Protein 9US2 (pdb70)

Secondary structure (DSSP, 8-state):
------THHHHHHHHHHHHHHHTT--SEEEEE--TT--TTSHHHHHHHHHHHHHHHTT-EEEE-SSSTHHHHHHHHHHHSSS-EEEEEE--SSPPPPPS--SEEEEESSHHHHHHHHHHH-S-EEE-S--HHHHHHHHHHHHHHHHTSS----EEEE-HHHHHHHHHHIIIIIITTTSS-HHHHTT-EEES-HHHHHHHHHHTT----/--HHHHHHHHHHHHHHHTT--SEEEEE--TT--TTSHHHHHHHHHHHHHHHTT-EEEE-SSSTHHHHHHHHHHHSSS-EEEEEE--SS--PPPS--SEEEEESSHHHHHHHHHHH-S-EEE-S--HHHHHHHHHHHHHHHTTSS----EEEE-HHHHHHHHHHIIIIIGGGTSS-TTGGGG-EEE--HHHHHHHHHHTT----/-HHHHHHHHHHHHHHHTT--SEEEEE--TT--TTSHHHHHHHHHHHHHHHTT-EEEE-SSSTHHHHHHHHHHHSSS-EEEEEE--SS--PPPS--SEEEEESSHHHHHHHHHHH-S-EEE-S--HHHHHHHHHHHHHHHTTSS----EEEE-HHHHHHHHHHIIIIIITTTSS-HHHHTT-EEE--HHHHHHHHHHTT---

B-factor: mean 32.33, std 11.16, range [16.1, 74.18]

InterPro domains:
  IPR005269 Cytokinin riboside 5'-monophosphate phosphoribohydrolase LOG [TIGR00730] (30-201)
  IPR031100 LOG family [PF03641] (72-201)
  IPR052341 LOG family pyrimidine/purine nucleotide 5'-monophosphatases [PTHR43393] (11-205)

Nearest PDB structures (foldseek):
  5zi9-assembly1_A  TM=9.655E-01  e=6.536E-25  Streptomyces coelicolor A3(2)
  1wek-assembly1_B  TM=9.691E-01  e=2.536E-23  Thermus thermophilus
  5zi9-assembly1_B  TM=9.515E-01  e=2.536E-23  Streptomyces coelicolor A3(2)
  5wq3-assembly1_C-3  TM=9.703E-01  e=3.284E-22  Corynebacterium glutamicum
  5wq3-assembly1_B-2  TM=9.715E-01  e=9.393E-21  Corynebacterium glutamicum

Foldseek 3Di:
DDDDDDPVVQLVVQLVVLCVQCVPADDEEEEAAALPADCPDPLLQVLLCLLLVQLQQPYEYEYQQAHDSLLSNLNSNLPHNHFYEHAHECDPPDTDGHPRHPHYGYHPDVVSSLVSNQVRYQEYEYEYYDDVSVVSVVVVLVCPVVVVGDQHEYEYEDCVRCVVVLVCCVVPCDVVVVDDPVSSVSYYYDHDSVVVVVVRVVGPRDTD/DPVVVQVVLLVVLCVQCVPAPDEEEEAAALPADCPDPLLQLLLCLLLVQLQQVYEYEYQQFHHSRQSNLNSNLPHNHFYEHEHEQDPPGTDGHPRHPHYGYHDDPPSSLVSNQVRYQEYEYEYYDPVSVCSVVVVLVCCQVVVGPQHEYEYADCPRCVVVLVCCVPPCVVVVVDDPCSSVSYYYYHDSVVVVCRRVVTDRVTD/DVVVQVVLLVVLCVLCVPADDEEEEAAALPADCPDPLLQVLLQLLLVCLQLPYEYEYQQFHHSSQSNLNSNLNHPHFYHHEHECDPVHGDGHPRGPHYGYHPDPVSSLVSNQVRYQEYEYEYYDPVSVVSVVVVLVCPVVVVGDQAEYEYEDCPRCVVVLVCCVVPCDVVPVDDPVSSVSYYYDHDSVVVVCVRVVGPGDD

Structure (mmCIF, N/CA/C/O backbone):
data_9US2
#
_entry.id   9US2
#
_cell.length_a   86.814
_cell.length_b   142.236
_cell.length_c   119.308
_cell.angle_alpha   90.00
_cell.angle_beta   90.00
_cell.angle_gamma   90.00
#
_symmetry.space_group_name_H-M   'C 2 2 21'
#
loop_
_entity.id
_entity.type
_entity.pdbx_description
1 polymer "Cytokinin riboside 5'-monophosphate phosphoribohydrolase"
2 non-polymer 'CITRIC ACID'
3 water water
#
loop_
_atom_site.group_PDB
_atom_site.id
_atom_site.type_symbol
_atom_site.label_atom_id
_atom_site.label_alt_id
_atom_site.label_comp_id
_atom_site.label_asym_id
_atom_site.label_entity_id
_atom_site.label_seq_id
_atom_site.pdbx_PDB_ins_code
_atom_site.Cartn_x
_atom_site.Cartn_y
_atom_site.Cartn_z
_atom_site.occupancy
_atom_site.B_iso_or_equiv
_atom_site.auth_seq_id
_atom_site.auth_comp_id
_atom_site.auth_asym_id
_atom_site.auth_atom_id
_atom_site.pdbx_PDB_model_num
ATOM 1 N N . ASN A 1 3 ? 4.032 -51.480 19.383 1.00 56.39 3 ASN A N 1
ATOM 2 C CA . ASN A 1 3 ? 3.152 -51.456 18.220 1.00 58.13 3 ASN A CA 1
ATOM 3 C C . ASN A 1 3 ? 3.959 -51.593 16.932 1.00 50.37 3 ASN A C 1
ATOM 4 O O . ASN A 1 3 ? 5.125 -51.201 16.888 1.00 49.51 3 ASN A O 1
ATOM 9 N N . THR A 1 4 ? 3.342 -52.138 15.886 1.00 46.81 4 THR A N 1
ATOM 10 C CA . THR A 1 4 ? 4.037 -52.244 14.611 1.00 44.83 4 THR A CA 1
ATOM 11 C C . THR A 1 4 ? 4.371 -50.849 14.077 1.00 41.20 4 THR A C 1
ATOM 12 O O . THR A 1 4 ? 3.681 -49.859 14.350 1.00 38.17 4 THR A O 1
ATOM 16 N N . ASN A 1 5 ? 5.464 -50.769 13.332 1.00 33.95 5 ASN A N 1
ATOM 17 C CA . ASN A 1 5 ? 5.911 -49.506 12.751 1.00 29.58 5 ASN A CA 1
ATOM 18 C C . ASN A 1 5 ? 5.170 -49.309 11.431 1.00 29.17 5 ASN A C 1
ATOM 19 O O . ASN A 1 5 ? 5.438 -50.005 10.448 1.00 26.61 5 ASN A O 1
ATOM 24 N N . ARG A 1 6 ? 4.222 -48.375 11.402 1.00 28.81 6 ARG A N 1
ATOM 25 C CA . ARG A 1 6 ? 3.503 -48.118 10.161 1.00 29.27 6 ARG A CA 1
ATOM 26 C C . ARG A 1 6 ? 3.128 -46.652 10.091 1.00 28.17 6 ARG A C 1
ATOM 27 O O . ARG A 1 6 ? 2.998 -45.979 11.120 1.00 29.31 6 ARG A O 1
ATOM 35 N N . VAL A 1 7 ? 2.990 -46.163 8.863 1.00 27.30 7 VAL A N 1
ATOM 36 C CA . VAL A 1 7 ? 2.517 -44.793 8.633 1.00 26.56 7 VAL A CA 1
ATOM 37 C C . VAL A 1 7 ? 1.073 -44.701 9.111 1.00 26.56 7 VAL A C 1
ATOM 38 O O . VAL A 1 7 ? 0.273 -45.593 8.790 1.00 28.26 7 VAL A O 1
ATOM 42 N N . PRO A 1 8 ? 0.687 -43.674 9.867 1.00 25.32 8 PRO A N 1
ATOM 43 C CA . PRO A 1 8 ? -0.683 -43.646 10.409 1.00 27.49 8 PRO A CA 1
ATOM 44 C C . PRO A 1 8 ? -1.745 -43.456 9.334 1.00 30.09 8 PRO A C 1
ATOM 45 O O . PRO A 1 8 ? -1.542 -42.778 8.320 1.00 26.55 8 PRO A O 1
ATOM 49 N N . GLU A 1 9 ? -2.903 -44.081 9.580 1.00 26.66 9 GLU A N 1
ATOM 50 C CA . GLU A 1 9 ? -4.079 -43.866 8.743 1.00 29.23 9 GLU A CA 1
ATOM 51 C C . GLU A 1 9 ? -4.369 -42.378 8.551 1.00 25.69 9 GLU A C 1
ATOM 52 O O . GLU A 1 9 ? -4.807 -41.955 7.474 1.00 28.01 9 GLU A O 1
ATOM 58 N N . GLN A 1 10 ? -4.140 -41.577 9.593 1.00 26.45 10 GLN A N 1
ATOM 59 C CA . GLN A 1 10 ? -4.430 -40.144 9.558 1.00 26.58 10 GLN A CA 1
ATOM 60 C C . GLN A 1 10 ? -3.686 -39.418 8.440 1.00 28.45 10 GLN A C 1
ATOM 61 O O . GLN A 1 10 ? -4.143 -38.364 7.982 1.00 22.91 10 GLN A O 1
ATOM 67 N N . ALA A 1 11 ? -2.526 -39.932 8.010 1.00 27.69 11 ALA A N 1
ATOM 68 C CA . ALA A 1 11 ? -1.767 -39.239 6.967 1.00 25.72 11 ALA A CA 1
ATOM 69 C C . ALA A 1 11 ? -2.586 -39.061 5.692 1.00 23.84 11 ALA A C 1
ATOM 70 O O . ALA A 1 11 ? -2.447 -38.045 5.000 1.00 24.74 11 ALA A O 1
ATOM 72 N N . ARG A 1 12 ? -3.439 -40.033 5.363 1.00 24.74 12 ARG A N 1
ATOM 73 C CA . ARG A 1 12 ? -4.271 -39.925 4.166 1.00 24.00 12 ARG A CA 1
ATOM 74 C C . ARG A 1 12 ? -5.277 -38.788 4.277 1.00 23.54 12 ARG A C 1
ATOM 75 O O . ARG A 1 12 ? -5.465 -38.033 3.317 1.00 23.69 12 ARG A O 1
ATOM 83 N N . TYR A 1 13 ? -5.944 -38.653 5.430 1.00 23.11 13 TYR A N 1
ATOM 84 C CA . TYR A 1 13 ? -6.936 -37.582 5.580 1.00 24.53 13 TYR A CA 1
ATOM 85 C C . TYR A 1 13 ? -6.268 -36.219 5.615 1.00 25.20 13 TYR A C 1
ATOM 86 O O . TYR A 1 13 ? -6.828 -35.238 5.100 1.00 25.96 13 TYR A O 1
ATOM 95 N N . ASP A 1 14 ? -5.070 -36.137 6.205 1.00 23.18 14 ASP A N 1
ATOM 96 C CA . ASP A 1 14 ? -4.333 -34.877 6.182 1.00 22.76 14 ASP A CA 1
ATOM 97 C C . ASP A 1 14 ? -3.981 -34.493 4.753 1.00 22.16 14 ASP A C 1
ATOM 98 O O . ASP A 1 14 ? -4.076 -33.319 4.380 1.00 24.74 14 ASP A O 1
ATOM 103 N N . ALA A 1 15 ? -3.541 -35.465 3.951 1.00 24.02 15 ALA A N 1
ATOM 104 C CA . ALA A 1 15 ? -3.144 -35.162 2.580 1.00 24.53 15 ALA A CA 1
ATOM 105 C C . ALA A 1 15 ? -4.344 -34.724 1.753 1.00 23.65 15 ALA A C 1
ATOM 106 O O . ALA A 1 15 ? -4.236 -33.814 0.927 1.00 22.87 15 ALA A O 1
ATOM 108 N N . GLU A 1 16 ? -5.504 -35.347 1.976 1.00 21.20 16 GLU A N 1
ATOM 109 C CA . GLU A 1 16 ? -6.683 -34.995 1.190 1.00 24.32 16 GLU A CA 1
ATOM 110 C C . GLU A 1 16 ? -7.189 -33.609 1.551 1.00 23.79 16 GLU A C 1
ATOM 111 O O . GLU A 1 16 ? -7.629 -32.842 0.675 1.00 20.97 16 GLU A O 1
ATOM 117 N N . ARG A 1 17 ? -7.104 -33.260 2.830 1.00 23.60 17 ARG A N 1
ATOM 118 C CA . ARG A 1 17 ? -7.470 -31.916 3.250 1.00 24.61 17 ARG A CA 1
ATOM 119 C C . ARG A 1 17 ? -6.503 -30.885 2.687 1.00 24.33 17 ARG A C 1
ATOM 120 O O . ARG A 1 17 ? -6.928 -29.805 2.268 1.00 22.27 17 ARG A O 1
ATOM 128 N N . ARG A 1 18 ? -5.202 -31.191 2.658 1.00 20.36 18 ARG A N 1
ATOM 129 C CA . ARG A 1 18 ? -4.254 -30.248 2.062 1.00 23.73 18 ARG A CA 1
ATOM 130 C C . ARG A 1 18 ? -4.520 -30.072 0.573 1.00 20.38 18 ARG A C 1
ATOM 131 O O . ARG A 1 18 ? -4.428 -28.957 0.045 1.00 21.87 18 ARG A O 1
ATOM 139 N N . GLN A 1 19 ? -4.845 -31.165 -0.128 1.00 18.97 19 GLN A N 1
ATOM 140 C CA . GLN A 1 19 ? -5.117 -31.056 -1.555 1.00 23.03 19 GLN A CA 1
ATOM 141 C C . GLN A 1 19 ? -6.336 -30.179 -1.805 1.00 21.36 19 GLN A C 1
ATOM 142 O O . GLN A 1 19 ? -6.340 -29.358 -2.730 1.00 21.69 19 GLN A O 1
ATOM 148 N N . ALA A 1 20 ? -7.361 -30.312 -0.955 1.00 21.52 20 ALA A N 1
ATOM 149 C CA . ALA A 1 20 ? -8.557 -29.480 -1.071 1.00 21.06 20 ALA A CA 1
ATOM 150 C C . ALA A 1 20 ? -8.232 -28.014 -0.826 1.00 22.77 20 ALA A C 1
ATOM 151 O O . ALA A 1 20 ? -8.669 -27.141 -1.586 1.00 22.10 20 ALA A O 1
ATOM 153 N N . ASP A 1 21 ? -7.450 -27.723 0.231 1.00 21.71 21 ASP A N 1
ATOM 154 C CA . ASP A 1 21 ? -7.115 -26.333 0.546 1.00 24.66 21 ASP A CA 1
ATOM 155 C C . ASP A 1 21 ? -6.291 -25.702 -0.567 1.00 23.46 21 ASP A C 1
ATOM 156 O O . ASP A 1 21 ? -6.453 -24.518 -0.867 1.00 24.73 21 ASP A O 1
ATOM 161 N N . GLU A 1 22 ? -5.357 -26.462 -1.148 1.00 21.78 22 GLU A N 1
ATOM 162 C CA . GLU A 1 22 ? -4.606 -25.964 -2.300 1.00 21.84 22 GLU A CA 1
ATOM 163 C C . GLU A 1 22 ? -5.550 -25.559 -3.429 1.00 28.03 22 GLU A C 1
ATOM 164 O O . GLU A 1 22 ? -5.459 -24.449 -3.966 1.00 23.50 22 GLU A O 1
ATOM 170 N N . ALA A 1 23 ? -6.487 -26.438 -3.778 1.00 21.43 23 ALA A N 1
ATOM 171 C CA . ALA A 1 23 ? -7.379 -26.192 -4.907 1.00 24.42 23 ALA A CA 1
ATOM 172 C C . ALA A 1 23 ? -8.363 -25.054 -4.657 1.00 24.90 23 ALA A C 1
ATOM 173 O O . ALA A 1 23 ? -8.715 -24.338 -5.601 1.00 24.41 23 ALA A O 1
ATOM 175 N N . LEU A 1 24 ? -8.819 -24.861 -3.417 1.00 22.41 24 LEU A N 1
ATOM 176 C CA . LEU A 1 24 ? -9.915 -23.942 -3.141 1.00 23.70 24 LEU A CA 1
ATOM 177 C C . LEU A 1 24 ? -9.459 -22.630 -2.522 1.00 26.23 24 LEU A C 1
ATOM 178 O O . LEU A 1 24 ? -10.307 -21.830 -2.123 1.00 28.33 24 LEU A O 1
ATOM 183 N N . ALA A 1 25 ? -8.142 -22.390 -2.442 1.00 28.46 25 ALA A N 1
ATOM 184 C CA . ALA A 1 25 ? -7.623 -21.237 -1.704 1.00 30.72 25 ALA A CA 1
ATOM 185 C C . ALA A 1 25 ? -8.199 -19.910 -2.208 1.00 31.96 25 ALA A C 1
ATOM 186 O O . ALA A 1 25 ? -8.551 -19.034 -1.408 1.00 36.71 25 ALA A O 1
ATOM 188 N N . GLY A 1 26 ? -8.293 -19.727 -3.514 1.00 32.59 26 GLY A N 1
ATOM 189 C CA . GLY A 1 26 ? -8.783 -18.439 -3.981 1.00 33.14 26 GLY A CA 1
ATOM 190 C C . GLY A 1 26 ? -10.245 -18.433 -4.382 1.00 35.22 26 GLY A C 1
ATOM 191 O O . GLY A 1 26 ? -10.699 -17.519 -5.077 1.00 33.74 26 GLY A O 1
ATOM 192 N N . VAL A 1 27 ? -10.998 -19.440 -3.955 1.00 30.65 27 VAL A N 1
ATOM 193 C CA . VAL A 1 27 ? -12.367 -19.638 -4.410 1.00 28.25 27 VAL A CA 1
ATOM 194 C C . VAL A 1 27 ? -13.297 -18.995 -3.385 1.00 27.23 27 VAL A C 1
ATOM 195 O O . VAL A 1 27 ? -13.438 -19.477 -2.257 1.00 26.15 27 VAL A O 1
ATOM 199 N N . PHE A 1 28 ? -13.908 -17.890 -3.761 1.00 25.08 28 PHE A N 1
ATOM 200 C CA . PHE A 1 28 ? -14.817 -17.142 -2.899 1.00 27.02 28 PHE A CA 1
ATOM 201 C C . PHE A 1 28 ? -15.550 -16.127 -3.759 1.00 25.28 28 PHE A C 1
ATOM 202 O O . PHE A 1 28 ? -14.927 -15.517 -4.631 1.00 27.52 28 PHE A O 1
ATOM 210 N N . PRO A 1 29 ? -16.868 -15.937 -3.587 1.00 25.02 29 PRO A N 1
ATOM 211 C CA . PRO A 1 29 ? -17.796 -16.642 -2.695 1.00 24.69 29 PRO A CA 1
ATOM 212 C C . PRO A 1 29 ? -18.251 -17.991 -3.264 1.00 24.65 29 PRO A C 1
ATOM 213 O O . PRO A 1 29 ? -18.028 -18.248 -4.454 1.00 23.63 29 PRO A O 1
ATOM 217 N N . ALA A 1 30 ? -18.916 -18.806 -2.441 1.00 24.34 30 ALA A N 1
ATOM 218 C CA . ALA A 1 30 ? -19.339 -20.130 -2.880 1.00 24.65 30 ALA A CA 1
ATOM 219 C C . ALA A 1 30 ? -20.580 -20.585 -2.117 1.00 22.70 30 ALA A C 1
ATOM 220 O O . ALA A 1 30 ? -20.816 -20.189 -0.968 1.00 23.42 30 ALA A O 1
ATOM 222 N N . VAL A 1 31 ? -21.348 -21.454 -2.777 1.00 21.31 31 VAL A N 1
ATOM 223 C CA . VAL A 1 31 ? -22.573 -22.044 -2.254 1.00 21.32 31 VAL A CA 1
ATOM 224 C C . VAL A 1 31 ? -22.435 -23.550 -2.432 1.00 18.08 31 VAL A C 1
ATOM 225 O O . VAL A 1 31 ? -21.829 -24.002 -3.410 1.00 21.88 31 VAL A O 1
ATOM 229 N N . SER A 1 32 ? -22.914 -24.323 -1.467 1.00 20.18 32 SER A N 1
ATOM 230 C CA . SER A 1 32 ? -22.995 -25.774 -1.649 1.00 17.77 32 SER A CA 1
ATOM 231 C C . SER A 1 32 ? -24.400 -26.135 -2.090 1.00 19.43 32 SER A C 1
ATOM 232 O O . SER A 1 32 ? -25.376 -25.580 -1.579 1.00 18.15 32 SER A O 1
ATOM 235 N N . ILE A 1 33 ? -24.519 -27.067 -3.031 1.00 18.13 33 ILE A N 1
ATOM 236 C CA . ILE A 1 33 ? -25.833 -27.591 -3.393 1.00 17.84 33 ILE A CA 1
ATOM 237 C C . ILE A 1 33 ? -25.847 -29.074 -3.045 1.00 20.92 33 ILE A C 1
ATOM 238 O O . ILE A 1 33 ? -25.008 -29.849 -3.532 1.00 22.78 33 ILE A O 1
ATOM 243 N N . PHE A 1 34 ? -26.776 -29.456 -2.177 1.00 19.08 34 PHE A N 1
ATOM 244 C CA . PHE A 1 34 ? -26.970 -30.829 -1.738 1.00 20.25 34 PHE A CA 1
ATOM 245 C C . PHE A 1 34 ? -28.213 -31.414 -2.418 1.00 20.58 34 PHE A C 1
ATOM 246 O O . PHE A 1 34 ? -29.056 -30.689 -2.951 1.00 20.48 34 PHE A O 1
ATOM 254 N N . GLY A 1 35 ? -28.335 -32.734 -2.382 1.00 17.63 35 GLY A N 1
ATOM 255 C CA . GLY A 1 35 ? -29.506 -33.390 -2.950 1.00 20.98 35 GLY A CA 1
ATOM 256 C C . GLY A 1 35 ? -29.152 -34.785 -3.424 1.00 18.54 35 GLY A C 1
ATOM 257 O O . GLY A 1 35 ? -28.000 -35.183 -3.405 1.00 17.52 35 GLY A O 1
ATOM 258 N N . SER A 1 36 ? -30.185 -35.520 -3.860 1.00 18.59 36 SER A N 1
ATOM 259 C CA . SER A 1 36 ? -30.067 -36.962 -4.116 1.00 20.95 36 SER A CA 1
ATOM 260 C C . SER A 1 36 ? -29.150 -37.301 -5.286 1.00 18.17 36 SER A C 1
ATOM 261 O O . SER A 1 36 ? -29.287 -36.760 -6.388 1.00 19.91 36 SER A O 1
ATOM 264 N N . ALA A 1 37 ? -28.261 -38.264 -5.067 1.00 18.09 37 ALA A N 1
ATOM 265 C CA . ALA A 1 37 ? -27.519 -38.854 -6.166 1.00 21.16 37 ALA A CA 1
ATOM 266 C C . ALA A 1 37 ? -28.427 -39.541 -7.161 1.00 20.29 37 ALA A C 1
ATOM 267 O O . ALA A 1 37 ? -27.967 -39.897 -8.247 1.00 21.82 37 ALA A O 1
ATOM 269 N N . ARG A 1 38 ? -29.684 -39.778 -6.802 1.00 19.05 38 ARG A N 1
ATOM 270 C CA . ARG A 1 38 ? -30.553 -40.687 -7.539 1.00 23.17 38 ARG A CA 1
ATOM 271 C C . ARG A 1 38 ? -31.614 -39.972 -8.360 1.00 26.75 38 ARG A C 1
ATOM 272 O O . ARG A 1 38 ? -32.365 -40.636 -9.088 1.00 27.88 38 ARG A O 1
ATOM 280 N N . THR A 1 39 ? -31.680 -38.658 -8.293 1.00 24.31 39 THR A N 1
ATOM 281 C CA . THR A 1 39 ? -32.720 -37.929 -9.025 1.00 24.92 39 THR A CA 1
ATOM 282 C C . THR A 1 39 ? -32.484 -38.097 -10.526 1.00 28.62 39 THR A C 1
ATOM 283 O O . THR A 1 39 ? -31.373 -37.832 -11.007 1.00 21.71 39 THR A O 1
ATOM 287 N N . PRO A 1 40 ? -33.460 -38.596 -11.285 1.00 27.04 40 PRO A N 1
ATOM 288 C CA . PRO A 1 40 ? -33.252 -38.795 -12.721 1.00 26.07 40 PRO A CA 1
ATOM 289 C C . PRO A 1 40 ? -32.966 -37.481 -13.433 1.00 26.59 40 PRO A C 1
ATOM 290 O O . PRO A 1 40 ? -33.350 -36.409 -12.974 1.00 27.24 40 PRO A O 1
ATOM 294 N N . GLN A 1 41 ? -32.287 -37.589 -14.573 1.00 28.21 41 GLN A N 1
ATOM 295 C CA . GLN A 1 41 ? -31.977 -36.410 -15.371 1.00 29.57 41 GLN A CA 1
ATOM 296 C C . GLN A 1 41 ? -33.238 -35.713 -15.868 1.00 31.33 41 GLN A C 1
ATOM 297 O O . GLN A 1 41 ? -33.235 -34.491 -16.048 1.00 29.98 41 GLN A O 1
ATOM 303 N N . ASN A 1 42 ? -34.335 -36.438 -16.060 1.00 30.50 42 ASN A N 1
ATOM 304 C CA . ASN A 1 42 ? -35.545 -35.762 -16.508 1.00 35.14 42 ASN A CA 1
ATOM 305 C C . ASN A 1 42 ? -36.476 -35.361 -15.368 1.00 34.29 42 ASN A C 1
ATOM 306 O O . ASN A 1 42 ? -37.616 -34.965 -15.629 1.00 33.73 42 ASN A O 1
ATOM 311 N N . HIS A 1 43 ? -36.036 -35.457 -14.119 1.00 28.84 43 HIS A N 1
ATOM 312 C CA . HIS A 1 43 ? -36.891 -35.020 -13.027 1.00 28.76 43 HIS A CA 1
ATOM 313 C C . HIS A 1 43 ? -36.873 -33.499 -12.924 1.00 29.02 43 HIS A C 1
ATOM 314 O O . HIS A 1 43 ? -35.872 -32.844 -13.240 1.00 27.03 43 HIS A O 1
ATOM 321 N N . ALA A 1 44 ? -37.999 -32.938 -12.460 1.00 25.91 44 ALA A N 1
ATOM 322 C CA . ALA A 1 44 ? -38.081 -31.488 -12.310 1.00 23.80 44 ALA A CA 1
ATOM 323 C C . ALA A 1 44 ? -36.997 -30.945 -11.376 1.00 23.40 44 ALA A C 1
ATOM 324 O O . ALA A 1 44 ? -36.535 -29.810 -11.560 1.00 23.78 44 ALA A O 1
ATOM 326 N N . ASP A 1 45 ? -36.605 -31.725 -10.363 1.00 24.20 45 ASP A N 1
ATOM 327 C CA . ASP A 1 45 ? -35.563 -31.301 -9.425 1.00 23.60 45 ASP A CA 1
ATOM 328 C C . ASP A 1 45 ? -34.223 -31.120 -10.138 1.00 23.31 45 ASP A C 1
ATOM 329 O O . ASP A 1 45 ? -33.425 -30.247 -9.776 1.00 22.71 45 ASP A O 1
ATOM 334 N N . TYR A 1 46 ? -33.932 -31.984 -11.104 1.00 20.82 46 TYR A N 1
ATOM 335 C CA . TYR A 1 46 ? -32.656 -31.920 -11.808 1.00 22.02 46 TYR A CA 1
ATOM 336 C C . TYR A 1 46 ? -32.559 -30.642 -12.630 1.00 23.32 46 TYR A C 1
ATOM 337 O O . TYR A 1 46 ? -31.558 -29.913 -12.561 1.00 23.38 46 TYR A O 1
ATOM 346 N N . ALA A 1 47 ? -33.611 -30.344 -13.402 1.00 25.89 47 ALA A N 1
ATOM 347 C CA . ALA A 1 47 ? -33.621 -29.119 -14.196 1.00 24.18 47 ALA A CA 1
ATOM 348 C C . ALA A 1 47 ? -33.575 -27.894 -13.303 1.00 23.76 47 ALA A C 1
ATOM 349 O O . ALA A 1 47 ? -32.890 -26.914 -13.631 1.00 23.17 47 ALA A O 1
ATOM 351 N N . PHE A 1 48 ? -34.316 -27.916 -12.177 1.00 20.89 48 PHE A N 1
ATOM 352 C CA . PHE A 1 48 ? -34.319 -26.765 -11.275 1.00 23.86 48 PHE A CA 1
ATOM 353 C C . PHE A 1 48 ? -32.918 -26.476 -10.756 1.00 23.23 48 PHE A C 1
ATOM 354 O O . PHE A 1 48 ? -32.481 -25.317 -10.713 1.00 22.56 48 PHE A O 1
ATOM 362 N N . ALA A 1 49 ? -32.224 -27.516 -10.292 1.00 20.82 49 ALA A N 1
ATOM 363 C CA . ALA A 1 49 ? -30.918 -27.315 -9.673 1.00 19.76 49 ALA A CA 1
ATOM 364 C C . ALA A 1 49 ? -29.899 -26.863 -10.706 1.00 21.05 49 ALA A C 1
ATOM 365 O O . ALA A 1 49 ? -29.023 -26.038 -10.412 1.00 19.86 49 ALA A O 1
ATOM 367 N N . CYS A 1 50 ? -30.012 -27.386 -11.928 1.00 20.23 50 CYS A N 1
ATOM 368 C CA . CYS A 1 50 ? -29.083 -27.010 -12.985 1.00 18.98 50 CYS A CA 1
ATOM 369 C C . CYS A 1 50 ? -29.242 -25.537 -13.328 1.00 20.35 50 CYS A C 1
ATOM 370 O O . CYS A 1 50 ? -28.252 -24.799 -13.422 1.00 22.93 50 CYS A O 1
ATOM 373 N N . ARG A 1 51 ? -30.496 -25.086 -13.483 1.00 23.32 51 ARG A N 1
ATOM 374 C CA . ARG A 1 51 ? -30.757 -23.677 -13.802 1.00 23.22 51 ARG A CA 1
ATOM 375 C C . ARG A 1 51 ? -30.320 -22.756 -12.667 1.00 24.64 51 ARG A C 1
ATOM 376 O O . ARG A 1 51 ? -29.751 -21.678 -12.909 1.00 22.52 51 ARG A O 1
ATOM 384 N N . LEU A 1 52 ? -30.605 -23.143 -11.420 1.00 21.66 52 LEU A N 1
ATOM 385 C CA . LEU A 1 52 ? -30.203 -22.320 -10.282 1.00 21.41 52 LEU A CA 1
ATOM 386 C C . LEU A 1 52 ? -28.685 -22.210 -10.197 1.00 20.95 52 LEU A C 1
ATOM 387 O O . LEU A 1 52 ? -28.136 -21.125 -9.967 1.00 21.72 52 LEU A O 1
ATOM 392 N N . ALA A 1 53 ? -27.986 -23.339 -10.360 1.00 20.79 53 ALA A N 1
ATOM 393 C CA . ALA A 1 53 ? -26.526 -23.310 -10.299 1.00 22.26 53 ALA A CA 1
ATOM 394 C C . ALA A 1 53 ? -25.956 -22.424 -11.394 1.00 21.58 53 ALA A C 1
ATOM 395 O O . ALA A 1 53 ? -24.994 -21.680 -11.169 1.00 21.90 53 ALA A O 1
ATOM 397 N N . ARG A 1 54 ? -26.543 -22.482 -12.587 1.00 22.51 54 ARG A N 1
ATOM 398 C CA . ARG A 1 54 ? -26.076 -21.626 -13.676 1.00 22.99 54 ARG A CA 1
ATOM 399 C C . ARG A 1 54 ? -26.288 -20.154 -13.339 1.00 24.35 54 ARG A C 1
ATOM 400 O O . ARG A 1 54 ? -25.391 -19.318 -13.530 1.00 24.32 54 ARG A O 1
ATOM 408 N N . ARG A 1 55 ? -27.468 -19.823 -12.817 1.00 24.20 55 ARG A N 1
ATOM 409 C CA . ARG A 1 55 ? -27.737 -18.447 -12.413 1.00 24.93 55 ARG A CA 1
ATOM 410 C C . ARG A 1 55 ? -26.756 -17.973 -11.347 1.00 26.03 55 ARG A C 1
ATOM 411 O O . ARG A 1 55 ? -26.176 -16.881 -11.454 1.00 25.55 55 ARG A O 1
ATOM 419 N N . LEU A 1 56 ? -26.562 -18.777 -10.295 1.00 23.78 56 LEU A N 1
ATOM 420 C CA . LEU A 1 56 ? -25.630 -18.391 -9.240 1.00 22.50 56 LEU A CA 1
ATOM 421 C C . LEU A 1 56 ? -24.215 -18.239 -9.787 1.00 24.17 56 LEU A C 1
ATOM 422 O O . LEU A 1 56 ? -23.505 -17.279 -9.445 1.00 23.30 56 LEU A O 1
ATOM 427 N N . SER A 1 57 ? -23.802 -19.162 -10.655 1.00 21.97 57 SER A N 1
ATOM 428 C CA . SER A 1 57 ? -22.467 -19.119 -11.255 1.00 22.14 57 SER A CA 1
ATOM 429 C C . SER A 1 57 ? -22.258 -17.831 -12.050 1.00 25.75 57 SER A C 1
ATOM 430 O O . SER A 1 57 ? -21.229 -17.154 -11.910 1.00 26.61 57 SER A O 1
ATOM 433 N N . ASP A 1 58 ? -23.241 -17.471 -12.881 1.00 26.81 58 ASP A N 1
ATOM 434 C CA . ASP A 1 58 ? -23.149 -16.264 -13.692 1.00 27.09 58 ASP A CA 1
ATOM 435 C C . ASP A 1 58 ? -23.153 -14.994 -12.847 1.00 29.78 58 ASP A C 1
ATOM 436 O O . ASP A 1 58 ? -22.677 -13.950 -13.316 1.00 29.67 58 ASP A O 1
ATOM 441 N N . SER A 1 59 ? -23.656 -15.049 -11.613 1.00 24.19 59 SER A N 1
ATOM 442 C CA . SER A 1 59 ? -23.578 -13.894 -10.723 1.00 28.79 59 SER A CA 1
ATOM 443 C C . SER A 1 59 ? -22.303 -13.886 -9.875 1.00 29.98 59 SER A C 1
ATOM 444 O O . SER A 1 59 ? -22.198 -13.089 -8.937 1.00 33.62 59 SER A O 1
ATOM 447 N N . GLY A 1 60 ? -21.352 -14.771 -10.162 1.00 27.19 60 GLY A N 1
ATOM 448 C CA . GLY A 1 60 ? -20.047 -14.734 -9.531 1.00 27.13 60 GLY A CA 1
ATOM 449 C C . GLY A 1 60 ? -19.805 -15.730 -8.415 1.00 24.93 60 GLY A C 1
ATOM 450 O O . GLY A 1 60 ? -18.790 -15.606 -7.718 1.00 23.60 60 GLY A O 1
ATOM 451 N N . ILE A 1 61 ? -20.680 -16.721 -8.234 1.00 24.36 61 ILE A N 1
ATOM 452 C CA . ILE A 1 61 ? -20.656 -17.591 -7.057 1.00 22.78 61 ILE A CA 1
ATOM 453 C C . ILE A 1 61 ? -20.176 -18.976 -7.484 1.00 21.21 61 ILE A C 1
ATOM 454 O O . ILE A 1 61 ? -20.753 -19.593 -8.389 1.00 22.06 61 ILE A O 1
ATOM 459 N N . ALA A 1 62 ? -19.092 -19.442 -6.872 1.00 20.72 62 ALA A N 1
ATOM 460 C CA . ALA A 1 62 ? -18.657 -20.812 -7.096 1.00 22.26 62 ALA A CA 1
ATOM 461 C C . ALA A 1 62 ? -19.705 -21.771 -6.547 1.00 21.64 62 ALA A C 1
ATOM 462 O O . ALA A 1 62 ? -20.391 -21.475 -5.566 1.00 21.21 62 ALA A O 1
ATOM 464 N N . VAL A 1 63 ? -19.849 -22.922 -7.200 1.00 20.71 63 VAL A N 1
ATOM 465 C CA . VAL A 1 63 ? -20.851 -23.910 -6.818 1.00 21.63 63 VAL A CA 1
ATOM 466 C C . VAL A 1 63 ? -20.132 -25.189 -6.455 1.00 19.77 63 VAL A C 1
ATOM 467 O O . VAL A 1 63 ? -19.360 -25.718 -7.267 1.00 21.36 63 VAL A O 1
ATOM 471 N N . ILE A 1 64 ? -20.365 -25.671 -5.236 1.00 20.12 64 ILE A N 1
ATOM 472 C CA . ILE A 1 64 ? -19.732 -26.885 -4.735 1.00 19.63 64 ILE A CA 1
ATOM 473 C C . ILE A 1 64 ? -20.799 -27.955 -4.583 1.00 20.21 64 ILE A C 1
ATOM 474 O O . ILE A 1 64 ? -21.807 -27.741 -3.897 1.00 18.66 64 ILE A O 1
ATOM 479 N N . SER A 1 65 ? -20.556 -29.126 -5.169 1.00 17.64 65 SER A N 1
ATOM 480 C CA . SER A 1 65 ? -21.433 -30.267 -4.979 1.00 21.01 65 SER A CA 1
ATOM 481 C C . SER A 1 65 ? -20.596 -31.490 -4.627 1.00 20.76 65 SER A C 1
ATOM 482 O O . SER A 1 65 ? -19.363 -31.451 -4.635 1.00 20.57 65 SER A O 1
ATOM 485 N N . GLY A 1 66 ? -21.281 -32.596 -4.341 1.00 18.98 66 GLY A N 1
ATOM 486 C CA . GLY A 1 66 ? -20.579 -33.837 -4.047 1.00 18.99 66 GLY A CA 1
ATOM 487 C C . GLY A 1 66 ? -19.974 -34.575 -5.237 1.00 23.10 66 GLY A C 1
ATOM 488 O O . GLY A 1 66 ? -19.382 -35.651 -5.049 1.00 20.04 66 GLY A O 1
ATOM 489 N N . GLY A 1 67 ? -20.128 -34.040 -6.453 1.00 20.63 67 GLY A N 1
ATOM 490 C CA . GLY A 1 67 ? -19.379 -34.502 -7.624 1.00 20.34 67 GLY A CA 1
ATOM 491 C C . GLY A 1 67 ? -19.890 -35.766 -8.301 1.00 20.00 67 GLY A C 1
ATOM 492 O O . GLY A 1 67 ? -19.300 -36.187 -9.307 1.00 19.75 67 GLY A O 1
ATOM 493 N N . GLY A 1 68 ? -20.955 -36.378 -7.802 1.00 18.08 68 GLY A N 1
ATOM 494 C CA . GLY A 1 68 ? -21.463 -37.612 -8.379 1.00 21.11 68 GLY A CA 1
ATOM 495 C C . GLY A 1 68 ? -22.609 -37.374 -9.349 1.00 20.82 68 GLY A C 1
ATOM 496 O O . GLY A 1 68 ? -22.686 -36.317 -9.992 1.00 19.87 68 GLY A O 1
ATOM 497 N N . PRO A 1 69 ? -23.539 -38.367 -9.477 1.00 19.28 69 PRO A N 1
ATOM 498 C CA . PRO A 1 69 ? -24.683 -38.222 -10.395 1.00 19.97 69 PRO A CA 1
ATOM 499 C C . PRO A 1 69 ? -25.864 -37.485 -9.772 1.00 19.80 69 PRO A C 1
ATOM 500 O O . PRO A 1 69 ? -25.740 -36.888 -8.694 1.00 19.53 69 PRO A O 1
ATOM 504 N N . GLY A 1 70 ? -27.006 -37.474 -10.462 1.00 18.77 70 GLY A N 1
ATOM 505 C CA . GLY A 1 70 ? -28.203 -36.898 -9.854 1.00 17.79 70 GLY A CA 1
ATOM 506 C C . GLY A 1 70 ? -28.070 -35.401 -9.648 1.00 20.11 70 GLY A C 1
ATOM 507 O O . GLY A 1 70 ? -27.629 -34.671 -10.544 1.00 21.18 70 GLY A O 1
ATOM 508 N N . ILE A 1 71 ? -28.488 -34.923 -8.468 1.00 17.74 71 ILE A N 1
ATOM 509 C CA . ILE A 1 71 ? -28.465 -33.480 -8.190 1.00 18.08 71 ILE A CA 1
ATOM 510 C C . ILE A 1 71 ? -27.038 -32.949 -8.222 1.00 18.92 71 ILE A C 1
ATOM 511 O O . ILE A 1 71 ? -26.798 -31.804 -8.631 1.00 18.81 71 ILE A O 1
ATOM 516 N N . MET A 1 72 ? -26.072 -33.766 -7.800 1.00 17.72 72 MET A N 1
ATOM 517 C CA . MET A 1 72 ? -24.670 -33.374 -7.913 1.00 20.53 72 MET A CA 1
ATOM 518 C C . MET A 1 72 ? 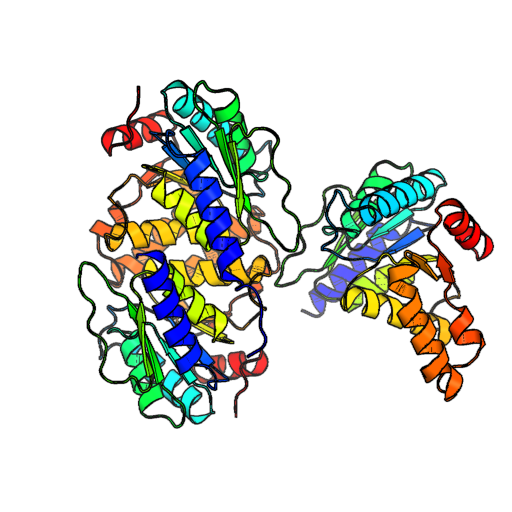-24.301 -33.067 -9.357 1.00 20.40 72 MET A C 1
ATOM 519 O O . MET A 1 72 ? -23.643 -32.058 -9.638 1.00 20.97 72 MET A O 1
ATOM 524 N N . GLU A 1 73 ? -24.723 -33.915 -10.288 1.00 18.35 73 GLU A N 1
ATOM 525 C CA . GLU A 1 73 ? -24.448 -33.668 -11.699 1.00 20.94 73 GLU A CA 1
ATOM 526 C C . GLU A 1 73 ? -25.193 -32.433 -12.201 1.00 19.64 73 GLU A C 1
ATOM 527 O O . GLU A 1 73 ? -24.617 -31.610 -12.920 1.00 21.65 73 GLU A O 1
ATOM 533 N N . ALA A 1 74 ? -26.467 -32.271 -11.814 1.00 19.22 74 ALA A N 1
ATOM 534 C CA . ALA A 1 74 ? -27.223 -31.083 -12.229 1.00 19.72 74 ALA A CA 1
ATOM 535 C C . ALA A 1 74 ? -26.559 -29.790 -11.758 1.00 21.27 74 ALA A C 1
ATOM 536 O O . ALA A 1 74 ? -26.460 -28.823 -12.527 1.00 21.09 74 ALA A O 1
ATOM 538 N N . ALA A 1 75 ? -26.118 -29.746 -10.488 1.00 17.53 75 ALA A N 1
ATOM 539 C CA . ALA A 1 75 ? -25.452 -28.553 -9.953 1.00 20.59 75 ALA A CA 1
ATOM 540 C C . ALA A 1 75 ? -24.156 -28.264 -10.693 1.00 19.97 75 ALA A C 1
ATOM 541 O O . ALA A 1 75 ? -23.896 -27.121 -11.090 1.00 19.03 75 ALA A O 1
ATOM 543 N N . ASN A 1 76 ? -23.316 -29.284 -10.860 1.00 21.85 76 ASN A N 1
ATOM 544 C CA . ASN A 1 76 ? -22.042 -29.060 -11.536 1.00 21.92 76 ASN A CA 1
ATOM 545 C C . ASN A 1 76 ? -22.257 -28.703 -13.001 1.00 19.08 76 ASN A C 1
ATOM 546 O O . ASN A 1 76 ? -21.501 -27.904 -13.562 1.00 21.33 76 ASN A O 1
ATOM 551 N N . LYS A 1 77 ? -23.281 -29.285 -13.637 1.00 20.07 77 LYS A N 1
ATOM 552 C CA . LYS A 1 77 ? -23.554 -29.000 -15.045 1.00 20.18 77 LYS A CA 1
ATOM 553 C C . LYS A 1 77 ? -23.894 -27.531 -15.236 1.00 21.16 77 LYS A C 1
ATOM 554 O O . LYS A 1 77 ? -23.383 -26.875 -16.153 1.00 23.04 77 LYS A O 1
ATOM 560 N N . GLY A 1 78 ? -24.771 -27.005 -14.383 1.00 20.31 78 GLY A N 1
ATOM 561 C CA . GLY A 1 78 ? -25.114 -25.591 -14.466 1.00 20.11 78 GLY A CA 1
ATOM 562 C C . GLY A 1 78 ? -23.933 -24.696 -14.153 1.00 22.82 78 GLY A C 1
ATOM 563 O O . GLY A 1 78 ? -23.699 -23.684 -14.837 1.00 23.15 78 GLY A O 1
ATOM 564 N N . ALA A 1 79 ? -23.175 -25.046 -13.116 1.00 19.37 79 ALA A N 1
ATOM 565 C CA . ALA A 1 79 ? -22.016 -24.243 -12.733 1.00 21.56 79 ALA A CA 1
ATOM 566 C C . ALA A 1 79 ? -20.925 -24.301 -13.791 1.00 22.85 79 ALA A C 1
ATOM 567 O O . ALA A 1 79 ? -20.247 -23.300 -14.045 1.00 23.32 79 ALA A O 1
ATOM 569 N N . PHE A 1 80 ? -20.722 -25.473 -14.401 1.00 20.11 80 PHE A N 1
ATOM 570 C CA . PHE A 1 80 ? -19.702 -25.607 -15.438 1.00 20.84 80 PHE A CA 1
ATOM 571 C C . PHE A 1 80 ? -20.022 -24.701 -16.622 1.00 23.66 80 PHE A C 1
ATOM 572 O O . PHE A 1 80 ? -19.133 -24.030 -17.170 1.00 24.52 80 PHE A O 1
ATOM 580 N N . ALA A 1 81 ? -21.291 -24.665 -17.026 1.00 22.97 81 ALA A N 1
ATOM 581 C CA . ALA A 1 81 ? -21.682 -23.742 -18.091 1.00 25.64 81 ALA A CA 1
ATOM 582 C C . ALA A 1 81 ? -21.590 -22.289 -17.639 1.00 26.42 81 ALA A C 1
ATOM 583 O O . ALA A 1 81 ? -21.362 -21.402 -18.469 1.00 27.16 81 ALA A O 1
ATOM 585 N N . GLY A 1 82 ? -21.747 -22.023 -16.336 1.00 23.75 82 GLY A N 1
ATOM 586 C CA . GLY A 1 82 ? -21.719 -20.660 -15.832 1.00 25.62 82 GLY A CA 1
ATOM 587 C C . GLY A 1 82 ? -20.317 -20.097 -15.667 1.00 26.39 82 GLY A C 1
ATOM 588 O O . GLY A 1 82 ? -19.319 -20.811 -15.684 1.00 25.01 82 GLY A O 1
ATOM 589 N N . LYS A 1 83 ? -20.255 -18.774 -15.479 1.00 26.23 83 LYS A N 1
ATOM 590 C CA . LYS A 1 83 ? -18.969 -18.070 -15.496 1.00 27.85 83 LYS A CA 1
ATOM 591 C C . LYS A 1 83 ? -18.054 -18.450 -14.333 1.00 28.58 83 LYS A C 1
ATOM 592 O O . LYS A 1 83 ? -16.826 -18.319 -14.456 1.00 27.23 83 LYS A O 1
ATOM 598 N N . SER A 1 84 ? -18.611 -18.890 -13.203 1.00 24.14 84 SER A N 1
ATOM 599 C CA . SER A 1 84 ? -17.826 -19.212 -12.014 1.00 22.08 84 SER A CA 1
ATOM 600 C C . SER A 1 84 ? -17.517 -20.707 -11.953 1.00 23.35 84 SER A C 1
ATOM 601 O O . SER A 1 84 ? -18.098 -21.513 -12.682 1.00 25.18 84 SER A O 1
ATOM 604 N N . VAL A 1 85 ? -16.582 -21.069 -11.060 1.00 23.13 85 VAL A N 1
ATOM 605 C CA . VAL A 1 85 ? -16.029 -22.426 -11.056 1.00 21.37 85 VAL A CA 1
ATOM 606 C C . VAL A 1 85 ? -17.038 -23.427 -10.507 1.00 19.87 85 VAL A C 1
ATOM 607 O O . VAL A 1 85 ? -17.850 -23.124 -9.617 1.00 19.84 85 VAL A O 1
ATOM 611 N N . SER A 1 86 ? -16.956 -24.646 -11.032 1.00 21.12 86 SER A N 1
ATOM 612 C CA . SER A 1 86 ? -17.777 -25.775 -10.625 1.00 20.71 86 SER A CA 1
ATOM 613 C C . SER A 1 86 ? -16.882 -26.752 -9.874 1.00 21.43 86 SER A C 1
ATOM 614 O O . SER A 1 86 ? -15.899 -27.243 -10.436 1.00 20.98 86 SER A O 1
ATOM 617 N N . VAL A 1 87 ? -17.214 -27.033 -8.616 1.00 18.49 87 VAL A N 1
ATOM 618 C CA . VAL A 1 87 ? -16.367 -27.841 -7.744 1.00 18.30 87 VAL A CA 1
ATOM 619 C C . VAL A 1 87 ? -17.072 -29.150 -7.429 1.00 19.81 87 VAL A C 1
ATOM 620 O O . VAL A 1 87 ? -18.258 -29.155 -7.061 1.00 18.14 87 VAL A O 1
ATOM 624 N N . GLY A 1 88 ? -16.328 -30.251 -7.516 1.00 20.09 88 GLY A N 1
ATOM 625 C CA . GLY A 1 88 ? -16.858 -31.524 -7.054 1.00 19.81 88 GLY A CA 1
ATOM 626 C C . GLY A 1 88 ? -16.052 -32.142 -5.928 1.00 21.40 88 GLY A C 1
ATOM 627 O O . GLY A 1 88 ? -14.833 -32.294 -6.046 1.00 21.22 88 GLY A O 1
ATOM 628 N N . LEU A 1 89 ? -16.714 -32.474 -4.816 1.00 18.69 89 LEU A N 1
ATOM 629 C CA . LEU A 1 89 ? -16.055 -33.112 -3.677 1.00 19.64 89 LEU A CA 1
ATOM 630 C C . LEU A 1 89 ? -16.420 -34.594 -3.704 1.00 20.36 89 LEU A C 1
ATOM 631 O O . LEU A 1 89 ? -17.250 -35.064 -2.931 1.00 20.53 89 LEU A O 1
ATOM 636 N N . ASN A 1 90 ? -15.774 -35.329 -4.613 1.00 20.75 90 ASN A N 1
ATOM 637 C CA . ASN A 1 90 ? -16.088 -36.735 -4.859 1.00 20.05 90 ASN A CA 1
ATOM 638 C C . ASN A 1 90 ? -15.718 -37.595 -3.650 1.00 22.15 90 ASN A C 1
ATOM 639 O O . ASN A 1 90 ? -14.676 -37.390 -3.024 1.00 23.15 90 ASN A O 1
ATOM 644 N N . ILE A 1 91 ? -16.572 -38.571 -3.328 1.00 18.23 91 ILE A N 1
ATOM 645 C CA . ILE A 1 91 ? -16.342 -39.466 -2.195 1.00 17.93 91 ILE A CA 1
ATOM 646 C C . ILE A 1 91 ? -15.895 -40.827 -2.717 1.00 24.73 91 ILE A C 1
ATOM 647 O O . ILE A 1 91 ? -16.412 -41.315 -3.726 1.00 24.73 91 ILE A O 1
ATOM 652 N N . VAL A 1 92 ? -14.905 -41.420 -2.048 1.00 21.34 92 VAL A N 1
ATOM 653 C CA . VAL A 1 92 ? -14.423 -42.761 -2.372 1.00 25.76 92 VAL A CA 1
ATOM 654 C C . VAL A 1 92 ? -15.210 -43.753 -1.527 1.00 26.30 92 VAL A C 1
ATOM 655 O O . VAL A 1 92 ? -15.156 -43.698 -0.296 1.00 26.36 92 VAL A O 1
ATOM 659 N N . LEU A 1 93 ? -15.954 -44.647 -2.182 1.00 27.21 93 LEU A N 1
ATOM 660 C CA . LEU A 1 93 ? -16.835 -45.581 -1.491 1.00 26.36 93 LEU A CA 1
ATOM 661 C C . LEU A 1 93 ? -16.501 -47.016 -1.896 1.00 26.41 93 LEU A C 1
ATOM 662 O O . LEU A 1 93 ? -15.967 -47.242 -2.982 1.00 25.12 93 LEU A O 1
ATOM 667 N N . PRO A 1 94 ? -16.796 -48.004 -1.041 1.00 24.70 94 PRO A N 1
ATOM 668 C CA . PRO A 1 94 ? -16.590 -49.410 -1.455 1.00 25.25 94 PRO A CA 1
ATOM 669 C C . PRO A 1 94 ? -17.307 -49.745 -2.753 1.00 24.03 94 PRO A C 1
ATOM 670 O O . PRO A 1 94 ? -16.783 -50.500 -3.579 1.00 25.23 94 PRO A O 1
ATOM 674 N N . HIS A 1 95 ? -18.494 -49.188 -2.955 1.00 23.12 95 HIS A N 1
ATOM 675 C CA . HIS A 1 95 ? -19.213 -49.285 -4.216 1.00 25.56 95 HIS A CA 1
ATOM 676 C C . HIS A 1 95 ? -18.978 -47.973 -4.961 1.00 27.16 95 HIS A C 1
ATOM 677 O O . HIS A 1 95 ? -19.512 -46.929 -4.576 1.00 24.85 95 HIS A O 1
ATOM 684 N N . GLU A 1 96 ? -18.170 -48.043 -6.016 1.00 24.56 96 GLU A N 1
ATOM 685 C CA . GLU A 1 96 ? -17.624 -46.858 -6.678 1.00 27.68 96 GLU A CA 1
ATOM 686 C C . GLU A 1 96 ? -18.696 -45.850 -7.094 1.00 25.72 96 GLU A C 1
ATOM 687 O O . GLU A 1 96 ? -19.674 -46.197 -7.757 1.00 23.59 96 GLU A O 1
ATOM 693 N N . GLN A 1 97 ? -18.485 -44.581 -6.736 1.00 24.35 97 GLN A N 1
ATOM 694 C CA . GLN A 1 97 ? -19.293 -43.483 -7.261 1.00 27.56 97 GLN A CA 1
ATOM 695 C C . GLN A 1 97 ? -18.491 -42.743 -8.329 1.00 27.30 97 GLN A C 1
ATOM 696 O O . GLN A 1 97 ? -17.365 -42.294 -8.073 1.00 27.96 97 GLN A O 1
ATOM 702 N N . LYS A 1 98 ? -19.073 -42.624 -9.532 1.00 24.79 98 LYS A N 1
ATOM 703 C CA . LYS A 1 98 ? -18.312 -42.128 -10.669 1.00 24.35 98 LYS A CA 1
ATOM 704 C C . LYS A 1 98 ? -18.449 -40.614 -10.734 1.00 24.68 98 LYS A C 1
ATOM 705 O O . LYS A 1 98 ? -19.556 -40.107 -10.578 1.00 22.58 98 LYS A O 1
ATOM 711 N N . PRO A 1 99 ? -17.362 -39.862 -10.919 1.00 23.20 99 PRO A N 1
ATOM 712 C CA . PRO A 1 99 ? -17.488 -38.391 -10.988 1.00 21.04 99 PRO A CA 1
ATOM 713 C C . PRO A 1 99 ? -18.261 -37.978 -12.226 1.00 22.75 99 PRO A C 1
ATOM 714 O O . PRO A 1 99 ? -18.127 -38.593 -13.289 1.00 23.73 99 PRO A O 1
ATOM 718 N N . ASN A 1 100 ? -19.066 -36.916 -12.089 1.00 21.39 100 ASN A N 1
ATOM 719 C CA . ASN A 1 100 ? -19.746 -36.386 -13.255 1.00 19.17 100 ASN A CA 1
ATOM 720 C C . ASN A 1 100 ? -18.753 -35.585 -14.102 1.00 20.88 100 ASN A C 1
ATOM 721 O O . ASN A 1 100 ? -17.685 -35.190 -13.620 1.00 20.88 100 ASN A O 1
ATOM 726 N N . PRO A 1 101 ? -19.061 -35.369 -15.377 1.00 19.16 101 PRO A N 1
ATOM 727 C CA . PRO A 1 101 ? -18.058 -34.774 -16.276 1.00 20.10 101 PRO A CA 1
ATOM 728 C C . PRO A 1 101 ? -18.027 -33.255 -16.232 1.00 20.91 101 PRO A C 1
ATOM 729 O O . PRO A 1 101 ? -17.431 -32.621 -17.119 1.00 22.05 101 PRO A O 1
ATOM 733 N N . TYR A 1 102 ? -18.647 -32.644 -15.225 1.00 21.16 102 TYR A N 1
ATOM 734 C CA . TYR A 1 102 ? -18.838 -31.198 -15.255 1.00 17.83 102 TYR A CA 1
ATOM 735 C C . TYR A 1 102 ? -18.065 -30.453 -14.173 1.00 21.21 102 TYR A C 1
ATOM 736 O O . TYR A 1 102 ? -18.524 -29.426 -13.660 1.00 21.05 102 TYR A O 1
ATOM 745 N N . GLN A 1 103 ? -16.871 -30.913 -13.831 1.00 22.38 103 GLN A N 1
ATOM 746 C CA . GLN A 1 103 ? -16.134 -30.340 -12.711 1.00 20.44 103 GLN A CA 1
ATOM 747 C C . GLN A 1 103 ? -14.925 -29.563 -13.218 1.00 22.33 103 GLN A C 1
ATOM 748 O O . GLN A 1 103 ? -14.042 -30.142 -13.859 1.00 24.05 103 GLN A O 1
ATOM 754 N N . ASP A 1 104 ? -14.880 -28.253 -12.913 1.00 20.73 104 ASP A N 1
ATOM 755 C CA . ASP A 1 104 ? -13.651 -27.477 -13.117 1.00 19.52 104 ASP A CA 1
ATOM 756 C C . ASP A 1 104 ? -12.579 -27.840 -12.095 1.00 23.72 104 ASP A C 1
ATOM 757 O O . ASP A 1 104 ? -11.376 -27.848 -12.412 1.00 20.93 104 ASP A O 1
ATOM 762 N N . ILE A 1 105 ? -12.989 -28.074 -10.852 1.00 20.53 105 ILE A N 1
ATOM 763 C CA . ILE A 1 105 ? -12.102 -28.486 -9.769 1.00 18.14 105 ILE A CA 1
ATOM 764 C C . ILE A 1 105 ? -12.664 -29.783 -9.221 1.00 20.46 105 ILE A C 1
ATOM 765 O O . ILE A 1 105 ? -13.770 -29.789 -8.668 1.00 20.11 105 ILE A O 1
ATOM 770 N N . ALA A 1 106 ? -11.900 -30.867 -9.348 1.00 19.68 106 ALA A N 1
ATOM 771 C CA . ALA A 1 106 ? -12.342 -32.196 -8.934 1.00 21.67 106 ALA A CA 1
ATOM 772 C C . ALA A 1 106 ? -11.468 -32.678 -7.780 1.00 22.28 106 ALA A C 1
ATOM 773 O O . ALA A 1 106 ? -10.262 -32.859 -7.952 1.00 24.44 106 ALA A O 1
ATOM 775 N N . LEU A 1 107 ? -12.071 -32.885 -6.609 1.00 19.56 107 LEU A N 1
ATOM 776 C CA . LEU A 1 107 ? -11.347 -33.316 -5.419 1.00 19.00 107 LEU A CA 1
ATOM 777 C C . LEU A 1 107 ? -11.870 -34.673 -4.961 1.00 21.86 107 LEU A C 1
ATOM 778 O O . LEU A 1 107 ? -13.019 -35.030 -5.230 1.00 22.33 107 LEU A O 1
ATOM 783 N N . ARG A 1 108 ? -11.024 -35.414 -4.234 1.00 22.23 108 ARG A N 1
ATOM 784 C CA . ARG A 1 108 ? -11.371 -36.750 -3.740 1.00 24.51 108 ARG A CA 1
ATOM 785 C C . ARG A 1 108 ? -11.173 -36.828 -2.231 1.00 21.85 108 ARG A C 1
ATOM 786 O O . ARG A 1 108 ? -10.183 -36.308 -1.695 1.00 23.22 108 ARG A O 1
ATOM 794 N N . PHE A 1 109 ? -12.086 -37.530 -1.552 1.00 21.23 109 PHE A N 1
ATOM 795 C CA . PHE A 1 109 ? -12.033 -37.720 -0.103 1.00 20.64 109 PHE A CA 1
ATOM 796 C C . PHE A 1 109 ? -12.256 -39.183 0.227 1.00 24.50 109 PHE A C 1
ATOM 797 O O . PHE A 1 109 ? -13.174 -39.803 -0.317 1.00 23.26 109 PHE A O 1
ATOM 805 N N . SER A 1 110 ? -11.415 -39.731 1.117 1.00 21.12 110 SER A N 1
ATOM 806 C CA . SER A 1 110 ? -11.613 -41.104 1.573 1.00 22.93 110 SER A CA 1
ATOM 807 C C . SER A 1 110 ? -12.784 -41.227 2.544 1.00 24.62 110 SER A C 1
ATOM 808 O O . SER A 1 110 ? -13.340 -42.321 2.690 1.00 24.79 110 SER A O 1
ATOM 811 N N . ARG A 1 111 ? -13.151 -40.143 3.233 1.00 20.35 111 ARG A N 1
ATOM 812 C CA . ARG A 1 111 ? -14.133 -40.183 4.323 1.00 22.51 111 ARG A CA 1
ATOM 813 C C . ARG A 1 111 ? -15.105 -39.023 4.205 1.00 23.52 111 ARG A C 1
ATOM 814 O O . ARG A 1 111 ? -14.736 -37.932 3.771 1.00 20.88 111 ARG A O 1
ATOM 822 N N . PHE A 1 112 ? -16.342 -39.252 4.651 1.00 21.11 112 PHE A N 1
ATOM 823 C CA . PHE A 1 112 ? -17.327 -38.173 4.662 1.00 22.15 112 PHE A CA 1
ATOM 824 C C . PHE A 1 112 ? -16.878 -36.997 5.527 1.00 20.99 112 PHE A C 1
ATOM 825 O O . PHE A 1 112 ? -17.214 -35.842 5.228 1.00 20.89 112 PHE A O 1
ATOM 833 N N . ALA A 1 113 ? -16.131 -37.249 6.600 1.00 20.52 113 ALA A N 1
ATOM 834 C CA . ALA A 1 113 ? -15.816 -36.159 7.530 1.00 25.51 113 ALA A CA 1
ATOM 835 C C . ALA A 1 113 ? -14.996 -35.054 6.861 1.00 24.23 113 ALA A C 1
ATOM 836 O O . ALA A 1 113 ? -15.331 -33.870 6.977 1.00 22.53 113 ALA A O 1
ATOM 838 N N . GLU A 1 114 ? -13.901 -35.415 6.183 1.00 21.59 114 GLU A N 1
ATOM 839 C CA . GLU A 1 114 ? -13.107 -34.400 5.482 1.00 20.61 114 GLU A CA 1
ATOM 840 C C . GLU A 1 114 ? -13.902 -33.749 4.356 1.00 21.89 114 GLU A C 1
ATOM 841 O O . GLU A 1 114 ? -13.754 -32.545 4.094 1.00 20.05 114 GLU A O 1
ATOM 847 N N . ARG A 1 115 ? -14.726 -34.535 3.659 1.00 19.53 115 ARG A N 1
ATOM 848 C CA . ARG A 1 115 ? -15.584 -33.983 2.606 1.00 19.30 115 ARG A CA 1
ATOM 849 C C . ARG A 1 115 ? -16.507 -32.894 3.154 1.00 18.55 115 ARG A C 1
ATOM 850 O O . ARG A 1 115 ? -16.589 -31.781 2.606 1.00 17.86 115 ARG A O 1
ATOM 858 N N . LYS A 1 116 ? -17.227 -33.204 4.242 1.00 18.33 116 LYS A N 1
ATOM 859 C CA . LYS A 1 116 ? -18.126 -32.215 4.828 1.00 19.48 116 LYS A CA 1
ATOM 860 C C . LYS A 1 116 ? -17.358 -31.030 5.403 1.00 19.01 116 LYS A C 1
ATOM 861 O O . LYS A 1 116 ? -17.823 -29.880 5.317 1.00 20.85 116 LYS A O 1
ATOM 867 N N . ALA A 1 117 ? -16.177 -31.271 5.994 1.00 18.62 117 ALA A N 1
ATOM 868 C CA . ALA A 1 117 ? -15.382 -30.144 6.499 1.00 20.14 117 ALA A CA 1
ATOM 869 C C . ALA A 1 117 ? -15.076 -29.156 5.389 1.00 19.71 117 ALA A C 1
ATOM 870 O O . ALA A 1 117 ? -15.062 -27.933 5.603 1.00 20.35 117 ALA A O 1
ATOM 872 N N . VAL A 1 118 ? -14.841 -29.665 4.185 1.00 20.63 118 VAL A N 1
ATOM 873 C CA . VAL A 1 118 ? -14.549 -28.783 3.057 1.00 20.01 118 VAL A CA 1
ATOM 874 C C . VAL A 1 118 ? -15.808 -28.032 2.617 1.00 21.48 118 VAL A C 1
ATOM 875 O O . VAL A 1 118 ? -15.772 -26.812 2.402 1.00 20.32 118 VAL A O 1
ATOM 879 N N . PHE A 1 119 ? -16.937 -28.745 2.452 1.00 20.01 119 PHE A N 1
ATOM 880 C CA . PHE A 1 119 ? -18.210 -28.066 2.205 1.00 21.31 119 PHE A CA 1
ATOM 881 C C . PHE A 1 119 ? -18.392 -26.916 3.190 1.00 22.20 119 PHE A C 1
ATOM 882 O O . PHE A 1 119 ? -18.744 -25.793 2.811 1.00 21.70 119 PHE A O 1
ATOM 890 N N . PHE A 1 120 ? -18.200 -27.200 4.480 1.00 19.75 120 PHE A N 1
ATOM 891 C CA . PHE A 1 120 ? -18.586 -26.225 5.488 1.00 22.23 120 PHE A CA 1
ATOM 892 C C . PHE A 1 120 ? -17.548 -25.130 5.666 1.00 24.13 120 PHE A C 1
ATOM 893 O O . PHE A 1 120 ? -17.901 -24.036 6.121 1.00 25.96 120 PHE A O 1
ATOM 901 N N . ARG A 1 121 ? -16.286 -25.386 5.318 1.00 21.52 121 ARG A N 1
ATOM 902 C CA . ARG A 1 121 ? -15.309 -24.303 5.436 1.00 23.80 121 ARG A CA 1
ATOM 903 C C . ARG A 1 121 ? -15.410 -23.314 4.283 1.00 25.49 121 ARG A C 1
ATOM 904 O O . ARG A 1 121 ? -15.189 -22.116 4.492 1.00 23.79 121 ARG A O 1
ATOM 912 N N . TYR A 1 122 ? -15.753 -23.772 3.079 1.00 24.80 122 TYR A N 1
ATOM 913 C CA . TYR A 1 122 ? -15.636 -22.944 1.878 1.00 22.50 122 TYR A CA 1
ATOM 914 C C . TYR A 1 122 ? -16.962 -22.400 1.352 1.00 24.43 122 TYR A C 1
ATOM 915 O O . TYR A 1 122 ? -16.960 -21.680 0.344 1.00 25.22 122 TYR A O 1
ATOM 924 N N . SER A 1 123 ? -18.079 -22.660 2.028 1.00 21.08 123 SER A N 1
ATOM 925 C CA . SER A 1 123 ? -19.390 -22.209 1.575 1.00 22.80 123 SER A CA 1
ATOM 926 C C . SER A 1 123 ? -19.910 -21.102 2.487 1.00 23.81 123 SER A C 1
ATOM 927 O O . SER A 1 123 ? -19.660 -21.116 3.694 1.00 24.82 123 SER A O 1
ATOM 930 N N . GLN A 1 124 ? -20.650 -20.149 1.910 1.00 20.42 124 GLN A N 1
ATOM 931 C CA . GLN A 1 124 ? -21.366 -19.160 2.701 1.00 24.15 124 GLN A CA 1
ATOM 932 C C . GLN A 1 124 ? -22.880 -19.304 2.589 1.00 24.30 124 GLN A C 1
ATOM 933 O O . GLN A 1 124 ? -23.614 -18.431 3.073 1.00 26.56 124 GLN A O 1
ATOM 939 N N . ALA A 1 125 ? -23.366 -20.383 1.975 1.00 22.55 125 ALA A N 1
ATOM 940 C CA . ALA A 1 125 ? -24.796 -20.622 1.826 1.00 22.96 125 ALA A CA 1
ATOM 941 C C . ALA A 1 125 ? -24.985 -22.062 1.383 1.00 23.65 125 ALA A C 1
ATOM 942 O O . ALA A 1 125 ? -24.067 -22.675 0.825 1.00 20.42 125 ALA A O 1
ATOM 944 N N . TYR A 1 126 ? -26.198 -22.577 1.608 1.00 19.37 126 TYR A N 1
ATOM 945 C CA . TYR A 1 126 ? -26.542 -23.974 1.358 1.00 21.42 126 TYR A CA 1
ATOM 946 C C . TYR A 1 126 ? -27.904 -24.041 0.685 1.00 21.32 126 TYR A C 1
ATOM 947 O O . TYR A 1 126 ? -28.839 -23.361 1.113 1.00 23.57 126 TYR A O 1
ATOM 956 N N . VAL A 1 127 ? -27.999 -24.841 -0.374 1.00 18.58 127 VAL A N 1
ATOM 957 C CA . VAL A 1 127 ? -29.257 -25.113 -1.062 1.00 18.80 127 VAL A CA 1
ATOM 958 C C . VAL A 1 127 ? -29.446 -26.621 -1.071 1.00 21.49 127 VAL A C 1
ATOM 959 O O . VAL A 1 127 ? -28.572 -27.351 -1.555 1.00 21.53 127 VAL A O 1
ATOM 963 N N . VAL A 1 128 ? -30.574 -27.092 -0.534 1.00 20.97 128 VAL A N 1
ATOM 964 C CA . VAL A 1 128 ? -30.791 -28.522 -0.317 1.00 17.24 128 VAL A CA 1
ATOM 965 C C . VAL A 1 128 ? -31.967 -28.956 -1.185 1.00 21.42 128 VAL A C 1
ATOM 966 O O . VAL A 1 128 ? -33.129 -28.710 -0.840 1.00 19.11 128 VAL A O 1
ATOM 970 N N . MET A 1 129 ? -31.688 -29.603 -2.317 1.00 20.06 129 MET A N 1
ATOM 971 C CA . MET A 1 129 ? -32.770 -30.249 -3.047 1.00 19.44 129 MET A CA 1
ATOM 972 C C . MET A 1 129 ? -33.150 -31.560 -2.381 1.00 20.33 129 MET A C 1
ATOM 973 O O . MET A 1 129 ? -32.416 -32.052 -1.525 1.00 18.83 129 MET A O 1
ATOM 978 N N . PRO A 1 130 ? -34.325 -32.109 -2.703 1.00 18.88 130 PRO A N 1
ATOM 979 C CA . PRO A 1 130 ? -34.739 -33.362 -2.065 1.00 18.62 130 PRO A CA 1
ATOM 980 C C . PRO A 1 130 ? -33.632 -34.401 -2.161 1.00 17.95 130 PRO A C 1
ATOM 981 O O . PRO A 1 130 ? -33.000 -34.564 -3.209 1.00 19.39 130 PRO A O 1
ATOM 985 N N . GLY A 1 131 ? -33.388 -35.091 -1.039 1.00 21.06 131 GLY A N 1
ATOM 986 C CA . GLY A 1 131 ? -32.382 -36.132 -1.001 1.00 18.42 131 GLY A CA 1
ATOM 987 C C . GLY A 1 131 ? -32.690 -37.155 0.071 1.00 18.99 131 GLY A C 1
ATOM 988 O O . GLY A 1 131 ? -33.687 -37.050 0.796 1.00 20.85 131 GLY A O 1
ATOM 989 N N . GLY A 1 132 ? -31.816 -38.164 0.152 1.00 20.97 132 GLY A N 1
ATOM 990 C CA . GLY A 1 132 ? -31.955 -39.266 1.098 1.00 19.96 132 GLY A CA 1
ATOM 991 C C . GLY A 1 132 ? -31.144 -39.074 2.365 1.00 19.89 132 GLY A C 1
ATOM 992 O O . GLY A 1 132 ? -30.930 -37.952 2.838 1.00 17.65 132 GLY A O 1
ATOM 993 N N . PHE A 1 133 ? -30.683 -40.190 2.936 1.00 20.04 133 PHE A N 1
ATOM 994 C CA . PHE A 1 133 ? -30.113 -40.134 4.280 1.00 20.51 133 PHE A CA 1
ATOM 995 C C . PHE A 1 133 ? -28.820 -39.326 4.308 1.00 19.10 133 PHE A C 1
ATOM 996 O O . PHE A 1 133 ? -28.533 -38.636 5.297 1.00 19.29 133 PHE A O 1
ATOM 1004 N N . GLY A 1 134 ? -28.001 -39.432 3.264 1.00 18.01 134 GLY A N 1
ATOM 1005 C CA . GLY A 1 134 ? -26.757 -38.675 3.241 1.00 19.94 134 GLY A CA 1
ATOM 1006 C C . GLY A 1 134 ? -27.013 -37.191 3.094 1.00 20.44 134 GLY A C 1
ATOM 1007 O O . GLY A 1 134 ? -26.289 -36.366 3.667 1.00 19.16 134 GLY A O 1
ATOM 1008 N N . THR A 1 135 ? -28.060 -36.832 2.352 1.00 19.26 135 THR A N 1
ATOM 1009 C CA . THR A 1 135 ? -28.490 -35.433 2.298 1.00 18.31 135 THR A CA 1
ATOM 1010 C C . THR A 1 135 ? -28.985 -34.938 3.657 1.00 18.97 135 THR A C 1
ATOM 1011 O O . THR A 1 135 ? -28.707 -33.794 4.047 1.00 20.64 135 THR A O 1
ATOM 1015 N N . LEU A 1 136 ? -29.727 -35.772 4.394 1.00 18.42 136 LEU A N 1
ATOM 1016 C CA . LEU A 1 136 ? -30.220 -35.356 5.708 1.00 20.68 136 LEU A CA 1
ATOM 1017 C C . LEU A 1 136 ? -29.092 -35.286 6.738 1.00 18.82 136 LEU A C 1
ATOM 1018 O O . LEU A 1 136 ? -29.127 -34.453 7.652 1.00 18.46 136 LEU A O 1
ATOM 1023 N N . ASP A 1 137 ? -28.080 -36.141 6.596 1.00 19.37 137 ASP A N 1
ATOM 1024 C CA . ASP A 1 137 ? -26.861 -35.985 7.384 1.00 18.27 137 ASP A CA 1
ATOM 1025 C C . ASP A 1 137 ? -26.274 -34.590 7.186 1.00 19.42 137 ASP A C 1
ATOM 1026 O O . ASP A 1 137 ? -26.023 -33.860 8.156 1.00 18.91 137 ASP A O 1
ATOM 1031 N N . GLU A 1 138 ? -26.098 -34.182 5.932 1.00 20.02 138 GLU A N 1
ATOM 1032 C CA . GLU A 1 138 ? -25.553 -32.849 5.660 1.00 19.66 138 GLU A CA 1
ATOM 1033 C C . GLU A 1 138 ? -26.439 -31.753 6.226 1.00 21.31 138 GLU A C 1
ATOM 1034 O O . GLU A 1 138 ? -25.942 -30.793 6.843 1.00 20.47 138 GLU A O 1
ATOM 1040 N N . LEU A 1 139 ? -27.749 -31.876 6.016 1.00 18.29 139 LEU A N 1
ATOM 1041 C CA . LEU A 1 139 ? -28.693 -30.861 6.473 1.00 18.87 139 LEU A CA 1
ATOM 1042 C C . LEU A 1 139 ? -28.649 -30.701 7.989 1.00 20.48 139 LEU A C 1
ATOM 1043 O O . LEU A 1 139 ? -28.490 -29.591 8.510 1.00 19.26 139 LEU A O 1
ATOM 1048 N N . PHE A 1 140 ? -28.815 -31.792 8.730 1.00 18.00 140 PHE A N 1
ATOM 1049 C CA . PHE A 1 140 ? -28.851 -31.596 10.173 1.00 20.60 140 PHE A CA 1
ATOM 1050 C C . PHE A 1 140 ? -27.472 -31.326 10.755 1.00 19.27 140 PHE A C 1
ATOM 1051 O O . PHE A 1 140 ? -27.379 -30.720 11.822 1.00 18.87 140 PHE A O 1
ATOM 1059 N N . GLU A 1 141 ? -26.404 -31.745 10.078 1.00 19.41 141 GLU A N 1
ATOM 1060 C CA . GLU A 1 141 ? -25.062 -31.379 10.533 1.00 20.39 141 GLU A CA 1
ATOM 1061 C C . GLU A 1 141 ? -24.822 -29.882 10.395 1.00 20.74 141 GLU A C 1
ATOM 1062 O O . GLU A 1 141 ? -24.384 -29.231 11.348 1.00 22.46 141 GLU A O 1
ATOM 1068 N N . ILE A 1 142 ? -25.134 -29.299 9.236 1.00 18.45 142 ILE A N 1
ATOM 1069 C CA . ILE A 1 142 ? -24.897 -27.860 9.114 1.00 18.55 142 ILE A CA 1
ATOM 1070 C C . ILE A 1 142 ? -25.835 -27.069 10.037 1.00 20.64 142 ILE A C 1
ATOM 1071 O O . ILE A 1 142 ? -25.427 -26.069 10.628 1.00 19.66 142 ILE A O 1
ATOM 1076 N N . LEU A 1 143 ? -27.090 -27.506 10.194 1.00 21.27 143 LEU A N 1
ATOM 1077 C CA . LEU A 1 143 ? -27.969 -26.849 11.172 1.00 18.70 143 LEU A CA 1
ATOM 1078 C C . LEU A 1 143 ? -27.372 -26.897 12.572 1.00 21.81 143 LEU A C 1
ATOM 1079 O O . LEU A 1 143 ? -27.390 -25.892 13.304 1.00 23.63 143 LEU A O 1
ATOM 1084 N N . THR A 1 144 ? -26.813 -28.049 12.955 1.00 19.59 144 THR A N 1
ATOM 1085 C CA . THR A 1 144 ? -26.200 -28.184 14.275 1.00 20.65 144 THR A CA 1
ATOM 1086 C C . THR A 1 144 ? -24.986 -27.276 14.423 1.00 21.72 144 THR A C 1
ATOM 1087 O O . THR A 1 144 ? -24.804 -26.628 15.464 1.00 23.97 144 THR A O 1
ATOM 1091 N N . LEU A 1 145 ? -24.136 -27.227 13.394 1.00 21.68 145 LEU A N 1
ATOM 1092 C CA . LEU A 1 145 ? -22.945 -26.392 13.465 1.00 21.77 145 LEU A CA 1
ATOM 1093 C C . LEU A 1 145 ? -23.325 -24.912 13.508 1.00 25.20 145 LEU A C 1
ATOM 1094 O O . LEU A 1 145 ? -22.673 -24.127 14.202 1.00 27.05 145 LEU A O 1
ATOM 1099 N N . VAL A 1 146 ? -24.373 -24.502 12.777 1.00 23.67 146 VAL A N 1
ATOM 1100 C CA . VAL A 1 146 ? -24.797 -23.097 12.855 1.00 24.31 146 VAL A CA 1
ATOM 1101 C C . VAL A 1 146 ? -25.446 -22.816 14.209 1.00 27.75 146 VAL A C 1
ATOM 1102 O O . VAL A 1 146 ? -25.090 -21.853 14.899 1.00 27.33 146 VAL A O 1
ATOM 1106 N N . GLN A 1 147 ? -26.411 -23.649 14.608 1.00 25.77 147 GLN A N 1
ATOM 1107 C CA . GLN A 1 147 ? -27.027 -23.536 15.929 1.00 29.64 147 GLN A CA 1
ATOM 1108 C C . GLN A 1 147 ? -26.036 -23.322 17.068 1.00 31.50 147 GLN A C 1
ATOM 1109 O O . GLN A 1 147 ? -26.237 -22.465 17.935 1.00 29.94 147 GLN A O 1
ATOM 1115 N N . THR A 1 148 ? -24.990 -24.139 17.113 1.00 28.80 148 THR A N 1
ATOM 1116 C CA . THR A 1 148 ? -24.058 -24.125 18.227 1.00 31.19 148 THR A CA 1
ATOM 1117 C C . THR A 1 148 ? -22.967 -23.079 18.076 1.00 32.95 148 THR A C 1
ATOM 1118 O O . THR A 1 148 ? -22.182 -22.891 19.010 1.00 32.49 148 THR A O 1
ATOM 1122 N N . GLY A 1 149 ? -22.896 -22.401 16.933 1.00 29.37 149 GLY A N 1
ATOM 1123 C CA . GLY A 1 149 ? -21.862 -21.417 16.715 1.00 32.67 149 GLY A CA 1
ATOM 1124 C C . GLY A 1 149 ? -20.533 -21.973 16.272 1.00 34.85 149 GLY A C 1
ATOM 1125 O O . GLY A 1 149 ? -19.527 -21.261 16.355 1.00 34.32 149 GLY A O 1
ATOM 1126 N N . LYS A 1 150 ? -20.486 -23.222 15.803 1.00 29.88 150 LYS A N 1
ATOM 1127 C CA . LYS A 1 150 ? -19.225 -23.752 15.304 1.00 28.58 150 LYS A CA 1
ATOM 1128 C C . LYS A 1 150 ? -18.871 -23.169 13.947 1.00 31.74 150 LYS A C 1
ATOM 1129 O O . LYS A 1 150 ? -17.685 -23.072 13.616 1.00 33.54 150 LYS A O 1
ATOM 1135 N N . VAL A 1 151 ? -19.867 -22.811 13.138 1.00 30.55 151 VAL A N 1
ATOM 1136 C CA . VAL A 1 151 ? -19.621 -22.097 11.884 1.00 33.08 151 VAL A CA 1
ATOM 1137 C C . VAL A 1 151 ? -20.478 -20.839 11.870 1.00 31.21 151 VAL A C 1
ATOM 1138 O O . VAL A 1 151 ? -21.513 -20.767 12.549 1.00 30.30 151 VAL A O 1
ATOM 1142 N N . PRO A 1 152 ? -20.072 -19.826 11.104 1.00 34.55 152 PRO A N 1
ATOM 1143 C CA . PRO A 1 152 ? -20.819 -18.569 11.096 1.00 32.57 152 PRO A CA 1
ATOM 1144 C C . PRO A 1 152 ? -22.216 -18.766 10.547 1.00 31.25 152 PRO A C 1
ATOM 1145 O O . PRO A 1 152 ? -22.446 -19.624 9.675 1.00 27.89 152 PRO A O 1
ATOM 1149 N N . PRO A 1 153 ? -23.176 -17.960 10.998 1.00 31.08 153 PRO A N 1
ATOM 1150 C CA . PRO A 1 153 ? -24.515 -17.967 10.390 1.00 30.69 153 PRO A CA 1
ATOM 1151 C C . PRO A 1 153 ? -24.446 -17.894 8.870 1.00 34.86 153 PRO A C 1
ATOM 1152 O O . PRO A 1 153 ? -23.590 -17.214 8.294 1.00 31.18 153 PRO A O 1
ATOM 1156 N N . CYS A 1 154 ? -25.348 -18.625 8.217 1.00 29.86 154 CYS A N 1
ATOM 1157 C CA . CYS A 1 154 ? -25.419 -18.635 6.762 1.00 29.07 154 CYS A CA 1
ATOM 1158 C C . CYS A 1 154 ? -26.828 -19.030 6.376 1.00 28.46 154 CYS A C 1
ATOM 1159 O O . CYS A 1 154 ? -27.509 -19.711 7.151 1.00 27.34 154 CYS A O 1
ATOM 1162 N N . PRO A 1 155 ? -27.288 -18.648 5.196 1.00 27.49 155 PRO A N 1
ATOM 1163 C CA . PRO A 1 155 ? -28.604 -19.111 4.746 1.00 25.90 155 PRO A CA 1
ATOM 1164 C C . PRO A 1 155 ? -28.581 -20.590 4.380 1.00 26.32 155 PRO A C 1
ATOM 1165 O O . PRO A 1 155 ? -27.625 -21.085 3.778 1.00 21.63 155 PRO A O 1
ATOM 1169 N N . ILE A 1 156 ? -29.676 -21.269 4.708 1.00 23.77 156 ILE A N 1
ATOM 1170 C CA . ILE A 1 156 ? -29.930 -22.668 4.375 1.00 22.89 156 ILE A CA 1
ATOM 1171 C C . ILE A 1 156 ? -31.323 -22.724 3.762 1.00 24.21 156 ILE A C 1
ATOM 1172 O O . ILE A 1 156 ? -32.308 -22.380 4.434 1.00 24.25 156 ILE A O 1
ATOM 1177 N N . VAL A 1 157 ? -31.419 -23.150 2.498 1.00 20.93 157 VAL A N 1
ATOM 1178 C CA . VAL A 1 157 ? -32.700 -23.181 1.798 1.00 20.36 157 VAL A CA 1
ATOM 1179 C C . VAL A 1 157 ? -33.003 -24.611 1.385 1.00 20.61 157 VAL A C 1
ATOM 1180 O O . VAL A 1 157 ? -32.187 -25.244 0.715 1.00 22.65 157 VAL A O 1
ATOM 1184 N N . LEU A 1 158 ? -34.175 -25.108 1.784 1.00 19.03 158 LEU A N 1
ATOM 1185 C CA . LEU A 1 158 ? -34.707 -26.374 1.288 1.00 19.76 158 LEU A CA 1
ATOM 1186 C C . LEU A 1 158 ? -35.604 -26.093 0.089 1.00 25.02 158 LEU A C 1
ATOM 1187 O O . LEU A 1 158 ? -36.485 -25.228 0.162 1.00 21.70 158 LEU A O 1
ATOM 1192 N N . VAL A 1 159 ? -35.380 -26.806 -1.013 1.00 21.76 159 VAL A N 1
ATOM 1193 C CA . VAL A 1 159 ? -36.113 -26.540 -2.253 1.00 19.96 159 VAL A CA 1
ATOM 1194 C C . VAL A 1 159 ? -37.208 -27.581 -2.421 1.00 21.59 159 VAL A C 1
ATOM 1195 O O . VAL A 1 159 ? -36.931 -28.782 -2.541 1.00 21.41 159 VAL A O 1
ATOM 1199 N N . GLY A 1 160 ? -38.452 -27.114 -2.477 1.00 25.28 160 GLY A N 1
ATOM 1200 C CA . GLY A 1 160 ? -39.600 -27.979 -2.717 1.00 23.88 160 GLY A CA 1
ATOM 1201 C C . GLY A 1 160 ? -40.522 -27.987 -1.510 1.00 26.56 160 GLY A C 1
ATOM 1202 O O . GLY A 1 160 ? -40.352 -28.819 -0.608 1.00 22.82 160 GLY A O 1
ATOM 1203 N N . LYS A 1 161 ? -41.472 -27.042 -1.455 1.00 21.39 161 LYS A N 1
ATOM 1204 C CA . LYS A 1 161 ? -42.323 -26.928 -0.274 1.00 23.73 161 LYS A CA 1
ATOM 1205 C C . LYS A 1 161 ? -43.094 -28.213 -0.035 1.00 26.12 161 LYS A C 1
ATOM 1206 O O . LYS A 1 161 ? -43.289 -28.616 1.113 1.00 26.39 161 LYS A O 1
ATOM 1212 N N . ALA A 1 162 ? -43.522 -28.890 -1.104 1.00 23.74 162 ALA A N 1
ATOM 1213 C CA . ALA A 1 162 ? -44.322 -30.090 -0.906 1.00 25.97 162 ALA A CA 1
ATOM 1214 C C . ALA A 1 162 ? -43.471 -31.248 -0.401 1.00 25.55 162 ALA A C 1
ATOM 1215 O O . ALA A 1 162 ? -43.882 -31.974 0.511 1.00 23.16 162 ALA A O 1
ATOM 1217 N N . PHE A 1 163 ? -42.292 -31.457 -0.999 1.00 23.63 163 PHE A N 1
ATOM 1218 C CA . PHE A 1 163 ? -41.424 -32.545 -0.542 1.00 22.20 163 PHE A CA 1
ATOM 1219 C C . PHE A 1 163 ? -41.033 -32.365 0.928 1.00 22.78 163 PHE A C 1
ATOM 1220 O O . PHE A 1 163 ? -41.060 -33.319 1.719 1.00 22.56 163 PHE A O 1
ATOM 1228 N N . TRP A 1 164 ? -40.619 -31.159 1.302 1.00 21.57 164 TRP A N 1
ATOM 1229 C CA . TRP A 1 164 ? -40.068 -30.933 2.636 1.00 23.34 164 TRP A CA 1
ATOM 1230 C C . TRP A 1 164 ? -41.141 -30.688 3.688 1.00 24.49 164 TRP A C 1
ATOM 1231 O O . TRP A 1 164 ? -40.826 -30.705 4.886 1.00 22.09 164 TRP A O 1
ATOM 1242 N N . SER A 1 165 ? -42.389 -30.441 3.272 1.00 24.28 165 SER A N 1
ATOM 1243 C CA . SER A 1 165 ? -43.412 -30.042 4.236 1.00 22.96 165 SER A CA 1
ATOM 1244 C C . SER A 1 165 ? -43.603 -31.095 5.321 1.00 22.19 165 SER A C 1
ATOM 1245 O O . SER A 1 165 ? -43.755 -30.750 6.489 1.00 24.05 165 SER A O 1
ATOM 1248 N N . GLY A 1 166 ? -43.605 -32.383 4.958 1.00 21.96 166 GLY A N 1
ATOM 1249 C CA . GLY A 1 166 ? -43.762 -33.425 5.967 1.00 23.03 166 GLY A CA 1
ATOM 1250 C C . GLY A 1 166 ? -42.706 -33.342 7.056 1.00 23.47 166 GLY A C 1
ATOM 1251 O O . GLY A 1 166 ? -43.004 -33.498 8.246 1.00 22.84 166 GLY A O 1
ATOM 1252 N N . LEU A 1 167 ? -41.457 -33.074 6.666 1.00 21.19 167 LEU A N 1
ATOM 1253 C CA . LEU A 1 167 ? -40.387 -32.935 7.648 1.00 21.95 167 LEU A CA 1
ATOM 1254 C C . LEU A 1 167 ? -40.528 -31.649 8.449 1.00 20.77 167 LEU A C 1
ATOM 1255 O O . LEU A 1 167 ? -40.339 -31.647 9.674 1.00 19.80 167 LEU A O 1
ATOM 1260 N N . ALA A 1 168 ? -40.824 -30.536 7.773 1.00 19.88 168 ALA A N 1
ATOM 1261 C CA . ALA A 1 168 ? -40.963 -29.267 8.484 1.00 22.88 168 ALA A CA 1
ATOM 1262 C C . ALA A 1 168 ? -42.114 -29.327 9.480 1.00 23.57 168 ALA A C 1
ATOM 1263 O O . ALA A 1 168 ? -42.014 -28.792 10.590 1.00 25.48 168 ALA A O 1
ATOM 1265 N N . GLU A 1 169 ? -43.206 -29.988 9.104 1.00 20.86 169 GLU A N 1
ATOM 1266 C CA . GLU A 1 169 ? -44.332 -30.139 10.027 1.00 25.62 169 GLU A CA 1
ATOM 1267 C C . GLU A 1 169 ? -43.957 -31.019 11.207 1.00 23.32 169 GLU A C 1
ATOM 1268 O O . GLU A 1 169 ? -44.314 -30.715 12.349 1.00 25.08 169 GLU A O 1
ATOM 1274 N N . TRP A 1 170 ? -43.189 -32.086 10.955 1.00 23.18 170 TRP A N 1
ATOM 1275 C CA . TRP A 1 170 ? -42.761 -32.966 12.038 1.00 25.37 170 TRP A CA 1
ATOM 1276 C C . TRP A 1 170 ? -41.841 -32.226 13.006 1.00 24.70 170 TRP A C 1
ATOM 1277 O O . TRP A 1 170 ? -41.982 -32.362 14.232 1.00 23.73 170 TRP A O 1
ATOM 1288 N N . ILE A 1 171 ? -40.907 -31.427 12.475 1.00 20.89 171 ILE A N 1
ATOM 1289 C CA . ILE A 1 171 ? -40.042 -30.609 13.325 1.00 22.89 171 ILE A CA 1
ATOM 1290 C C . ILE A 1 171 ? -40.877 -29.699 14.218 1.00 25.06 171 ILE A C 1
ATOM 1291 O O . ILE A 1 171 ? -40.574 -29.518 15.405 1.00 24.60 171 ILE A O 1
ATOM 1296 N N . ASN A 1 172 ? -41.932 -29.097 13.659 1.00 27.02 172 ASN A N 1
ATOM 1297 C CA . ASN A 1 172 ? -42.753 -28.165 14.439 1.00 23.98 172 ASN A CA 1
ATOM 1298 C C . ASN A 1 172 ? -43.585 -28.902 15.482 1.00 26.61 172 ASN A C 1
ATOM 1299 O O . ASN A 1 172 ? -43.690 -28.451 16.631 1.00 27.28 172 ASN A O 1
ATOM 1304 N N . ALA A 1 173 ? -44.189 -30.033 15.098 1.00 25.63 173 ALA A N 1
ATOM 1305 C CA . ALA A 1 173 ? -45.100 -30.734 15.999 1.00 29.19 173 ALA A CA 1
ATOM 1306 C C . ALA A 1 173 ? -44.361 -31.507 17.088 1.00 30.26 173 ALA A C 1
ATOM 1307 O O . ALA A 1 173 ? -44.872 -31.639 18.208 1.00 28.74 173 ALA A O 1
ATOM 1309 N N . GLN A 1 174 ? -43.171 -32.025 16.792 1.00 24.92 174 GLN A N 1
ATOM 1310 C CA . GLN A 1 174 ? -42.456 -32.876 17.734 1.00 23.74 174 GLN A CA 1
ATOM 1311 C C . GLN A 1 174 ? -41.226 -32.224 18.352 1.00 26.05 174 GLN A C 1
ATOM 1312 O O . GLN A 1 174 ? -41.026 -32.326 19.559 1.00 28.71 174 GLN A O 1
ATOM 1318 N N . LEU A 1 175 ? -40.366 -31.585 17.567 1.00 23.08 175 LEU A N 1
ATOM 1319 C CA . LEU A 1 175 ? -39.174 -30.970 18.152 1.00 21.73 175 LEU A CA 1
ATOM 1320 C C . LEU A 1 175 ? -39.506 -29.652 18.841 1.00 26.89 175 LEU A C 1
ATOM 1321 O O . LEU A 1 175 ? -39.186 -29.463 20.020 1.00 26.49 175 LEU A O 1
ATOM 1326 N N . LEU A 1 176 ? -40.151 -28.729 18.120 1.00 26.46 176 LEU A N 1
ATOM 1327 C CA . LEU A 1 176 ? -40.409 -27.398 18.668 1.00 25.63 176 LEU A CA 1
ATOM 1328 C C . LEU A 1 176 ? -41.451 -27.440 19.783 1.00 29.36 176 LEU A C 1
ATOM 1329 O O . LEU A 1 176 ? -41.280 -26.800 20.831 1.00 28.37 176 LEU A O 1
ATOM 1334 N N . ALA A 1 177 ? -42.544 -28.175 19.570 1.00 27.05 177 ALA A N 1
ATOM 1335 C CA . ALA A 1 177 ? -43.621 -28.202 20.558 1.00 29.33 177 ALA A CA 1
ATOM 1336 C C . ALA A 1 177 ? -43.206 -28.913 21.842 1.00 29.90 177 ALA A C 1
ATOM 1337 O O . ALA A 1 177 ? -43.775 -28.642 22.905 1.00 27.20 177 ALA A O 1
ATOM 1339 N N . ARG A 1 178 ? -42.237 -29.827 21.775 1.00 29.68 178 ARG A N 1
ATOM 1340 C CA . ARG A 1 178 ? -41.741 -30.477 22.982 1.00 28.32 178 ARG A CA 1
ATOM 1341 C C . ARG A 1 178 ? -40.554 -29.745 23.589 1.00 28.81 178 ARG A C 1
ATOM 1342 O O . ARG A 1 178 ? -39.997 -30.211 24.588 1.00 28.65 178 ARG A O 1
ATOM 1350 N N . GLY A 1 179 ? -40.160 -28.612 23.016 1.00 28.03 179 GLY A N 1
ATOM 1351 C CA . GLY A 1 179 ? -39.067 -27.848 23.567 1.00 27.42 179 GLY A CA 1
ATOM 1352 C C . GLY A 1 179 ? -37.689 -28.417 23.323 1.00 30.52 179 GLY A C 1
ATOM 1353 O O . GLY A 1 179 ? -36.747 -28.044 24.020 1.00 30.34 179 GLY A O 1
ATOM 1354 N N . LEU A 1 180 ? -37.538 -29.316 22.357 1.00 26.52 180 LEU A N 1
ATOM 1355 C CA . LEU A 1 180 ? -36.217 -29.859 22.051 1.00 25.91 180 LEU A CA 1
ATOM 1356 C C . LEU A 1 180 ? -35.374 -28.906 21.218 1.00 29.51 180 LEU A C 1
ATOM 1357 O O . LEU A 1 180 ? -34.139 -29.033 21.198 1.00 29.38 180 LEU A O 1
ATOM 1362 N N . ILE A 1 181 ? -36.017 -27.964 20.531 1.00 27.09 181 ILE A N 1
ATOM 1363 C CA . ILE A 1 181 ? -35.365 -26.869 19.833 1.00 28.27 181 ILE A CA 1
ATOM 1364 C C . ILE A 1 181 ? -36.157 -25.605 20.139 1.00 30.74 181 ILE A C 1
ATOM 1365 O O . ILE A 1 181 ? -37.304 -25.660 20.587 1.00 28.05 181 ILE A O 1
ATOM 1370 N N . SER A 1 182 ? -35.537 -24.459 19.873 1.00 35.13 182 SER A N 1
ATOM 1371 C CA . SER A 1 182 ? -36.165 -23.165 20.097 1.00 34.38 182 SER A CA 1
ATOM 1372 C C . SER A 1 182 ? -36.790 -22.647 18.806 1.00 36.95 182 SER A C 1
ATOM 1373 O O . SER A 1 182 ? -36.512 -23.137 17.711 1.00 35.02 182 SER A O 1
ATOM 1376 N N . GLU A 1 183 ? -37.640 -21.620 18.944 1.00 39.52 183 GLU A N 1
ATOM 1377 C CA . GLU A 1 183 ? -38.237 -21.003 17.762 1.00 38.29 183 GLU A CA 1
ATOM 1378 C C . GLU A 1 183 ? -37.164 -20.406 16.865 1.00 38.18 183 GLU A C 1
ATOM 1379 O O . GLU A 1 183 ? -37.315 -20.390 15.635 1.00 37.92 183 GLU A O 1
ATOM 1385 N N . GLY A 1 184 ? -36.067 -19.926 17.460 1.00 34.47 184 GLY A N 1
ATOM 1386 C CA . GLY A 1 184 ? -34.961 -19.438 16.659 1.00 38.92 184 GLY A CA 1
ATOM 1387 C C . GLY A 1 184 ? -34.336 -20.528 15.818 1.00 34.70 184 GLY A C 1
ATOM 1388 O O . GLY A 1 184 ? -33.840 -20.265 14.717 1.00 35.02 184 GLY A O 1
ATOM 1389 N N . ALA A 1 185 ? -34.380 -21.771 16.308 1.00 32.40 185 ALA A N 1
ATOM 1390 C CA . ALA A 1 185 ? -33.807 -22.886 15.565 1.00 32.97 185 ALA A CA 1
ATOM 1391 C C . ALA A 1 185 ? -34.582 -23.154 14.284 1.00 30.71 185 ALA A C 1
ATOM 1392 O O . ALA A 1 185 ? -33.981 -23.405 13.231 1.00 27.25 185 ALA A O 1
ATOM 1394 N N . VAL A 1 186 ? -35.917 -23.092 14.340 1.00 31.89 186 VAL A N 1
ATOM 1395 C CA . VAL A 1 186 ? -36.693 -23.358 13.134 1.00 33.21 186 VAL A CA 1
ATOM 1396 C C . VAL A 1 186 ? -36.406 -22.295 12.088 1.00 34.23 186 VAL A C 1
ATOM 1397 O O . VAL A 1 186 ? -36.393 -22.583 10.882 1.00 30.42 186 VAL A O 1
ATOM 1401 N N . SER A 1 187 ? -36.124 -21.064 12.524 1.00 29.65 187 SER A N 1
ATOM 1402 C CA . SER A 1 187 ? -35.842 -19.986 11.581 1.00 32.29 187 SER A CA 1
ATOM 1403 C C . SER A 1 187 ? -34.477 -20.115 10.903 1.00 29.64 187 SER A C 1
ATOM 1404 O O . SER A 1 187 ? -34.183 -19.307 10.022 1.00 29.24 187 SER A O 1
ATOM 1407 N N . LEU A 1 188 ? -33.669 -21.129 11.238 1.00 28.47 188 LEU A N 1
ATOM 1408 C CA . LEU A 1 188 ? -32.352 -21.272 10.614 1.00 28.03 188 LEU A CA 1
ATOM 1409 C C . LEU A 1 188 ? -32.426 -21.734 9.161 1.00 24.87 188 LEU A C 1
ATOM 1410 O O . LEU A 1 188 ? -31.435 -21.614 8.439 1.00 25.12 188 LEU A O 1
ATOM 1415 N N . PHE A 1 189 ? -33.557 -22.265 8.713 1.00 24.89 189 PHE A N 1
ATOM 1416 C CA . PHE A 1 189 ? -33.714 -22.674 7.328 1.00 23.58 189 PHE A CA 1
ATOM 1417 C C . PHE A 1 189 ? -35.009 -22.104 6.775 1.00 26.98 189 PHE A C 1
ATOM 1418 O O . PHE A 1 189 ? -35.976 -21.865 7.510 1.00 26.96 189 PHE A O 1
ATOM 1426 N N . ALA A 1 190 ? -35.004 -21.868 5.471 1.00 22.75 190 ALA A N 1
ATOM 1427 C CA . ALA A 1 190 ? -36.181 -21.457 4.732 1.00 23.62 190 ALA A CA 1
ATOM 1428 C C . ALA A 1 190 ? -36.529 -22.562 3.745 1.00 26.09 190 ALA A C 1
ATOM 1429 O O . ALA A 1 190 ? -35.692 -23.406 3.418 1.00 25.15 190 ALA A O 1
ATOM 1431 N N . ILE A 1 191 ? -37.776 -22.565 3.278 1.00 22.35 191 ILE A N 1
ATOM 1432 C CA . ILE A 1 191 ? -38.244 -23.530 2.287 1.00 20.26 191 ILE A CA 1
ATOM 1433 C C . ILE A 1 191 ? -38.836 -22.748 1.123 1.00 27.28 191 ILE A C 1
ATOM 1434 O O . ILE A 1 191 ? -39.626 -21.822 1.341 1.00 23.66 191 ILE A O 1
ATOM 1439 N N . SER A 1 192 ? -38.483 -23.119 -0.108 1.00 23.64 192 SER A N 1
ATOM 1440 C CA . SER A 1 192 ? -38.940 -22.314 -1.239 1.00 26.21 192 SER A CA 1
ATOM 1441 C C . SER A 1 192 ? -39.142 -23.180 -2.475 1.00 27.31 192 SER A C 1
ATOM 1442 O O . SER A 1 192 ? -38.508 -24.230 -2.624 1.00 23.94 192 SER A O 1
ATOM 1445 N N . ASP A 1 193 ? -40.045 -22.721 -3.365 1.00 24.10 193 ASP A N 1
ATOM 1446 C CA . ASP A 1 193 ? -40.256 -23.307 -4.692 1.00 25.65 193 ASP A CA 1
ATOM 1447 C C . ASP A 1 193 ? -39.702 -22.453 -5.827 1.00 25.50 193 ASP A C 1
ATOM 1448 O O . ASP A 1 193 ? -39.783 -22.866 -6.986 1.00 26.86 193 ASP A O 1
ATOM 1453 N N . ASP A 1 194 ? -39.167 -21.273 -5.541 1.00 27.20 194 ASP A N 1
ATOM 1454 C CA . ASP A 1 194 ? -39.021 -20.239 -6.558 1.00 27.76 194 ASP A CA 1
ATOM 1455 C C . ASP A 1 194 ? -37.580 -19.753 -6.642 1.00 24.63 194 ASP A C 1
ATOM 1456 O O . ASP A 1 194 ? -37.019 -19.289 -5.646 1.00 27.31 194 ASP A O 1
ATOM 1461 N N . GLU A 1 195 ? -37.005 -19.807 -7.843 1.00 25.36 195 GLU A N 1
ATOM 1462 C CA . GLU A 1 195 ? -35.609 -19.416 -8.008 1.00 27.85 195 GLU A CA 1
ATOM 1463 C C . GLU A 1 195 ? -35.380 -17.963 -7.602 1.00 29.61 195 GLU A C 1
ATOM 1464 O O . GLU A 1 195 ? -34.391 -17.650 -6.923 1.00 26.30 195 GLU A O 1
ATOM 1470 N N . ASP A 1 196 ? -36.279 -17.054 -8.010 1.00 31.87 196 ASP A N 1
ATOM 1471 C CA . ASP A 1 196 ? -36.089 -15.647 -7.667 1.00 30.54 196 ASP A CA 1
ATOM 1472 C C . ASP A 1 196 ? -36.101 -15.455 -6.159 1.00 29.73 196 ASP A C 1
ATOM 1473 O O . ASP A 1 196 ? -35.277 -14.713 -5.607 1.00 31.35 196 ASP A O 1
ATOM 1478 N N . GLU A 1 197 ? -37.045 -16.102 -5.477 1.00 27.98 197 GLU A N 1
ATOM 1479 C CA . GLU A 1 197 ? -37.116 -15.993 -4.031 1.00 30.26 197 GLU A CA 1
ATOM 1480 C C . GLU A 1 197 ? -35.868 -16.586 -3.378 1.00 27.96 197 GLU A C 1
ATOM 1481 O O . GLU A 1 197 ? -35.343 -16.032 -2.405 1.00 28.41 197 GLU A O 1
ATOM 1487 N N . ILE A 1 198 ? -35.372 -17.705 -3.908 1.00 27.22 198 ILE A N 1
ATOM 1488 C CA . ILE A 1 198 ? -34.176 -18.322 -3.335 1.00 27.54 198 ILE A CA 1
ATOM 1489 C C . ILE A 1 198 ? -32.980 -17.392 -3.481 1.00 26.76 198 ILE A C 1
ATOM 1490 O O . ILE A 1 198 ? -32.252 -17.136 -2.516 1.00 27.68 198 ILE A O 1
ATOM 1495 N N . VAL A 1 199 ? -32.764 -16.866 -4.691 1.00 27.14 199 VAL A N 1
ATOM 1496 C CA . VAL A 1 199 ? -31.596 -16.016 -4.928 1.00 28.38 199 VAL A CA 1
ATOM 1497 C C . VAL A 1 199 ? -31.666 -14.773 -4.051 1.00 32.00 199 VAL A C 1
ATOM 1498 O O . VAL A 1 199 ? -30.662 -14.349 -3.460 1.00 32.43 199 VAL A O 1
ATOM 1502 N N . ALA A 1 200 ? -32.862 -14.191 -3.925 1.00 32.98 200 ALA A N 1
ATOM 1503 C CA . ALA A 1 200 ? -33.024 -13.013 -3.075 1.00 33.93 200 ALA A CA 1
ATOM 1504 C C . ALA A 1 200 ? -32.717 -13.334 -1.623 1.00 31.59 200 ALA A C 1
ATOM 1505 O O . ALA A 1 200 ? -32.063 -12.548 -0.932 1.00 33.75 200 ALA A O 1
ATOM 1507 N N . TYR A 1 201 ? -33.202 -14.481 -1.142 1.00 30.60 201 TYR A N 1
ATOM 1508 C CA . TYR A 1 201 ? -32.965 -14.895 0.238 1.00 30.94 201 TYR A CA 1
ATOM 1509 C C . TYR A 1 201 ? -31.477 -15.078 0.511 1.00 32.56 201 TYR A C 1
ATOM 1510 O O . TYR A 1 201 ? -30.963 -14.654 1.553 1.00 31.01 201 TYR A O 1
ATOM 1519 N N . LEU A 1 202 ? -30.773 -15.744 -0.405 1.00 32.79 202 LEU A N 1
ATOM 1520 C CA . LEU A 1 202 ? -29.344 -15.963 -0.211 1.00 29.93 202 LEU A CA 1
ATOM 1521 C C . LEU A 1 202 ? -28.605 -14.634 -0.102 1.00 31.67 202 LEU A C 1
ATOM 1522 O O . LEU A 1 202 ? -27.766 -14.452 0.785 1.00 32.81 202 LEU A O 1
ATOM 1527 N N . SER A 1 203 ? -28.915 -13.688 -0.999 1.00 34.75 203 SER A N 1
ATOM 1528 C CA . SER A 1 203 ? -28.257 -12.381 -0.970 1.00 36.22 203 SER A CA 1
ATOM 1529 C C . SER A 1 203 ? -28.604 -11.611 0.293 1.00 35.80 203 SER A C 1
ATOM 1530 O O . SER A 1 203 ? -27.737 -10.955 0.882 1.00 36.11 203 SER A O 1
ATOM 1533 N N . GLU A 1 204 ? -29.874 -11.655 0.709 1.00 37.40 204 GLU A N 1
ATOM 1534 C CA . GLU A 1 204 ? -30.289 -10.907 1.890 1.00 37.53 204 GLU A CA 1
ATOM 1535 C C . GLU A 1 204 ? -29.556 -11.398 3.133 1.00 38.97 204 GLU A C 1
ATOM 1536 O O . GLU A 1 204 ? -29.270 -10.610 4.044 1.00 38.21 204 GLU A O 1
ATOM 1542 N N . HIS A 1 205 ? -29.203 -12.681 3.177 1.00 37.40 205 HIS A N 1
ATOM 1543 C CA . HIS A 1 205 ? -28.538 -13.238 4.346 1.00 35.77 205 HIS A CA 1
ATOM 1544 C C . HIS A 1 205 ? -27.043 -13.456 4.140 1.00 36.76 205 HIS A C 1
ATOM 1545 O O . HIS A 1 205 ? -26.443 -14.285 4.833 1.0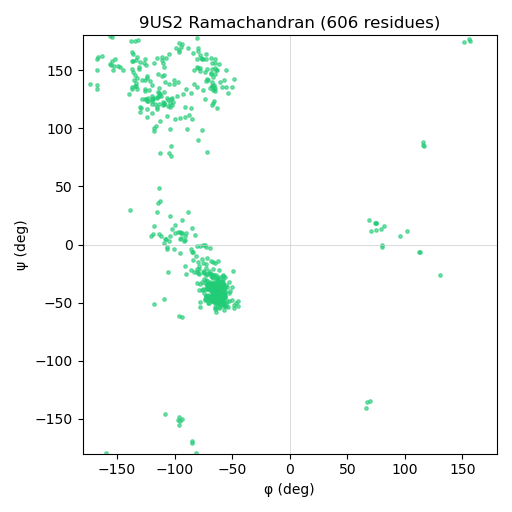0 38.33 205 HIS A O 1
ATOM 1552 N N . GLY A 1 206 ? -26.421 -12.717 3.223 1.00 34.43 206 GLY A N 1
ATOM 1553 C CA . GLY A 1 206 ? -24.982 -12.549 3.234 1.00 35.75 206 GLY A CA 1
ATOM 1554 C C . GLY A 1 206 ? -24.219 -13.169 2.081 1.00 35.15 206 GLY A C 1
ATOM 1555 O O . GLY A 1 206 ? -23.002 -12.959 1.994 1.00 37.41 206 GLY A O 1
ATOM 1556 N N . LEU A 1 207 ? -24.862 -13.925 1.203 1.00 35.49 207 LEU A N 1
ATOM 1557 C CA . LEU A 1 207 ? -24.129 -14.523 0.096 1.00 34.57 207 LEU A CA 1
ATOM 1558 C C . LEU A 1 207 ? -23.795 -13.448 -0.932 1.00 37.59 207 LEU A C 1
ATOM 1559 O O . LEU A 1 207 ? -24.682 -12.742 -1.415 1.00 41.71 207 LEU A O 1
ATOM 1564 N N . GLN A 1 208 ? -22.513 -13.317 -1.266 1.00 36.43 208 GLN A N 1
ATOM 1565 C CA . GLN A 1 208 ? -22.041 -12.157 -2.030 1.00 40.76 208 GLN A CA 1
ATOM 1566 C C . GLN A 1 208 ? -22.340 -12.326 -3.524 1.00 46.19 208 GLN A C 1
ATOM 1567 O O . GLN A 1 208 ? -21.527 -12.835 -4.294 1.00 50.46 208 GLN A O 1
ATOM 1573 N N . THR A 1 209 ? -23.520 -11.861 -3.943 1.00 47.23 209 THR A N 1
ATOM 1574 C CA . THR A 1 209 ? -23.902 -11.817 -5.352 1.00 47.29 209 THR A CA 1
ATOM 1575 C C . THR A 1 209 ? -23.137 -10.705 -6.076 1.00 51.03 209 THR A C 1
ATOM 1576 O O . THR A 1 209 ? -22.569 -9.802 -5.455 1.00 51.19 209 THR A O 1
ATOM 1580 N N . ALA A 1 210 ? -23.135 -10.771 -7.409 1.00 49.11 210 ALA A N 1
ATOM 1581 C CA . ALA A 1 210 ? -22.462 -9.758 -8.232 1.00 51.99 210 ALA A CA 1
ATOM 1582 C C . ALA A 1 210 ? -23.061 -8.379 -7.994 1.00 57.14 210 ALA A C 1
ATOM 1583 O O . ALA A 1 210 ? -24.273 -8.250 -7.824 1.00 61.38 210 ALA A O 1
ATOM 1585 N N . PRO B 1 8 ? 0.010 -27.577 15.234 1.00 67.17 8 PRO B N 1
ATOM 1586 C CA . PRO B 1 8 ? -0.661 -26.980 16.394 1.00 69.54 8 PRO B CA 1
ATOM 1587 C C . PRO B 1 8 ? -2.150 -27.336 16.507 1.00 64.02 8 PRO B C 1
ATOM 1588 O O . PRO B 1 8 ? -2.623 -27.603 17.615 1.00 64.64 8 PRO B O 1
ATOM 1592 N N . GLU B 1 9 ? -2.878 -27.342 15.389 1.00 60.31 9 GLU B N 1
ATOM 1593 C CA . GLU B 1 9 ? -4.321 -27.569 15.433 1.00 55.95 9 GLU B CA 1
ATOM 1594 C C . GLU B 1 9 ? -4.684 -29.039 15.228 1.00 49.93 9 GLU B C 1
ATOM 1595 O O . GLU B 1 9 ? -5.284 -29.663 16.110 1.00 46.82 9 GLU B O 1
ATOM 1601 N N . GLN B 1 10 ? -4.350 -29.590 14.058 1.00 43.87 10 GLN B N 1
ATOM 1602 C CA . GLN B 1 10 ? -4.561 -31.010 13.805 1.00 45.06 10 GLN B CA 1
ATOM 1603 C C . GLN B 1 10 ? -3.930 -31.874 14.888 1.00 43.53 10 GLN B C 1
ATOM 1604 O O . GLN B 1 10 ? -4.436 -32.962 15.196 1.00 39.94 10 GLN B O 1
ATOM 1610 N N . ALA B 1 11 ? -2.815 -31.420 15.471 1.00 44.49 11 ALA B N 1
ATOM 1611 C CA . ALA B 1 11 ? -2.171 -32.207 16.516 1.00 41.20 11 ALA B CA 1
ATOM 1612 C C . ALA B 1 11 ? -3.067 -32.322 17.744 1.00 39.71 11 ALA B C 1
ATOM 1613 O O . ALA B 1 11 ? -3.103 -33.375 18.395 1.00 38.12 11 ALA B O 1
ATOM 1615 N N . ARG B 1 12 ? -3.805 -31.253 18.067 1.00 40.38 12 ARG B N 1
ATOM 1616 C CA . ARG B 1 12 ? -4.702 -31.290 19.219 1.00 39.82 12 ARG B CA 1
ATOM 1617 C C . ARG B 1 12 ? -5.842 -32.279 18.990 1.00 37.91 12 ARG B C 1
ATOM 1618 O O . ARG B 1 12 ? -6.173 -33.073 19.881 1.00 35.51 12 ARG B O 1
ATOM 1626 N N . TYR B 1 13 ? -6.431 -32.273 17.789 1.00 36.13 13 TYR B N 1
ATOM 1627 C CA . TYR B 1 13 ? -7.497 -33.229 17.497 1.00 33.61 13 TYR B CA 1
ATOM 1628 C C . TYR B 1 13 ? -6.951 -34.651 17.466 1.00 38.62 13 TYR B C 1
ATOM 1629 O O . TYR B 1 13 ? -7.596 -35.587 17.955 1.00 31.44 13 TYR B O 1
ATOM 1638 N N . ASP B 1 14 ? -5.746 -34.829 16.916 1.00 32.92 14 ASP B N 1
ATOM 1639 C CA . ASP B 1 14 ? -5.103 -36.137 16.943 1.00 36.64 14 ASP B CA 1
ATOM 1640 C C . ASP B 1 14 ? -4.939 -36.645 18.372 1.00 34.34 14 ASP B C 1
ATOM 1641 O O . ASP B 1 14 ? -5.172 -37.827 18.651 1.00 35.89 14 ASP B O 1
ATOM 1646 N N . ALA B 1 15 ? -4.523 -35.769 19.288 1.00 35.79 15 ALA B N 1
ATOM 1647 C CA . ALA B 1 15 ? -4.283 -36.199 20.662 1.00 36.86 15 ALA B CA 1
ATOM 1648 C C . ALA B 1 15 ? -5.586 -36.574 21.353 1.00 34.21 15 ALA B C 1
ATOM 1649 O O . ALA B 1 15 ? -5.637 -37.560 22.101 1.00 36.96 15 ALA B O 1
ATOM 1651 N N . GLU B 1 16 ? -6.648 -35.801 21.107 1.00 34.37 16 GLU B N 1
ATOM 1652 C CA . GLU B 1 16 ? -7.960 -36.139 21.650 1.00 32.91 16 GLU B CA 1
ATOM 1653 C C . GLU B 1 16 ? -8.423 -37.492 21.133 1.00 34.87 16 GLU B C 1
ATOM 1654 O O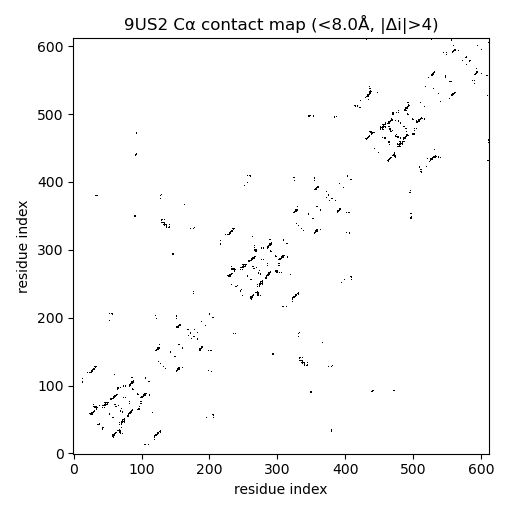 . GLU B 1 16 ? -8.958 -38.307 21.894 1.00 30.81 16 GLU B O 1
ATOM 1660 N N . ARG B 1 17 ? -8.199 -37.756 19.841 1.00 33.86 17 ARG B N 1
ATOM 1661 C CA . ARG B 1 17 ? -8.527 -39.054 19.263 1.00 30.93 17 ARG B CA 1
ATOM 1662 C C . ARG B 1 17 ? -7.726 -40.174 19.920 1.00 33.50 17 ARG B C 1
ATOM 1663 O O . ARG B 1 17 ? -8.292 -41.197 20.325 1.00 33.63 17 ARG B O 1
ATOM 1671 N N . ARG B 1 18 ? -6.397 -40.010 20.021 1.00 35.49 18 ARG B N 1
ATOM 1672 C CA . ARG B 1 18 ? -5.578 -41.047 20.650 1.00 37.27 18 ARG B CA 1
ATOM 1673 C C . ARG B 1 18 ? -5.938 -41.236 22.121 1.00 32.03 18 ARG B C 1
ATOM 1674 O O . ARG B 1 18 ? -5.978 -42.372 22.614 1.00 33.50 18 ARG B O 1
ATOM 1682 N N . GLN B 1 19 ? -6.215 -40.146 22.841 1.00 33.71 19 GLN B N 1
ATOM 1683 C CA . GLN B 1 19 ? -6.665 -40.299 24.224 1.00 37.32 19 GLN B CA 1
ATOM 1684 C C . GLN B 1 19 ? -7.907 -41.184 24.305 1.00 31.87 19 GLN B C 1
ATOM 1685 O O . GLN B 1 19 ? -8.009 -42.051 25.181 1.00 31.05 19 GLN B O 1
ATOM 1691 N N . ALA B 1 20 ? -8.844 -41.010 23.369 1.00 33.16 20 ALA B N 1
ATOM 1692 C CA . ALA B 1 20 ? -10.043 -41.838 23.362 1.00 29.29 20 ALA B CA 1
ATOM 1693 C C . ALA B 1 20 ? -9.714 -43.286 23.019 1.00 31.71 20 ALA B C 1
ATOM 1694 O O . ALA B 1 20 ? -10.281 -44.218 23.605 1.00 30.83 20 ALA B O 1
ATOM 1696 N N . ASP B 1 21 ? -8.800 -43.500 22.067 1.00 29.70 21 ASP B N 1
ATOM 1697 C CA . ASP B 1 21 ? -8.418 -44.865 21.717 1.00 31.64 21 ASP B CA 1
ATOM 1698 C C . ASP B 1 21 ? -7.745 -45.549 22.895 1.00 31.34 21 ASP B C 1
ATOM 1699 O O . ASP B 1 21 ? -7.999 -46.725 23.180 1.00 36.36 21 ASP B O 1
ATOM 1704 N N . GLU B 1 22 ? -6.860 -44.825 23.572 1.00 33.36 22 GLU B N 1
ATOM 1705 C CA . GLU B 1 22 ? -6.201 -45.346 24.759 1.00 37.58 22 GLU B CA 1
ATOM 1706 C C . GLU B 1 22 ? -7.230 -45.749 25.805 1.00 35.81 22 GLU B C 1
ATOM 1707 O O . GLU B 1 22 ? -7.196 -46.867 26.333 1.00 32.55 22 GLU B O 1
ATOM 1713 N N . ALA B 1 23 ? -8.199 -44.867 26.067 1.00 31.70 23 ALA B N 1
ATOM 1714 C CA . ALA B 1 23 ? -9.134 -45.082 27.166 1.00 32.38 23 ALA B CA 1
ATOM 1715 C C . ALA B 1 23 ? -10.121 -46.204 26.882 1.00 32.91 23 ALA B C 1
ATOM 1716 O O . ALA B 1 23 ? -10.539 -46.905 27.815 1.00 36.09 23 ALA B O 1
ATOM 1718 N N . LEU B 1 24 ? -10.525 -46.377 25.622 1.00 31.79 24 LEU B N 1
ATOM 1719 C CA . LEU B 1 24 ? -11.578 -47.314 25.252 1.00 31.24 24 LEU B CA 1
ATOM 1720 C C . LEU B 1 24 ? -11.029 -48.621 24.704 1.00 33.97 24 LEU B C 1
ATOM 1721 O O . LEU B 1 24 ? -11.800 -49.444 24.203 1.00 33.42 24 LEU B O 1
ATOM 1726 N N . ALA B 1 25 ? -9.713 -48.835 24.815 1.00 38.07 25 ALA B N 1
ATOM 1727 C CA . ALA B 1 25 ? -9.063 -49.964 24.150 1.00 36.19 25 ALA B CA 1
ATOM 1728 C C . ALA B 1 25 ? -9.662 -51.299 24.574 1.00 39.20 25 ALA B C 1
ATOM 1729 O O . ALA B 1 25 ? -9.915 -52.166 23.729 1.00 42.95 25 ALA B O 1
ATOM 1731 N N . GLY B 1 26 ? -9.891 -51.491 25.866 1.00 33.93 26 GLY B N 1
ATOM 1732 C CA . GLY B 1 26 ? -10.473 -52.747 26.285 1.00 38.73 26 GLY B CA 1
ATOM 1733 C C . GLY B 1 26 ? -11.978 -52.746 26.445 1.00 38.32 26 GLY B C 1
ATOM 1734 O O . GLY B 1 26 ? -12.537 -53.708 26.981 1.00 39.64 26 GLY B O 1
ATOM 1735 N N . VAL B 1 27 ? -12.660 -51.699 25.993 1.00 34.39 27 VAL B N 1
ATOM 1736 C CA . VAL B 1 27 ? -14.090 -51.547 26.234 1.00 35.91 27 VAL B CA 1
ATOM 1737 C C . VAL B 1 27 ? -14.851 -52.188 25.077 1.00 32.60 27 VAL B C 1
ATOM 1738 O O . VAL B 1 27 ? -14.851 -51.673 23.956 1.00 33.30 27 VAL B O 1
ATOM 1742 N N . PHE B 1 28 ? -15.500 -53.316 25.355 1.00 32.45 28 PHE B N 1
ATOM 1743 C CA . PHE B 1 28 ? -16.296 -54.058 24.392 1.00 34.51 28 PHE B CA 1
ATOM 1744 C C . PHE B 1 28 ? -17.122 -55.095 25.139 1.00 32.13 28 PHE B C 1
ATOM 1745 O O . PHE B 1 28 ? -16.575 -55.814 25.978 1.00 35.54 28 PHE B O 1
ATOM 1753 N N . PRO B 1 29 ? -18.420 -55.239 24.851 1.00 30.79 29 PRO B N 1
ATOM 1754 C CA . PRO B 1 29 ? -19.223 -54.529 23.850 1.00 29.29 29 PRO B CA 1
ATOM 1755 C C . PRO B 1 29 ? -19.734 -53.191 24.358 1.00 30.39 29 PRO B C 1
ATOM 1756 O O . PRO B 1 29 ? -19.716 -52.978 25.570 1.00 26.53 29 PRO B O 1
ATOM 1760 N N . ALA B 1 30 ? -20.211 -52.328 23.462 1.00 28.31 30 ALA B N 1
ATOM 1761 C CA . ALA B 1 30 ? -20.691 -51.014 23.878 1.00 26.04 30 ALA B CA 1
ATOM 1762 C C . ALA B 1 30 ? -21.879 -50.585 23.021 1.00 26.46 30 ALA B C 1
ATOM 1763 O O . ALA B 1 30 ? -21.978 -50.948 21.846 1.00 26.18 30 ALA B O 1
ATOM 1765 N N . VAL B 1 31 ? -22.769 -49.784 23.623 1.00 23.06 31 VAL B N 1
ATOM 1766 C CA . VAL B 1 31 ? -23.918 -49.197 22.938 1.00 22.33 31 VAL B CA 1
ATOM 1767 C C . VAL B 1 31 ? -23.831 -47.684 23.111 1.00 22.26 31 VAL B C 1
ATOM 1768 O O . VAL B 1 31 ? -23.381 -47.210 24.157 1.00 21.74 31 VAL B O 1
ATOM 1772 N N . SER B 1 32 ? -24.218 -46.920 22.090 1.00 19.69 32 SER B N 1
ATOM 1773 C CA . SER B 1 32 ? -24.348 -45.478 22.271 1.00 20.39 32 SER B CA 1
ATOM 1774 C C . SER B 1 32 ? -25.812 -45.126 22.473 1.00 22.05 32 SER B C 1
ATOM 1775 O O . SER B 1 32 ? -26.693 -45.692 21.817 1.00 21.24 32 SER B O 1
ATOM 1778 N N . ILE B 1 33 ? -26.066 -44.171 23.365 1.00 19.55 33 ILE B N 1
ATOM 1779 C CA . ILE B 1 33 ? -27.411 -43.650 23.581 1.00 17.33 33 ILE B CA 1
ATOM 1780 C C . ILE B 1 33 ? -27.364 -42.166 23.252 1.00 19.23 33 ILE 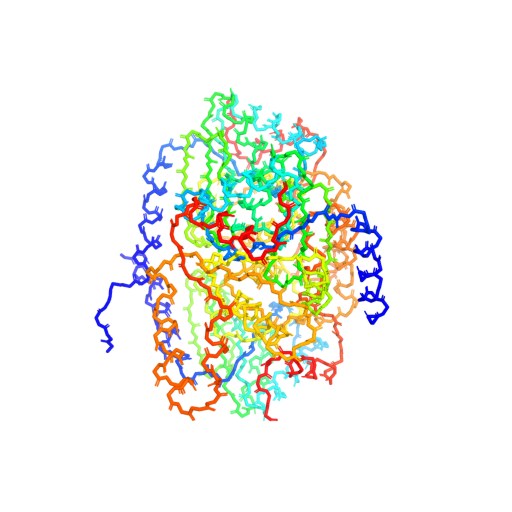B C 1
ATOM 1781 O O . ILE B 1 33 ? -26.556 -41.425 23.833 1.00 21.51 33 ILE B O 1
ATOM 1786 N N . PHE B 1 34 ? -28.192 -41.747 22.282 1.00 18.17 34 PHE B N 1
ATOM 1787 C CA . PHE B 1 34 ? -28.331 -40.367 21.844 1.00 19.46 34 PHE B CA 1
ATOM 1788 C C . PHE B 1 34 ? -29.662 -39.800 22.335 1.00 19.61 34 PHE B C 1
ATOM 1789 O O . PHE B 1 34 ? -30.583 -40.539 22.678 1.00 21.09 34 PHE B O 1
ATOM 1797 N N . GLY B 1 35 ? -29.761 -38.481 22.361 1.00 16.78 35 GLY B N 1
ATOM 1798 C CA . GLY B 1 35 ? -30.997 -37.844 22.780 1.00 19.76 35 GLY B CA 1
ATOM 1799 C C . GLY B 1 35 ? -30.726 -36.446 23.277 1.00 20.14 35 GLY B C 1
ATOM 1800 O O . GLY B 1 35 ? -29.577 -36.022 23.402 1.00 19.98 35 GLY B O 1
ATOM 1801 N N . SER B 1 36 ? -31.822 -35.746 23.590 1.00 20.27 36 SER B N 1
ATOM 1802 C CA . SER B 1 36 ? -31.802 -34.304 23.834 1.00 20.83 36 SER B CA 1
ATOM 1803 C C . SER B 1 36 ? -31.079 -33.939 25.128 1.00 18.84 36 SER B C 1
ATOM 1804 O O . SER B 1 36 ? -31.321 -34.535 26.181 1.00 21.12 36 SER B O 1
ATOM 1807 N N . ALA B 1 37 ? -30.218 -32.924 25.055 1.00 18.24 37 ALA B N 1
ATOM 1808 C CA . ALA B 1 37 ? -29.607 -32.372 26.259 1.00 18.94 37 ALA B CA 1
ATOM 1809 C C . ALA B 1 37 ? -30.631 -31.692 27.161 1.00 22.19 37 ALA B C 1
ATOM 1810 O O . ALA B 1 37 ? -30.324 -31.409 28.329 1.00 23.17 37 ALA B O 1
ATOM 1812 N N . ARG B 1 38 ? -31.827 -31.404 26.635 1.00 23.13 38 ARG B N 1
ATOM 1813 C CA . ARG B 1 38 ? -32.820 -30.570 27.307 1.00 24.31 38 ARG B CA 1
ATOM 1814 C C . ARG B 1 38 ? -33.856 -31.367 28.082 1.00 28.66 38 ARG B C 1
ATOM 1815 O O . ARG B 1 38 ? -34.687 -30.762 28.774 1.00 27.09 38 ARG B O 1
ATOM 1823 N N . THR B 1 39 ? -33.856 -32.682 27.966 1.00 23.96 39 THR B N 1
ATOM 1824 C CA . THR B 1 39 ? -34.888 -33.486 28.620 1.00 21.65 39 THR B CA 1
ATOM 1825 C C . THR B 1 39 ? -34.739 -33.385 30.141 1.00 25.59 39 THR B C 1
ATOM 1826 O O . THR B 1 39 ? -33.664 -33.693 30.674 1.00 22.99 39 THR B O 1
ATOM 1830 N N . PRO B 1 40 ? -35.759 -32.927 30.868 1.00 26.37 40 PRO B N 1
ATOM 1831 C CA . PRO B 1 40 ? -35.608 -32.744 32.318 1.00 25.60 40 PRO B CA 1
ATOM 1832 C C . PRO B 1 40 ? -35.450 -34.063 33.061 1.00 26.46 40 PRO B C 1
ATOM 1833 O O . PRO B 1 40 ? -35.881 -35.124 32.604 1.00 23.89 40 PRO B O 1
ATOM 1837 N N . GLN B 1 41 ? -34.832 -33.970 34.249 1.00 25.07 41 GLN B N 1
ATOM 1838 C CA . GLN B 1 41 ? -34.594 -35.156 35.074 1.00 27.85 41 GLN B CA 1
ATOM 1839 C C . GLN B 1 41 ? -35.885 -35.854 35.509 1.00 25.74 41 GLN B C 1
ATOM 1840 O O . GLN B 1 41 ? -35.858 -37.058 35.809 1.00 29.16 41 GLN B O 1
ATOM 1846 N N . ASN B 1 42 ? -37.023 -35.154 35.523 1.00 29.95 42 ASN B N 1
ATOM 1847 C CA . ASN B 1 42 ? -38.288 -35.768 35.911 1.00 28.17 42 ASN B CA 1
ATOM 1848 C C . ASN B 1 42 ? -39.126 -36.223 34.717 1.00 29.30 42 ASN B C 1
ATOM 1849 O O . ASN B 1 42 ? -40.298 -36.587 34.891 1.00 29.36 42 ASN B O 1
ATOM 1854 N N . HIS B 1 43 ? -38.557 -36.223 33.511 1.00 27.63 43 HIS B N 1
ATOM 1855 C CA . HIS B 1 43 ? -39.297 -36.602 32.311 1.00 27.45 43 HIS B CA 1
ATOM 1856 C C . HIS B 1 43 ? -39.325 -38.119 32.142 1.00 29.54 43 HIS B C 1
ATOM 1857 O O . HIS B 1 43 ? -38.392 -38.832 32.531 1.00 28.57 43 HIS B O 1
ATOM 1864 N N . ALA B 1 44 ? -40.405 -38.616 31.529 1.00 25.23 44 ALA B N 1
ATOM 1865 C CA . ALA B 1 44 ? -40.523 -40.054 31.303 1.00 25.25 44 ALA B CA 1
ATOM 1866 C C . ALA B 1 44 ? -39.372 -40.583 30.452 1.00 26.83 44 ALA B C 1
ATOM 1867 O O . ALA B 1 44 ? -38.910 -41.714 30.652 1.00 24.40 44 ALA B O 1
ATOM 1869 N N . ASP B 1 45 ? -38.899 -39.790 29.492 1.00 23.46 45 ASP B N 1
ATOM 1870 C CA . ASP B 1 45 ? -37.828 -40.273 28.630 1.00 27.76 45 ASP B CA 1
ATOM 1871 C C . ASP B 1 45 ? -36.497 -40.32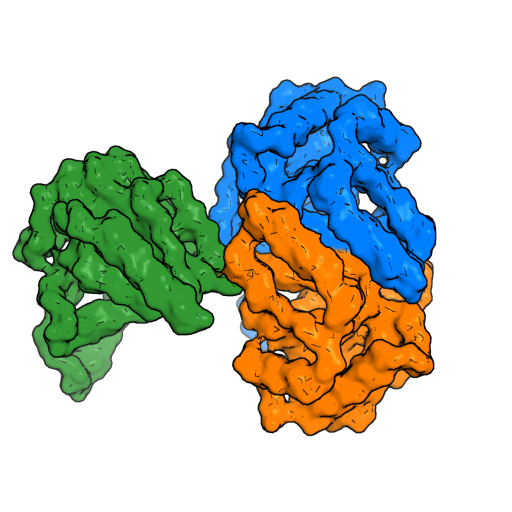5 29.363 1.00 22.90 45 ASP B C 1
ATOM 1872 O O . ASP B 1 45 ? -35.638 -41.149 29.026 1.00 23.21 45 ASP B O 1
ATOM 1877 N N . TYR B 1 46 ? -36.291 -39.431 30.334 1.00 21.94 46 TYR B N 1
ATOM 1878 C CA . TYR B 1 46 ? -35.095 -39.506 31.166 1.00 23.30 46 TYR B CA 1
ATOM 1879 C C . TYR B 1 46 ? -35.092 -40.799 31.978 1.00 25.15 46 TYR B C 1
ATOM 1880 O O . TYR B 1 46 ? -34.094 -41.530 32.010 1.00 22.67 46 TYR B O 1
ATOM 1889 N N . ALA B 1 47 ? -36.222 -41.118 32.616 1.00 22.39 47 ALA B N 1
ATOM 1890 C CA . ALA B 1 47 ? -36.302 -42.357 33.382 1.00 25.52 47 ALA B CA 1
ATOM 1891 C C . ALA B 1 47 ? -36.095 -43.569 32.485 1.00 23.96 47 ALA B C 1
ATOM 1892 O O . ALA B 1 47 ? -35.416 -44.525 32.875 1.00 24.23 47 ALA B O 1
ATOM 1894 N N . PHE B 1 48 ? -36.692 -43.557 31.287 1.00 24.37 48 PHE B N 1
ATOM 1895 C CA . PHE B 1 48 ? -36.583 -44.708 30.388 1.00 24.73 48 PHE B CA 1
ATOM 1896 C C . PHE B 1 48 ? -35.130 -44.968 30.007 1.00 23.46 48 PHE B C 1
ATOM 1897 O O . PHE B 1 48 ? -34.668 -46.116 29.999 1.00 24.63 48 PHE B O 1
ATOM 1905 N N . ALA B 1 49 ? -34.403 -43.908 29.667 1.00 21.01 49 ALA B N 1
ATOM 1906 C CA . ALA B 1 49 ? -33.026 -44.066 29.205 1.00 23.25 49 ALA B CA 1
ATOM 1907 C C . ALA B 1 49 ? -32.131 -44.505 30.350 1.00 21.25 49 ALA B C 1
ATOM 1908 O O . ALA B 1 49 ? -31.243 -45.346 30.166 1.00 21.85 49 ALA B O 1
ATOM 1910 N N . CYS B 1 50 ? -32.377 -43.962 31.548 1.00 20.22 50 CYS B N 1
ATOM 1911 C CA . CYS B 1 50 ? -31.655 -44.410 32.738 1.00 21.61 50 CYS B CA 1
ATOM 1912 C C . CYS B 1 50 ? -31.898 -45.890 33.012 1.00 23.59 50 CYS B C 1
ATOM 1913 O O . CYS B 1 50 ? -30.950 -46.653 33.234 1.00 24.41 50 CYS B O 1
ATOM 1916 N N . ARG B 1 51 ? -33.167 -46.313 33.029 1.00 27.39 51 ARG B N 1
ATOM 1917 C CA . ARG B 1 51 ? -33.467 -47.723 33.288 1.00 25.49 51 ARG B CA 1
ATOM 1918 C C . ARG B 1 51 ? -32.857 -48.627 32.225 1.00 27.03 51 ARG B C 1
ATOM 1919 O O . ARG B 1 51 ? -32.319 -49.703 32.543 1.00 22.19 51 ARG B O 1
ATOM 1927 N N . LEU B 1 52 ? -32.952 -48.223 30.951 1.00 24.00 52 LEU B N 1
ATOM 1928 C CA . LEU B 1 52 ? -32.372 -49.029 29.874 1.00 23.63 52 LEU B CA 1
ATOM 1929 C C . LEU B 1 52 ? -30.860 -49.132 30.015 1.00 24.66 52 LEU B C 1
ATOM 1930 O O . LEU B 1 52 ? -30.283 -50.219 29.889 1.00 25.07 52 LEU B O 1
ATOM 1935 N N . ALA B 1 53 ? -30.195 -48.000 30.256 1.00 23.03 53 ALA B N 1
ATOM 1936 C CA . ALA B 1 53 ? -28.743 -48.018 30.388 1.00 23.17 53 ALA B CA 1
ATOM 1937 C C . ALA B 1 53 ? -28.304 -48.907 31.546 1.00 23.76 53 ALA B C 1
ATOM 1938 O O . ALA B 1 53 ? -27.311 -49.640 31.433 1.00 23.35 53 ALA B O 1
ATOM 1940 N N . ARG B 1 54 ? -29.015 -48.837 32.681 1.00 22.80 54 ARG B N 1
ATOM 1941 C CA . ARG B 1 54 ? -28.687 -49.702 33.818 1.00 23.99 54 ARG B CA 1
ATOM 1942 C C . ARG B 1 54 ? -28.817 -51.168 33.440 1.00 25.27 54 ARG B C 1
ATOM 1943 O O . ARG B 1 54 ? -28.002 -52.004 33.845 1.00 25.32 54 ARG B O 1
ATOM 1951 N N . ARG B 1 55 ? -29.842 -51.497 32.663 1.00 24.11 55 ARG B N 1
ATOM 1952 C CA . ARG B 1 55 ? -30.075 -52.897 32.346 1.00 24.45 55 ARG B CA 1
ATOM 1953 C C . ARG B 1 55 ? -29.029 -53.408 31.371 1.00 27.22 55 ARG B C 1
ATOM 1954 O O . ARG B 1 55 ? -28.484 -54.506 31.553 1.00 27.04 55 ARG B O 1
ATOM 1962 N N . LEU B 1 56 ? -28.728 -52.621 30.335 1.00 25.71 56 LEU B N 1
ATOM 1963 C CA . LEU B 1 56 ? -27.635 -52.966 29.436 1.00 25.21 56 LEU B CA 1
ATOM 1964 C C . LEU B 1 56 ? -26.333 -53.110 30.213 1.00 28.41 56 LEU B C 1
ATOM 1965 O O . LEU B 1 56 ? -25.588 -54.084 30.031 1.00 25.69 56 LEU B O 1
ATOM 1970 N N . SER B 1 57 ? -26.060 -52.155 31.112 1.00 21.94 57 SER B N 1
ATOM 1971 C CA . SER B 1 57 ? -24.814 -52.169 31.868 1.00 24.14 57 SER B CA 1
ATOM 1972 C C . SER B 1 57 ? -24.697 -53.452 32.673 1.00 25.66 57 SER B C 1
ATOM 1973 O O . SER B 1 57 ? -23.656 -54.117 32.653 1.00 27.58 57 SER B O 1
ATOM 1976 N N . ASP B 1 58 ? -25.774 -53.837 33.357 1.00 27.89 58 ASP B N 1
ATOM 1977 C CA . ASP B 1 58 ? -25.738 -55.052 34.162 1.00 31.74 58 ASP B CA 1
ATOM 1978 C C . ASP B 1 58 ? -25.638 -56.313 33.316 1.00 30.51 58 ASP B C 1
ATOM 1979 O O . ASP B 1 58 ? -25.349 -57.378 33.866 1.00 33.93 58 ASP B O 1
ATOM 1984 N N . SER B 1 59 ? -25.887 -56.223 32.012 1.00 30.24 59 SER B N 1
ATOM 1985 C CA . SER B 1 59 ? -25.673 -57.328 31.090 1.00 32.75 59 SER B CA 1
ATOM 1986 C C . SER B 1 59 ? -24.278 -57.319 30.481 1.00 34.79 59 SER B C 1
ATOM 1987 O O . SER B 1 59 ? -24.015 -58.097 29.563 1.00 36.46 59 SER B O 1
ATOM 1990 N N . GLY B 1 60 ? -23.394 -56.441 30.937 1.00 26.99 60 GLY B N 1
ATOM 1991 C CA . GLY B 1 60 ? -22.030 -56.436 30.449 1.00 26.85 60 GLY B CA 1
ATOM 1992 C C . GLY B 1 60 ? -21.744 -55.460 29.334 1.00 29.42 60 GLY B C 1
ATOM 1993 O O . GLY B 1 60 ? -20.631 -55.478 28.796 1.00 27.78 60 GLY B O 1
ATOM 1994 N N . ILE B 1 61 ? -22.696 -54.589 28.988 1.00 26.20 61 ILE B N 1
ATOM 1995 C CA . ILE B 1 61 ? -22.562 -53.673 27.858 1.00 23.82 61 ILE B CA 1
ATOM 1996 C C . ILE B 1 61 ? -22.192 -52.288 28.381 1.00 22.46 61 ILE B C 1
ATOM 1997 O O . ILE B 1 61 ? -22.907 -51.719 29.208 1.00 23.14 61 ILE B O 1
ATOM 2002 N N . ALA B 1 62 ? -21.064 -51.757 27.919 1.00 24.54 62 ALA B N 1
ATOM 2003 C CA . ALA B 1 62 ? -20.712 -50.377 28.215 1.00 23.87 62 ALA B CA 1
ATOM 2004 C C . ALA B 1 62 ? -21.677 -49.439 27.508 1.00 24.07 62 ALA B C 1
ATOM 2005 O O . ALA B 1 62 ? -22.198 -49.746 26.440 1.00 22.87 62 ALA B O 1
ATOM 2007 N N . VAL B 1 63 ? -21.888 -48.269 28.096 1.00 23.70 63 VAL B N 1
ATOM 2008 C CA . VAL B 1 63 ? -22.827 -47.288 27.568 1.00 21.56 63 VAL B CA 1
ATOM 2009 C C . VAL B 1 63 ? -22.060 -46.002 27.329 1.00 20.90 63 VAL B C 1
ATOM 2010 O O . VAL B 1 63 ? -21.425 -45.483 28.257 1.00 20.32 63 VAL B O 1
ATOM 2014 N N . ILE B 1 64 ? -22.142 -45.490 26.102 1.00 20.27 64 ILE B N 1
ATOM 2015 C CA . ILE B 1 64 ? -21.478 -44.267 25.661 1.00 21.40 64 ILE B CA 1
ATOM 2016 C C . ILE B 1 64 ? -22.545 -43.221 25.380 1.00 22.29 64 ILE B C 1
ATOM 2017 O O . ILE B 1 64 ? -23.490 -43.482 24.631 1.00 23.21 64 ILE B O 1
ATOM 2022 N N . SER B 1 65 ? -22.376 -42.030 25.948 1.00 22.32 65 SER B N 1
ATOM 2023 C CA . SER B 1 65 ? -23.263 -40.911 25.665 1.00 20.93 65 SER B CA 1
ATOM 2024 C C . SER B 1 65 ? -22.420 -39.675 25.416 1.00 22.35 65 SER B C 1
ATOM 2025 O O . SER B 1 65 ? -21.195 -39.702 25.551 1.00 20.70 65 SER B O 1
ATOM 2028 N N . GLY B 1 66 ? -23.083 -38.582 25.037 1.00 19.19 66 GLY B N 1
ATOM 2029 C CA . GLY B 1 66 ? -22.370 -37.320 24.846 1.00 22.37 66 GLY B CA 1
ATOM 2030 C C . GLY B 1 66 ? -21.927 -36.601 26.112 1.00 22.26 66 GLY B C 1
ATOM 2031 O O . GLY B 1 66 ? -21.337 -35.523 26.002 1.00 20.97 66 GLY B O 1
ATOM 2032 N N . GLY B 1 67 ? -22.206 -37.140 27.303 1.00 21.62 67 GLY B N 1
ATOM 2033 C CA . GLY B 1 67 ? -21.588 -36.657 28.535 1.00 21.27 67 GLY B CA 1
ATOM 2034 C C . GLY B 1 67 ? -22.177 -35.400 29.154 1.00 25.44 67 GLY B C 1
ATOM 2035 O O . GLY B 1 67 ? -21.716 -34.990 30.228 1.00 25.17 67 GLY B O 1
ATOM 2036 N N . GLY B 1 68 ? -23.179 -34.783 28.536 1.00 22.70 68 GLY B N 1
ATOM 2037 C CA . GLY B 1 68 ? -23.789 -33.599 29.100 1.00 23.16 68 GLY B CA 1
ATOM 2038 C C . GLY B 1 68 ? -25.033 -33.893 29.918 1.00 22.30 68 GLY B C 1
ATOM 2039 O O . GLY B 1 68 ? -25.183 -34.972 30.500 1.00 22.10 68 GLY B O 1
ATOM 2040 N N . PRO B 1 69 ? -25.959 -32.923 29.976 1.00 23.37 69 PRO B N 1
ATOM 2041 C CA . PRO B 1 69 ? -27.190 -33.103 30.764 1.00 20.67 69 PRO B CA 1
ATOM 2042 C C . PRO B 1 69 ? -28.274 -33.832 29.987 1.00 22.54 69 PRO B C 1
ATOM 2043 O O . PRO B 1 69 ? -27.995 -34.398 28.922 1.00 20.20 69 PRO B O 1
ATOM 2047 N N . GLY B 1 70 ? -29.506 -33.852 30.513 1.00 20.14 70 GLY B N 1
ATOM 2048 C CA . GLY B 1 70 ? -30.595 -34.439 29.730 1.00 21.68 70 GLY B CA 1
ATOM 2049 C C . GLY B 1 70 ? -30.415 -35.940 29.531 1.00 19.94 70 GLY B C 1
ATOM 2050 O O . GLY B 1 70 ? -30.008 -36.669 30.447 1.00 22.11 70 GLY B O 1
ATOM 2051 N N . ILE B 1 71 ? -30.750 -36.415 28.324 1.00 20.08 71 ILE B N 1
ATOM 2052 C CA . ILE B 1 71 ? -30.640 -37.845 28.012 1.00 18.95 71 ILE B CA 1
ATOM 2053 C C . ILE B 1 71 ? -29.211 -38.334 28.206 1.00 20.21 71 ILE B C 1
ATOM 2054 O O . ILE B 1 71 ? -28.993 -39.468 28.646 1.00 19.36 71 ILE B O 1
ATOM 2059 N N . MET B 1 72 ? -28.219 -37.491 27.920 1.00 20.93 72 MET B N 1
ATOM 2060 C CA . MET B 1 72 ? -26.833 -37.918 28.109 1.00 21.89 72 MET B CA 1
ATOM 2061 C C . MET B 1 72 ? -26.569 -38.260 29.570 1.00 22.52 72 MET B C 1
ATOM 2062 O O . MET B 1 72 ? -25.884 -39.247 29.881 1.00 20.63 72 MET B O 1
ATOM 2067 N N . GLU B 1 73 ? -27.143 -37.479 30.487 1.00 21.10 73 GLU B N 1
ATOM 2068 C CA . GLU B 1 73 ? -26.922 -37.744 31.898 1.00 19.88 73 GLU B CA 1
ATOM 2069 C C . GLU B 1 73 ? -27.740 -38.942 32.371 1.00 21.23 73 GLU B C 1
ATOM 2070 O O . GLU B 1 73 ? -27.244 -39.754 33.165 1.00 21.13 73 GLU B O 1
ATOM 2076 N N . ALA B 1 74 ? -28.983 -39.080 31.886 1.00 20.38 74 ALA B N 1
ATOM 2077 C CA . ALA B 1 74 ? -29.786 -40.249 32.230 1.00 20.71 74 ALA B CA 1
ATOM 2078 C C . ALA B 1 74 ? -29.075 -41.540 31.834 1.00 21.28 74 ALA B C 1
ATOM 2079 O O . ALA B 1 74 ? -29.035 -42.511 32.609 1.00 19.97 74 ALA B O 1
ATOM 2081 N N . ALA B 1 75 ? -28.487 -41.552 30.638 1.00 17.67 75 ALA B N 1
ATOM 2082 C CA . ALA B 1 75 ? -27.752 -42.727 30.167 1.00 18.96 75 ALA B CA 1
ATOM 2083 C C . ALA B 1 75 ? -26.530 -42.993 31.036 1.00 21.17 75 ALA B C 1
ATOM 2084 O O . ALA B 1 75 ? -26.298 -44.128 31.457 1.00 20.29 75 ALA B O 1
ATOM 2086 N N . ASN B 1 76 ? -25.727 -41.964 31.304 1.00 20.25 76 ASN B N 1
ATOM 2087 C CA . ASN B 1 76 ? -24.550 -42.174 32.152 1.00 20.68 76 ASN B CA 1
ATOM 2088 C C . ASN B 1 76 ? -24.946 -42.584 33.572 1.00 21.16 76 ASN B C 1
ATOM 2089 O O . ASN B 1 76 ? -24.294 -43.436 34.183 1.00 21.08 76 ASN B O 1
ATOM 2094 N N . LYS B 1 77 ? -26.028 -42.009 34.104 1.00 18.94 77 LYS B N 1
ATOM 2095 C CA . LYS B 1 77 ? -26.452 -42.325 35.466 1.00 19.48 77 LYS B CA 1
ATOM 2096 C C . LYS B 1 77 ? -26.792 -43.803 35.608 1.00 22.86 77 LYS B C 1
ATOM 2097 O O . LYS B 1 77 ? -26.343 -44.471 36.548 1.00 22.98 77 LYS B O 1
ATOM 2103 N N . GLY B 1 78 ? -27.581 -44.337 34.677 1.00 21.77 78 GLY B N 1
ATOM 2104 C CA . GLY B 1 78 ? -27.947 -45.746 34.761 1.00 20.29 78 GLY B CA 1
ATOM 2105 C C . GLY B 1 78 ? -26.754 -46.653 34.551 1.00 23.30 78 GLY B C 1
ATOM 2106 O O . GLY B 1 78 ? -26.595 -47.668 35.251 1.00 24.03 78 GLY B O 1
ATOM 2107 N N . ALA B 1 79 ? -25.889 -46.304 33.587 1.00 22.31 79 ALA B N 1
ATOM 2108 C CA . ALA B 1 79 ? -24.710 -47.131 33.329 1.00 22.96 79 ALA B CA 1
ATOM 2109 C C . ALA B 1 79 ? -23.739 -47.085 34.497 1.00 23.80 79 ALA B C 1
ATOM 2110 O O . ALA B 1 79 ? -23.105 -48.098 34.821 1.00 23.52 79 ALA B O 1
ATOM 2112 N N . PHE B 1 80 ? -23.603 -45.906 35.124 1.00 20.62 80 PHE B N 1
ATOM 2113 C CA . PHE B 1 80 ? -22.673 -45.716 36.234 1.00 22.32 80 PHE B CA 1
ATOM 2114 C C . PHE B 1 80 ? -23.064 -46.564 37.434 1.00 23.45 80 PHE B C 1
ATOM 2115 O O . PHE B 1 80 ? -22.191 -47.092 38.141 1.00 23.31 80 PHE B O 1
ATOM 2123 N N . ALA B 1 81 ? -24.376 -46.717 37.669 1.00 20.46 81 ALA B N 1
ATOM 2124 C CA . ALA B 1 81 ? -24.869 -47.594 38.716 1.00 22.92 81 ALA B CA 1
ATOM 2125 C C . ALA B 1 81 ? -24.770 -49.070 38.334 1.00 26.09 81 ALA B C 1
ATOM 2126 O O . ALA B 1 81 ? -24.865 -49.920 39.221 1.00 25.64 81 ALA B O 1
ATOM 2128 N N . GLY B 1 82 ? -24.572 -49.398 37.039 1.00 22.14 82 GLY B N 1
ATOM 2129 C CA . GLY B 1 82 ? -24.518 -50.781 36.604 1.00 26.27 82 GLY B CA 1
ATOM 2130 C C . GLY B 1 82 ? -23.102 -51.358 36.553 1.00 25.13 82 GLY B C 1
ATOM 2131 O O . GLY B 1 82 ? -22.115 -50.645 36.705 1.00 27.71 82 GLY B O 1
ATOM 2132 N N . LYS B 1 83 ? -23.022 -52.676 36.300 1.00 26.28 83 LYS B N 1
ATOM 2133 C CA . LYS B 1 83 ? -21.733 -53.365 36.395 1.00 25.55 83 LYS B CA 1
ATOM 2134 C C . LYS B 1 83 ? -20.719 -52.902 35.352 1.00 30.66 83 LYS B C 1
ATOM 2135 O O . LYS B 1 83 ? -19.509 -53.011 35.593 1.00 31.55 83 LYS B O 1
ATOM 2141 N N . SER B 1 84 ? -21.164 -52.401 34.197 1.00 27.92 84 SER B N 1
ATOM 2142 C CA . SER B 1 84 ? -20.245 -52.031 33.127 1.00 24.87 84 SER B CA 1
ATOM 2143 C C . SER B 1 84 ? -19.919 -50.535 33.145 1.00 24.75 84 SER B C 1
ATOM 2144 O O . SER B 1 84 ? -20.507 -49.750 33.886 1.00 26.30 84 SER B O 1
ATOM 2147 N N . VAL B 1 85 ? -18.977 -50.135 32.290 1.00 24.67 85 VAL B N 1
ATOM 2148 C CA . VAL B 1 85 ? -18.454 -48.772 32.374 1.00 22.31 85 VAL B CA 1
ATOM 2149 C C . VAL B 1 85 ? -19.406 -47.794 31.695 1.00 27.11 85 VAL B C 1
ATOM 2150 O O . VAL B 1 85 ? -20.137 -48.135 30.754 1.00 22.30 85 VAL B O 1
ATOM 2154 N N . SER B 1 86 ? -19.355 -46.549 32.175 1.00 23.38 86 SER B N 1
ATOM 2155 C CA . SER B 1 86 ? -20.136 -45.427 31.674 1.00 23.79 86 SER B CA 1
ATOM 2156 C C . SER B 1 86 ? -19.167 -44.424 31.057 1.00 22.15 86 SER B C 1
ATOM 2157 O O . SER B 1 86 ? -18.257 -43.936 31.739 1.00 24.34 86 SER B O 1
ATOM 2160 N N . VAL B 1 87 ? -19.349 -44.132 29.768 1.00 22.09 87 VAL B N 1
ATOM 2161 C CA . VAL B 1 87 ? -18.440 -43.284 28.994 1.00 20.18 87 VAL B CA 1
ATOM 2162 C C . VAL B 1 87 ? -19.169 -42.012 28.586 1.00 21.37 87 VAL B C 1
ATOM 2163 O O . VAL B 1 87 ? -20.280 -42.078 28.047 1.00 20.41 87 VAL B O 1
ATOM 2167 N N . GLY B 1 88 ? -18.539 -40.860 28.808 1.00 21.75 88 GLY B N 1
ATOM 2168 C CA . GLY B 1 88 ? -19.015 -39.592 28.280 1.00 22.42 88 GLY B CA 1
ATOM 2169 C C . GLY B 1 88 ? -18.049 -39.025 27.251 1.00 23.59 88 GLY B C 1
ATOM 2170 O O . GLY B 1 88 ? -16.855 -38.897 27.515 1.00 23.90 88 GLY B O 1
ATOM 2171 N N . LEU B 1 89 ? -18.587 -38.677 26.074 1.00 23.35 89 LEU B N 1
ATOM 2172 C CA . LEU B 1 89 ? -17.811 -38.006 25.024 1.00 21.24 89 LEU B CA 1
ATOM 2173 C C . LEU B 1 89 ? -18.170 -36.523 25.018 1.00 22.62 89 LEU B C 1
ATOM 2174 O O . LEU B 1 89 ? -18.992 -36.061 24.237 1.00 24.26 89 LEU B O 1
ATOM 2179 N N . ASN B 1 90 ? -17.500 -35.764 25.887 1.00 22.68 90 ASN B N 1
ATOM 2180 C CA . ASN B 1 90 ? -17.907 -34.394 26.190 1.00 24.31 90 ASN B CA 1
ATOM 2181 C C . ASN B 1 90 ? -17.419 -33.436 25.110 1.00 28.06 90 ASN B C 1
ATOM 2182 O O . ASN B 1 90 ? -16.258 -33.496 24.692 1.00 30.09 90 ASN B O 1
ATOM 2187 N N . ILE B 1 91 ? -18.295 -32.527 24.675 1.00 25.35 91 ILE B N 1
ATOM 2188 C CA . ILE B 1 91 ? -18.023 -31.659 23.530 1.00 28.79 91 ILE B CA 1
ATOM 2189 C C . ILE B 1 91 ? -17.792 -30.235 24.028 1.00 31.72 91 ILE B C 1
ATOM 2190 O O . ILE B 1 91 ? -18.464 -29.767 24.954 1.00 33.50 91 ILE B O 1
ATOM 2195 N N . VAL B 1 92 ? -16.813 -29.561 23.427 1.00 36.06 92 VAL B N 1
ATOM 2196 C CA . VAL B 1 92 ? -16.500 -28.167 23.725 1.00 35.26 92 VAL B CA 1
ATOM 2197 C C . VAL B 1 92 ? -17.379 -27.290 22.838 1.00 39.71 92 VAL B C 1
ATOM 2198 O O . VAL B 1 92 ? -17.215 -27.256 21.611 1.00 37.95 92 VAL B O 1
ATOM 2202 N N . LEU B 1 93 ? -18.313 -26.584 23.458 1.00 36.44 93 LEU B N 1
ATOM 2203 C CA . LEU B 1 93 ? -19.240 -25.716 22.763 1.00 39.34 93 LEU B CA 1
ATOM 2204 C C . LEU B 1 93 ? -19.003 -24.260 23.157 1.00 43.35 93 LEU B C 1
ATOM 2205 O O . LEU B 1 93 ? -18.583 -23.975 24.284 1.00 40.12 93 LEU B O 1
ATOM 2210 N N . PRO B 1 94 ? -19.217 -23.320 22.235 1.00 39.26 94 PRO B N 1
ATOM 2211 C CA . PRO B 1 94 ? -19.171 -21.899 22.624 1.00 42.49 94 PRO B CA 1
ATOM 2212 C C . PRO B 1 94 ? -20.083 -21.574 23.804 1.00 46.75 94 PRO B C 1
ATOM 2213 O O . PRO B 1 94 ? -19.673 -20.833 24.709 1.00 49.91 94 PRO B O 1
ATOM 2217 N N . HIS B 1 95 ? -21.298 -22.119 23.830 1.00 48.18 95 HIS B N 1
ATOM 2218 C CA . HIS B 1 95 ? -22.134 -22.119 25.032 1.00 52.06 95 HIS B CA 1
ATOM 2219 C C . HIS B 1 95 ? -21.785 -23.384 25.807 1.00 50.20 95 HIS B C 1
ATOM 2220 O O . HIS B 1 95 ? -22.276 -24.472 25.491 1.00 49.32 95 HIS B O 1
ATOM 2227 N N . GLU B 1 96 ? -20.937 -23.237 26.826 1.00 47.23 96 GLU B N 1
ATOM 2228 C CA . GLU B 1 96 ? -20.275 -24.381 27.447 1.00 46.50 96 GLU B CA 1
ATOM 2229 C C . GLU B 1 96 ? -21.279 -25.388 28.006 1.00 49.01 96 GLU B C 1
ATOM 2230 O O . GLU B 1 96 ? -22.259 -25.020 28.665 1.00 47.31 96 GLU B O 1
ATOM 2236 N N . GLN B 1 97 ? -21.020 -26.671 27.739 1.00 41.31 97 GLN B N 1
ATOM 2237 C CA . GLN B 1 97 ? -21.814 -27.782 28.258 1.00 43.44 97 GLN B CA 1
ATOM 2238 C C . GLN B 1 97 ? -21.015 -28.465 29.363 1.00 42.40 97 GLN B C 1
ATOM 2239 O O . GLN B 1 97 ? -19.909 -28.959 29.117 1.00 47.00 97 GLN B O 1
ATOM 2245 N N . LYS B 1 98 ? -21.577 -28.482 30.589 1.00 44.07 98 LYS B N 1
ATOM 2246 C CA . LYS B 1 98 ? -20.862 -29.056 31.722 1.00 40.31 98 LYS B CA 1
ATOM 2247 C C . LYS B 1 98 ? -21.044 -30.575 31.741 1.00 36.61 98 LYS B C 1
ATOM 2248 O O . LYS B 1 98 ? -22.146 -31.071 31.472 1.00 35.56 98 LYS B O 1
ATOM 2254 N N . PRO B 1 99 ? -19.980 -31.325 32.029 1.00 33.98 99 PRO B N 1
ATOM 2255 C CA . PRO B 1 99 ? -20.088 -32.788 32.029 1.00 30.97 99 PRO B CA 1
ATOM 2256 C C . PRO B 1 99 ? -20.877 -33.250 33.239 1.00 27.72 99 PRO B C 1
ATOM 2257 O O . PRO B 1 99 ? -20.717 -32.714 34.337 1.00 26.97 99 PRO B O 1
ATOM 2261 N N . ASN B 1 100 ? -21.707 -34.260 33.034 1.00 25.26 100 ASN B N 1
ATOM 2262 C CA . ASN B 1 100 ? -22.488 -34.812 34.129 1.00 22.61 100 ASN B CA 1
ATOM 2263 C C . ASN B 1 100 ? -21.605 -35.670 35.034 1.00 23.23 100 ASN B C 1
ATOM 2264 O O . ASN B 1 100 ? -20.507 -36.089 34.650 1.00 23.59 100 ASN B O 1
ATOM 2269 N N . PRO B 1 101 ? -22.032 -35.905 36.276 1.00 22.02 101 PRO B N 1
ATOM 2270 C CA . PRO B 1 101 ? -21.132 -36.519 37.255 1.00 23.53 101 PRO B CA 1
ATOM 2271 C C . PRO B 1 101 ? -21.043 -38.035 37.174 1.00 22.29 101 PRO B C 1
ATOM 2272 O O . PRO B 1 101 ? -20.423 -38.637 38.053 1.00 22.88 101 PRO B O 1
ATOM 2276 N N . TYR B 1 102 ? -21.632 -38.673 36.164 1.00 19.80 102 TYR B N 1
ATOM 2277 C CA . TYR B 1 102 ? -21.852 -40.117 36.188 1.00 20.88 102 TYR B CA 1
ATOM 2278 C C . TYR B 1 102 ? -21.007 -40.848 35.146 1.00 21.02 102 TYR B C 1
ATOM 2279 O O . TYR B 1 102 ? -21.446 -41.840 34.549 1.00 21.69 102 TYR B O 1
ATOM 2288 N N . GLN B 1 103 ? -19.778 -40.384 34.932 1.00 21.11 103 GLN B N 1
ATOM 2289 C CA . GLN B 1 103 ? -18.884 -40.958 33.927 1.00 21.26 103 GLN B CA 1
ATOM 2290 C C . GLN B 1 103 ? -17.729 -41.712 34.594 1.00 25.11 103 GLN B C 1
ATOM 2291 O O . GLN B 1 103 ? -16.961 -41.130 35.373 1.00 25.00 103 GLN B O 1
ATOM 2297 N N . ASP B 1 104 ? -17.607 -43.011 34.291 1.00 23.35 104 ASP B N 1
ATOM 2298 C CA . ASP B 1 104 ? -16.376 -43.729 34.638 1.00 22.75 104 ASP B CA 1
ATOM 2299 C C . ASP B 1 104 ? -15.222 -43.279 33.760 1.00 28.34 104 ASP B C 1
ATOM 2300 O O . ASP B 1 104 ? -14.075 -43.196 34.220 1.00 25.89 104 ASP B O 1
ATOM 2305 N N . ILE B 1 105 ? -15.498 -43.038 32.478 1.00 24.20 105 ILE B N 1
ATOM 2306 C CA . ILE B 1 105 ? -14.498 -42.609 31.507 1.00 25.38 105 ILE B CA 1
ATOM 2307 C C . ILE B 1 105 ? -15.001 -41.309 30.916 1.00 22.83 105 ILE B C 1
ATOM 2308 O O . ILE B 1 105 ? -15.984 -41.309 30.165 1.00 25.69 105 ILE B O 1
ATOM 2313 N N . ALA B 1 106 ? -14.334 -40.195 31.246 1.00 22.21 106 ALA B N 1
ATOM 2314 C CA . ALA B 1 106 ? -14.702 -38.866 30.768 1.00 24.29 106 ALA B CA 1
ATOM 2315 C C . ALA B 1 106 ? -13.692 -38.422 29.715 1.00 29.15 106 ALA B C 1
ATOM 2316 O O . ALA B 1 106 ? -12.536 -38.134 30.042 1.00 29.50 106 ALA B O 1
ATOM 2318 N N . LEU B 1 107 ? -14.125 -38.354 28.459 1.00 27.51 107 LEU B N 1
ATOM 2319 C CA . LEU B 1 107 ? -13.284 -37.896 27.363 1.00 26.17 107 LEU B CA 1
ATOM 2320 C C . LEU B 1 107 ? -13.778 -36.546 26.871 1.00 28.23 107 LEU B C 1
ATOM 2321 O O . LEU B 1 107 ? -14.941 -36.192 27.064 1.00 28.64 107 LEU B O 1
ATOM 2326 N N . ARG B 1 108 ? -12.881 -35.776 26.239 1.00 28.61 108 ARG B N 1
ATOM 2327 C CA . ARG B 1 108 ? -13.233 -34.427 25.803 1.00 28.23 108 ARG B CA 1
ATOM 2328 C C . ARG B 1 108 ? -12.797 -34.210 24.357 1.00 30.13 108 ARG B C 1
ATOM 2329 O O . ARG B 1 108 ? -11.756 -34.728 23.934 1.00 29.92 108 ARG B O 1
ATOM 2337 N N . PHE B 1 109 ? -13.612 -33.467 23.591 1.00 26.33 109 PHE B N 1
ATOM 2338 C CA . PHE B 1 109 ? -13.374 -33.234 22.165 1.00 28.91 109 PHE B CA 1
ATOM 2339 C C . PHE B 1 109 ? -13.625 -31.782 21.792 1.00 30.31 109 PHE B C 1
ATOM 2340 O O . PHE B 1 109 ? -14.636 -31.193 22.194 1.00 34.23 109 PHE B O 1
ATOM 2348 N N . SER B 1 110 ? -12.713 -31.211 20.990 1.00 28.78 110 SER B N 1
ATOM 2349 C CA . SER B 1 110 ? -12.899 -29.836 20.534 1.00 28.84 110 SER B CA 1
ATOM 2350 C C . SER B 1 110 ? -13.903 -29.742 19.390 1.00 26.33 110 SER B C 1
ATOM 2351 O O . SER B 1 110 ? -14.516 -28.691 19.194 1.00 28.31 110 SER B O 1
ATOM 2354 N N . ARG B 1 111 ? -14.086 -30.814 18.622 1.00 28.36 111 ARG B N 1
ATOM 2355 C CA . ARG B 1 111 ? -14.944 -30.774 17.448 1.00 26.03 111 ARG B CA 1
ATOM 2356 C C . ARG B 1 111 ? -15.912 -31.944 17.439 1.00 27.98 111 ARG B C 1
ATOM 2357 O O . ARG B 1 111 ? -15.623 -33.020 17.971 1.00 25.13 111 ARG B O 1
ATOM 2365 N N . PHE B 1 112 ? -17.058 -31.714 16.790 1.00 28.23 112 PHE B N 1
ATOM 2366 C CA . PHE B 1 112 ? -18.040 -32.772 16.593 1.00 28.53 112 PHE B CA 1
ATOM 2367 C C . PHE B 1 112 ? -17.458 -33.956 15.826 1.00 27.96 112 PHE B C 1
ATOM 2368 O O . PHE B 1 112 ? -17.856 -35.107 16.063 1.00 24.27 112 PHE B O 1
ATOM 2376 N N . ALA B 1 113 ? -16.507 -33.711 14.919 1.00 29.26 113 ALA B N 1
ATOM 2377 C CA . ALA B 1 113 ? -16.055 -34.786 14.036 1.00 30.60 113 ALA B CA 1
ATOM 2378 C C . ALA B 1 113 ? -15.374 -35.912 14.812 1.00 24.59 113 ALA B C 1
ATOM 2379 O O . ALA B 1 113 ? -15.749 -37.083 14.678 1.00 25.39 113 ALA B O 1
ATOM 2381 N N . GLU B 1 114 ? -14.360 -35.584 15.625 1.00 25.09 114 GLU B N 1
ATOM 2382 C CA . GLU B 1 114 ? -13.682 -36.632 16.379 1.00 26.70 114 GLU B CA 1
ATOM 2383 C C . GLU B 1 114 ? -14.640 -37.303 17.361 1.00 23.19 114 GLU B C 1
ATOM 2384 O O . GLU B 1 114 ? -14.575 -38.522 17.576 1.00 24.84 114 GLU B O 1
ATOM 2390 N N . ARG B 1 115 ? -15.532 -36.517 17.967 1.00 22.50 115 ARG B N 1
ATOM 2391 C CA . ARG B 1 115 ? -16.539 -37.054 18.880 1.00 22.56 115 ARG B CA 1
ATOM 2392 C C . ARG B 1 115 ? -17.383 -38.135 18.208 1.00 23.43 115 ARG B C 1
ATOM 2393 O O . ARG B 1 115 ? -17.517 -39.246 18.733 1.00 21.35 115 ARG B O 1
ATOM 2401 N N . LYS B 1 116 ? -17.968 -37.824 17.047 1.00 21.66 116 LYS B N 1
ATOM 2402 C CA . LYS B 1 116 ? -18.791 -38.825 16.355 1.00 20.03 116 LYS B CA 1
ATOM 2403 C C . LYS B 1 116 ? -17.962 -40.005 15.863 1.00 23.26 116 LYS B C 1
ATOM 2404 O O . LYS B 1 116 ? -18.443 -41.151 15.866 1.00 21.19 116 LYS B O 1
ATOM 2410 N N . ALA B 1 117 ? -16.724 -39.757 15.425 1.00 21.61 117 ALA B N 1
ATOM 2411 C CA . ALA B 1 117 ? -15.863 -40.870 15.029 1.00 21.84 117 ALA B CA 1
ATOM 2412 C C . ALA B 1 117 ? -15.709 -41.871 16.170 1.00 23.39 117 ALA B C 1
ATOM 2413 O O . ALA B 1 117 ? -15.724 -43.092 15.949 1.00 21.44 117 ALA B O 1
ATOM 2415 N N . VAL B 1 118 ? -15.584 -41.375 17.404 1.00 21.78 118 VAL B N 1
ATOM 2416 C CA . VAL B 1 118 ? -15.420 -42.280 18.545 1.00 22.57 118 VAL B CA 1
ATOM 2417 C C . VAL B 1 118 ? -16.711 -43.058 18.802 1.00 20.11 118 VAL B C 1
ATOM 2418 O O . VAL B 1 118 ? -16.686 -44.279 19.026 1.00 21.63 118 VAL B O 1
ATOM 2422 N N . PHE B 1 119 ? -17.853 -42.361 18.791 1.00 21.99 119 PHE B N 1
ATOM 2423 C CA . PHE B 1 119 ? -19.152 -43.027 18.894 1.00 20.03 119 PHE B CA 1
ATOM 2424 C C . PHE B 1 119 ? -19.229 -44.187 17.915 1.00 23.07 119 PHE B C 1
ATOM 2425 O O . PHE B 1 119 ? -19.569 -45.313 18.283 1.00 23.43 119 PHE B O 1
ATOM 2433 N N . PHE B 1 120 ? -18.922 -43.916 16.647 1.00 24.03 120 PHE B N 1
ATOM 2434 C CA . PHE B 1 120 ? -19.183 -44.881 15.593 1.00 20.81 120 PHE B CA 1
ATOM 2435 C C . PHE B 1 120 ? -18.109 -45.961 15.524 1.00 25.27 120 PHE B C 1
ATOM 2436 O O . PHE B 1 120 ? -18.380 -47.053 15.015 1.00 25.92 120 PHE B O 1
ATOM 2444 N N . ARG B 1 121 ? -16.916 -45.702 16.060 1.00 23.94 121 ARG B N 1
ATOM 2445 C CA . ARG B 1 121 ? -15.889 -46.739 16.077 1.00 26.10 121 ARG B CA 1
ATOM 2446 C C . ARG B 1 121 ? -16.085 -47.729 17.221 1.00 27.19 121 ARG B C 1
ATOM 2447 O O . ARG B 1 121 ? -15.762 -48.910 17.071 1.00 26.37 121 ARG B O 1
ATOM 2455 N N . TYR B 1 122 ? -16.599 -47.281 18.374 1.00 24.84 122 TYR B N 1
ATOM 2456 C CA . TYR B 1 122 ? -16.560 -48.108 19.585 1.00 26.38 122 TYR B CA 1
ATOM 2457 C C . TYR B 1 122 ? -17.915 -48.658 20.012 1.00 26.54 122 TYR B C 1
ATOM 2458 O O . TYR B 1 122 ? -17.993 -49.310 21.059 1.00 26.72 122 TYR B O 1
ATOM 2467 N N . SER B 1 123 ? -18.970 -48.441 19.220 1.00 24.49 123 SER B N 1
ATOM 2468 C CA . SER B 1 123 ? -20.319 -48.910 19.510 1.00 24.10 123 SER B CA 1
ATOM 2469 C C . SER B 1 123 ? -20.711 -49.999 18.523 1.00 27.13 123 SER B C 1
ATOM 2470 O O . SER B 1 123 ? -20.360 -49.931 17.344 1.00 27.40 123 SER B O 1
ATOM 2473 N N . GLN B 1 124 ? -21.470 -50.978 18.999 1.00 25.00 124 GLN B N 1
ATOM 2474 C CA . GLN B 1 124 ? -22.049 -51.986 18.127 1.00 26.53 124 GLN B CA 1
ATOM 2475 C C . GLN B 1 124 ? -23.561 -51.868 18.045 1.00 27.47 124 GLN B C 1
ATOM 2476 O O . GLN B 1 124 ? -24.205 -52.727 17.438 1.00 27.91 124 GLN B O 1
ATOM 2482 N N . ALA B 1 125 ? -24.141 -50.816 18.625 1.00 25.96 125 ALA B N 1
ATOM 2483 C CA . ALA B 1 125 ? -25.576 -50.581 18.531 1.00 22.60 125 ALA B CA 1
ATOM 2484 C C . ALA B 1 125 ? -25.873 -49.159 18.991 1.00 26.10 125 ALA B C 1
ATOM 2485 O O . ALA B 1 125 ? -25.058 -48.518 19.673 1.00 22.67 125 ALA B O 1
ATOM 2487 N N . TYR B 1 126 ? -27.060 -48.674 18.600 1.00 23.47 126 TYR B N 1
ATOM 2488 C CA . TYR B 1 126 ? -27.472 -47.295 18.854 1.00 23.87 126 TYR B CA 1
ATOM 2489 C C . TYR B 1 126 ? -28.899 -47.284 19.378 1.00 25.13 126 TYR B C 1
ATOM 2490 O O . TYR B 1 126 ? -29.770 -47.991 18.852 1.00 21.71 126 TYR B O 1
ATOM 2499 N N . VAL B 1 127 ? -29.131 -46.469 20.411 1.00 21.81 127 VAL B N 1
ATOM 2500 C CA . VAL B 1 127 ? -30.462 -46.205 20.954 1.00 22.13 127 VAL B CA 1
ATOM 2501 C C . VAL B 1 127 ? -30.655 -44.696 20.889 1.00 21.26 127 VAL B C 1
ATOM 2502 O O . VAL B 1 127 ? -29.849 -43.951 21.454 1.00 20.90 127 VAL B O 1
ATOM 2506 N N . VAL B 1 128 ? -31.716 -44.252 20.216 1.00 20.91 128 VAL B N 1
ATOM 2507 C CA . VAL B 1 128 ? -31.925 -42.836 19.929 1.00 21.61 128 VAL B CA 1
ATOM 2508 C C . VAL B 1 128 ? -33.216 -42.402 20.619 1.00 20.77 128 VAL B C 1
ATOM 2509 O O . VAL B 1 128 ? -34.323 -42.650 20.110 1.00 20.50 128 VAL B O 1
ATOM 2513 N N . MET B 1 129 ? -33.071 -41.753 21.785 1.00 18.70 129 MET B N 1
ATOM 2514 C CA . MET B 1 129 ? -34.136 -40.997 22.438 1.00 20.47 129 MET B CA 1
ATOM 2515 C C . MET B 1 129 ? -34.481 -39.755 21.619 1.00 20.90 129 MET B C 1
ATOM 2516 O O . MET B 1 129 ? -33.662 -39.268 20.827 1.00 21.21 129 MET B O 1
ATOM 2521 N N . PRO B 1 130 ? -35.668 -39.188 21.846 1.00 22.68 130 PRO B N 1
ATOM 2522 C CA . PRO B 1 130 ? -36.037 -37.940 21.170 1.00 23.72 130 PRO B CA 1
ATOM 2523 C C . PRO B 1 130 ? -35.001 -36.852 21.419 1.00 20.53 130 PRO B C 1
ATOM 2524 O O . PRO B 1 130 ? -34.504 -36.678 22.535 1.00 22.00 130 PRO B O 1
ATOM 2528 N N . GLY B 1 131 ? -34.645 -36.143 20.351 1.00 23.21 131 GLY B N 1
ATOM 2529 C CA . GLY B 1 131 ? -33.674 -35.068 20.433 1.00 21.67 131 GLY B CA 1
ATOM 2530 C C . GLY B 1 131 ? -33.853 -34.075 19.303 1.00 21.93 131 GLY B C 1
ATOM 2531 O O . GLY B 1 131 ? -34.732 -34.208 18.443 1.00 22.34 131 GLY B O 1
ATOM 2532 N N . GLY B 1 132 ? -33.006 -33.058 19.335 1.00 23.71 132 GLY B N 1
ATOM 2533 C CA . GLY B 1 132 ? -33.053 -31.964 18.379 1.00 23.52 132 GLY B CA 1
ATOM 2534 C C . GLY B 1 132 ? -32.141 -32.179 17.190 1.00 21.83 132 GLY B C 1
ATOM 2535 O O . GLY B 1 132 ? -31.879 -33.311 16.768 1.00 21.26 132 GLY B O 1
ATOM 2536 N N . PHE B 1 133 ? -31.654 -31.069 16.629 1.00 21.69 133 PHE B N 1
ATOM 2537 C CA . PHE B 1 133 ? -30.895 -31.156 15.383 1.00 21.68 133 PHE B CA 1
ATOM 2538 C C . PHE B 1 133 ? -29.629 -31.980 15.569 1.00 21.80 133 PHE B C 1
ATOM 2539 O O . PHE B 1 133 ? -29.188 -32.676 14.642 1.00 19.45 133 PHE B O 1
ATOM 2547 N N . GLY B 1 134 ? -29.015 -31.898 16.757 1.00 20.67 134 GLY B N 1
ATOM 2548 C CA . GLY B 1 134 ? -27.757 -32.594 16.984 1.00 21.50 134 GLY B CA 1
ATOM 2549 C C . GLY B 1 134 ? -27.944 -34.096 17.066 1.00 23.70 134 GLY B C 1
ATOM 2550 O O . GLY B 1 134 ? -27.074 -34.863 16.627 1.00 21.06 134 GLY B O 1
ATOM 2551 N N . THR B 1 135 ? -29.091 -34.530 17.611 1.00 20.74 135 THR B N 1
ATOM 2552 C CA . THR B 1 135 ? -29.472 -35.943 17.603 1.00 17.47 135 THR B CA 1
ATOM 2553 C C . THR B 1 135 ? -29.805 -36.424 16.196 1.00 17.99 135 THR B C 1
ATOM 2554 O O . THR B 1 135 ? -29.476 -37.557 15.831 1.00 20.21 135 THR B O 1
ATOM 2558 N N . LEU B 1 136 ? -30.466 -35.589 15.384 1.00 19.92 136 LEU B N 1
ATOM 2559 C CA . LEU B 1 136 ? -30.770 -35.987 14.005 1.00 18.10 136 LEU B CA 1
ATOM 2560 C C . LEU B 1 136 ? -29.516 -36.031 13.133 1.00 18.16 136 LEU B C 1
ATOM 2561 O O . LEU B 1 136 ? -29.432 -36.854 12.222 1.00 19.75 136 LEU B O 1
ATOM 2566 N N . ASP B 1 137 ? -28.546 -35.143 13.384 1.00 20.49 137 ASP B N 1
ATOM 2567 C CA . ASP B 1 137 ? -27.234 -35.258 12.740 1.00 18.09 137 ASP B CA 1
ATOM 2568 C C . ASP B 1 137 ? -26.627 -36.633 13.010 1.00 19.45 137 ASP B C 1
ATOM 2569 O O . ASP B 1 137 ? -26.292 -37.375 12.079 1.00 19.94 137 ASP B O 1
ATOM 2574 N N . GLU B 1 138 ? -26.552 -37.019 14.282 1.00 20.06 138 GLU B N 1
ATOM 2575 C CA . GLU B 1 138 ? -26.047 -38.348 14.649 1.00 19.08 138 GLU B CA 1
ATOM 2576 C C . GLU B 1 138 ? -26.823 -39.481 13.973 1.00 19.99 138 GLU B C 1
ATOM 2577 O O . GLU B 1 138 ? -26.228 -40.441 13.457 1.00 17.25 138 GLU B O 1
ATOM 2583 N N . LEU B 1 139 ? -28.157 -39.392 13.980 1.00 17.95 139 LEU B N 1
ATOM 2584 C CA . LEU B 1 139 ? -28.995 -40.459 13.436 1.00 16.49 139 LEU B CA 1
ATOM 2585 C C . LEU B 1 139 ? -28.775 -40.638 11.941 1.00 17.92 139 LEU B C 1
ATOM 2586 O O . LEU B 1 139 ? -28.503 -41.747 11.470 1.00 18.89 139 LEU B O 1
ATOM 2591 N N . PHE B 1 140 ? -28.928 -39.564 11.166 1.00 17.34 140 PHE B N 1
ATOM 2592 C CA . PHE B 1 140 ? -28.755 -39.707 9.726 1.00 20.15 140 PHE B CA 1
ATOM 2593 C C . PHE B 1 140 ? -27.299 -39.952 9.349 1.00 17.80 140 PHE B C 1
ATOM 2594 O O . PHE B 1 140 ? -27.044 -40.575 8.319 1.00 18.04 140 PHE B O 1
ATOM 2602 N N . GLU B 1 141 ? -26.346 -39.552 10.204 1.00 17.52 141 GLU B N 1
ATOM 2603 C CA . GLU B 1 141 ? -24.954 -39.882 9.930 1.00 17.52 141 GLU B CA 1
ATOM 2604 C C . GLU B 1 141 ? -24.713 -41.380 10.065 1.00 20.02 141 GLU B C 1
ATOM 2605 O O . GLU B 1 141 ? -24.085 -41.992 9.192 1.00 18.59 141 GLU B O 1
ATOM 2611 N N . ILE B 1 142 ? -25.234 -42.008 11.122 1.00 17.30 142 ILE B N 1
ATOM 2612 C CA . ILE B 1 142 ? -24.970 -43.442 11.255 1.00 19.32 142 ILE B CA 1
ATOM 2613 C C . ILE B 1 142 ? -25.712 -44.218 10.177 1.00 19.25 142 ILE B C 1
ATOM 2614 O O . ILE B 1 142 ? -25.173 -45.175 9.601 1.00 20.83 142 ILE B O 1
ATOM 2619 N N . LEU B 1 143 ? -26.936 -43.800 9.847 1.00 17.50 143 LEU B N 1
ATOM 2620 C CA . LEU B 1 143 ? -27.651 -44.447 8.750 1.00 20.22 143 LEU B CA 1
ATOM 2621 C C . LEU B 1 143 ? -26.866 -44.337 7.446 1.00 21.59 143 LEU B C 1
ATOM 2622 O O . LEU B 1 143 ? -26.744 -45.315 6.704 1.00 20.28 143 LEU B O 1
ATOM 2627 N N . THR B 1 144 ? -26.292 -43.163 7.170 1.00 18.05 144 THR B N 1
ATOM 2628 C CA . THR B 1 144 ? -25.489 -42.993 5.960 1.00 19.03 144 THR B CA 1
ATOM 2629 C C . THR B 1 144 ? -24.244 -43.870 5.994 1.00 20.78 144 THR B C 1
ATOM 2630 O O . THR B 1 144 ? -23.928 -44.554 5.011 1.00 21.83 144 THR B O 1
ATOM 2634 N N . LEU B 1 145 ? -23.524 -43.864 7.118 1.00 19.01 145 LEU B N 1
ATOM 2635 C CA . LEU B 1 145 ? -22.314 -44.684 7.217 1.00 21.50 145 LEU B CA 1
ATOM 2636 C C . LEU B 1 145 ? -22.613 -46.178 7.057 1.00 20.92 145 LEU B C 1
ATOM 2637 O O . LEU B 1 145 ? -21.830 -46.910 6.424 1.00 22.25 145 LEU B O 1
ATOM 2642 N N . VAL B 1 146 ? -23.734 -46.656 7.610 1.00 20.86 146 VAL B N 1
ATOM 2643 C CA . VAL B 1 146 ? -24.099 -48.066 7.413 1.00 23.69 146 VAL B CA 1
ATOM 2644 C C . VAL B 1 146 ? -24.471 -48.325 5.954 1.00 24.05 146 VAL B C 1
ATOM 2645 O O . VAL B 1 146 ? -23.993 -49.285 5.334 1.00 23.31 146 VAL B O 1
ATOM 2649 N N . GLN B 1 147 ? -25.318 -47.464 5.382 1.00 20.50 147 GLN B N 1
ATOM 2650 C CA . GLN B 1 147 ? -25.817 -47.651 4.018 1.00 21.00 147 GLN B CA 1
ATOM 2651 C C . GLN B 1 147 ? -24.687 -47.680 2.988 1.00 23.35 147 GLN B C 1
ATOM 2652 O O . GLN B 1 147 ? -24.750 -48.438 2.006 1.00 21.65 147 GLN B O 1
ATOM 2658 N N . THR B 1 148 ? -23.637 -46.883 3.201 1.00 21.74 148 THR B N 1
ATOM 2659 C CA . THR B 1 148 ? -22.530 -46.765 2.257 1.00 20.25 148 THR B CA 1
ATOM 2660 C C . THR B 1 148 ? -21.367 -47.699 2.582 1.00 23.70 148 THR B C 1
ATOM 2661 O O . THR B 1 148 ? -20.329 -47.634 1.911 1.00 23.07 148 THR B O 1
ATOM 2665 N N . GLY B 1 149 ? -21.526 -48.575 3.571 1.00 21.65 149 GLY B N 1
ATOM 2666 C CA . GLY B 1 149 ? -20.495 -49.530 3.919 1.00 24.73 149 GLY B CA 1
ATOM 2667 C C . GLY B 1 149 ? -19.290 -48.983 4.651 1.00 23.86 149 GLY B C 1
ATOM 2668 O O . GLY B 1 149 ? -18.245 -49.640 4.676 1.00 25.03 149 GLY B O 1
ATOM 2669 N N . LYS B 1 150 ? -19.389 -47.805 5.258 1.00 23.80 150 LYS B N 1
ATOM 2670 C CA . LYS B 1 150 ? -18.268 -47.270 6.024 1.00 22.23 150 LYS B CA 1
ATOM 2671 C C . LYS B 1 150 ? -18.218 -47.817 7.446 1.00 26.59 150 LYS B C 1
ATOM 2672 O O . LYS B 1 150 ? -17.148 -47.808 8.077 1.00 26.56 150 LYS B O 1
ATOM 2678 N N . VAL B 1 151 ? -19.349 -48.272 7.968 1.00 25.44 151 VAL B N 1
ATOM 2679 C CA . VAL B 1 151 ? -19.451 -48.794 9.324 1.00 26.72 151 VAL B CA 1
ATOM 2680 C C . VAL B 1 151 ? -20.269 -50.070 9.191 1.00 25.76 151 VAL B C 1
ATOM 2681 O O . VAL B 1 151 ? -21.205 -50.113 8.378 1.00 26.46 151 VAL B O 1
ATOM 2685 N N . PRO B 1 152 ? -19.950 -51.130 9.930 1.00 26.52 152 PRO B N 1
ATOM 2686 C CA . PRO B 1 152 ? -20.683 -52.382 9.754 1.00 26.16 152 PRO B CA 1
ATOM 2687 C C . PRO B 1 152 ? -22.136 -52.223 10.153 1.00 27.40 152 PRO B C 1
ATOM 2688 O O . PRO B 1 152 ? -22.476 -51.387 11.014 1.00 28.31 152 PRO B O 1
ATOM 2692 N N . PRO B 1 153 ? -23.034 -53.008 9.551 1.00 24.90 153 PRO B N 1
ATOM 2693 C CA . PRO B 1 153 ? -24.452 -52.931 9.931 1.00 25.33 153 PRO B CA 1
ATOM 2694 C C . PRO B 1 153 ? -24.607 -53.286 11.398 1.00 29.48 153 PRO B C 1
ATOM 2695 O O . PRO B 1 153 ? -23.929 -54.181 11.905 1.00 25.71 153 PRO B O 1
ATOM 2699 N N . CYS B 1 154 ? -25.484 -52.558 12.082 1.00 27.14 154 CYS B N 1
ATOM 2700 C CA . CYS B 1 154 ? -25.665 -52.682 13.521 1.00 28.69 154 CYS B CA 1
ATOM 2701 C C . CYS B 1 154 ? -27.094 -52.299 13.863 1.00 27.76 154 CYS B C 1
ATOM 2702 O O . CYS B 1 154 ? -27.757 -51.598 13.089 1.00 25.08 154 CYS B O 1
ATOM 2705 N N . PRO B 1 155 ? -27.598 -52.730 15.019 1.00 27.22 155 PRO B N 1
ATOM 2706 C CA . PRO B 1 155 ? -28.954 -52.324 15.422 1.00 24.66 155 PRO B CA 1
ATOM 2707 C C . PRO B 1 155 ? -29.033 -50.833 15.715 1.00 24.95 155 PRO B C 1
ATOM 2708 O O . PRO B 1 155 ? -28.159 -50.269 16.374 1.00 22.60 155 PRO B O 1
ATOM 2712 N N . ILE B 1 156 ? -30.096 -50.199 15.219 1.00 25.50 156 ILE B N 1
ATOM 2713 C CA . ILE B 1 156 ? -30.408 -48.798 15.515 1.00 23.89 156 ILE B CA 1
ATOM 2714 C C . ILE B 1 156 ? -31.867 -48.759 15.958 1.00 26.83 156 ILE B C 1
ATOM 2715 O O . ILE B 1 156 ? -32.757 -49.147 15.191 1.00 26.40 156 ILE B O 1
ATOM 2720 N N . VAL B 1 157 ? -32.116 -48.340 17.201 1.00 22.42 157 VAL B N 1
ATOM 2721 C CA . VAL B 1 157 ? -33.465 -48.308 17.768 1.00 21.80 157 VAL B CA 1
ATOM 2722 C C . VAL B 1 157 ? -33.849 -46.863 18.049 1.00 23.77 157 VAL B C 1
ATOM 2723 O O . VAL B 1 157 ? -33.114 -46.149 18.738 1.00 22.70 157 VAL B O 1
ATOM 2727 N N . LEU B 1 158 ? -34.992 -46.440 17.521 1.00 20.21 158 LEU B N 1
ATOM 2728 C CA . LEU B 1 158 ? -35.579 -45.148 17.851 1.00 20.95 158 LEU B CA 1
ATOM 2729 C C . LEU B 1 158 ? -36.640 -45.369 18.924 1.00 25.50 158 LEU B C 1
ATOM 2730 O O . LEU B 1 158 ? -37.545 -46.191 18.743 1.00 25.05 158 LEU B O 1
ATOM 2735 N N . VAL B 1 159 ? -36.546 -44.620 20.020 1.00 22.06 159 VAL B N 1
ATOM 2736 C CA . VAL B 1 159 ? -37.413 -44.825 21.180 1.00 23.68 159 VAL B CA 1
ATOM 2737 C C . VAL B 1 159 ? -38.477 -43.742 21.202 1.00 24.58 159 VAL B C 1
ATOM 2738 O O . VAL B 1 159 ? -38.163 -42.548 21.250 1.00 23.74 159 VAL B O 1
ATOM 2742 N N . GLY B 1 160 ? -39.745 -44.160 21.182 1.00 26.02 160 GLY B N 1
ATOM 2743 C CA . GLY B 1 160 ? -40.838 -43.215 21.214 1.00 24.30 160 GLY B CA 1
ATOM 2744 C C . GLY B 1 160 ? -41.647 -43.310 19.938 1.00 27.70 160 GLY B C 1
ATOM 2745 O O . GLY B 1 160 ? -41.400 -42.560 18.990 1.00 26.03 160 GLY B O 1
ATOM 2746 N N . LYS B 1 161 ? -42.603 -44.240 19.885 1.00 25.87 161 LYS B N 1
ATOM 2747 C CA . LYS B 1 161 ? -43.386 -44.421 18.665 1.00 28.59 161 LYS B CA 1
ATOM 2748 C C . LYS B 1 161 ? -44.104 -43.133 18.263 1.00 28.66 161 LYS B C 1
ATOM 2749 O O . LYS B 1 161 ? -44.128 -42.771 17.083 1.00 27.55 161 LYS B O 1
ATOM 2755 N N . ALA B 1 162 ? -44.687 -42.417 19.230 1.00 27.68 162 ALA B N 1
ATOM 2756 C CA . ALA B 1 162 ? -45.379 -41.175 18.890 1.00 28.50 162 ALA B CA 1
ATOM 2757 C C . ALA B 1 162 ? -44.405 -40.116 18.380 1.00 28.09 162 ALA B C 1
ATOM 2758 O O . ALA B 1 162 ? -44.708 -39.391 17.422 1.00 28.47 162 ALA B O 1
ATOM 2760 N N . PHE B 1 163 ? -43.233 -40.008 19.007 1.00 25.48 163 PHE B N 1
ATOM 2761 C CA . PHE B 1 163 ? -42.283 -38.983 18.594 1.00 24.67 163 PHE B CA 1
ATOM 2762 C C . PHE B 1 163 ? -41.746 -39.247 17.195 1.00 22.98 163 PHE B C 1
ATOM 2763 O O . PHE B 1 163 ? -41.636 -38.316 16.385 1.00 24.22 163 PHE B O 1
ATOM 2771 N N . TRP B 1 164 ? -41.391 -40.500 16.897 1.00 21.87 164 TRP B N 1
ATOM 2772 C CA . TRP B 1 164 ? -40.673 -40.809 15.662 1.00 22.69 164 TRP B CA 1
ATOM 2773 C C . TRP B 1 164 ? -41.579 -41.146 14.478 1.00 22.97 164 TRP B C 1
ATOM 2774 O O . TRP B 1 164 ? -41.115 -41.078 13.332 1.00 21.17 164 TRP B O 1
ATOM 2785 N N . SER B 1 165 ? -42.847 -41.507 14.714 1.00 26.14 165 SER B N 1
ATOM 2786 C CA . SER B 1 165 ? -43.651 -42.090 13.637 1.00 27.60 165 SER B CA 1
ATOM 2787 C C . SER B 1 165 ? -43.817 -41.118 12.473 1.00 22.99 165 SER B C 1
ATOM 2788 O O . SER B 1 165 ? -43.827 -41.536 11.312 1.00 25.72 165 SER B O 1
ATOM 2791 N N . GLY B 1 166 ? -43.953 -39.820 12.765 1.00 23.55 166 GLY B N 1
ATOM 2792 C CA . GLY B 1 166 ? -44.101 -38.836 11.699 1.00 23.06 166 GLY B CA 1
ATOM 2793 C C . GLY B 1 166 ? -42.894 -38.772 10.776 1.00 21.60 166 GLY B C 1
ATOM 2794 O O . GLY B 1 166 ? -43.032 -38.601 9.557 1.00 18.68 166 GLY B O 1
ATOM 2795 N N . LEU B 1 167 ? -41.692 -38.889 11.346 1.00 21.01 167 LEU B N 1
ATOM 2796 C CA . LEU B 1 167 ? -40.489 -38.897 10.520 1.00 19.50 167 LEU B CA 1
ATOM 2797 C C . LEU B 1 167 ? -40.420 -40.159 9.671 1.00 21.49 167 LEU B C 1
ATOM 2798 O O . LEU B 1 167 ? -40.107 -40.096 8.477 1.00 20.45 167 LEU B O 1
ATOM 2803 N N . ALA B 1 168 ? -40.742 -41.309 10.266 1.00 21.17 168 ALA B N 1
ATOM 2804 C CA . ALA B 1 168 ? -40.698 -42.567 9.537 1.00 20.41 168 ALA B CA 1
ATOM 2805 C C . ALA B 1 168 ? -41.707 -42.584 8.390 1.00 22.16 168 ALA B C 1
ATOM 2806 O O . ALA B 1 168 ? -41.422 -43.125 7.309 1.00 20.20 168 ALA B O 1
ATOM 2808 N N . GLU B 1 169 ? -42.893 -42.010 8.609 1.00 23.53 169 GLU B N 1
ATOM 2809 C CA . GLU B 1 169 ? -43.912 -41.976 7.558 1.00 22.72 169 GLU B CA 1
ATOM 2810 C C . GLU B 1 169 ? -43.504 -41.044 6.419 1.00 18.70 169 GLU B C 1
ATOM 2811 O O . GLU B 1 169 ? -43.781 -41.330 5.253 1.00 22.72 169 GLU B O 1
ATOM 2817 N N . TRP B 1 170 ? -42.858 -39.924 6.743 1.00 22.73 170 TRP B N 1
ATOM 2818 C CA . TRP B 1 170 ? -42.309 -39.043 5.715 1.00 22.62 170 TRP B CA 1
ATOM 2819 C C . TRP B 1 170 ? -41.195 -39.728 4.928 1.00 21.61 170 TRP B C 1
ATOM 2820 O O . TRP B 1 170 ? -41.170 -39.669 3.689 1.00 21.63 170 TRP B O 1
ATOM 2831 N N . ILE B 1 171 ? -40.283 -40.407 5.627 1.00 19.31 171 ILE B N 1
ATOM 2832 C CA . ILE B 1 171 ? -39.229 -41.160 4.941 1.00 19.76 171 ILE B CA 1
ATOM 2833 C C . ILE B 1 171 ? -39.840 -42.180 3.983 1.00 21.21 171 ILE B C 1
ATOM 2834 O O . ILE B 1 171 ? -39.392 -42.329 2.840 1.00 22.11 171 ILE B O 1
ATOM 2839 N N . ASN B 1 172 ? -40.858 -42.916 4.441 1.00 22.61 172 ASN B N 1
ATOM 2840 C CA . ASN B 1 172 ? -41.448 -43.957 3.599 1.00 21.40 172 ASN B CA 1
ATOM 2841 C C . ASN B 1 172 ? -42.138 -43.366 2.374 1.00 24.52 172 ASN B C 1
ATOM 2842 O O . ASN B 1 172 ? -41.977 -43.865 1.250 1.00 24.93 172 ASN B O 1
ATOM 2847 N N . ALA B 1 173 ? -42.914 -42.307 2.575 1.00 24.22 173 ALA B N 1
ATOM 2848 C CA . ALA B 1 173 ? -43.730 -41.752 1.499 1.00 23.31 173 ALA B CA 1
ATOM 2849 C C . ALA B 1 173 ? -42.932 -40.882 0.537 1.00 22.79 173 ALA B C 1
ATOM 2850 O O . ALA B 1 173 ? -43.198 -40.904 -0.671 1.00 23.05 173 ALA B O 1
ATOM 2852 N N . GLN B 1 174 ? -41.990 -40.071 1.040 1.00 21.98 174 GLN B N 1
ATOM 2853 C CA . GLN B 1 174 ? -41.328 -39.082 0.197 1.00 20.89 174 GLN B CA 1
ATOM 2854 C C . GLN B 1 174 ? -39.893 -39.431 -0.184 1.00 23.48 174 GLN B C 1
ATOM 2855 O O . GLN B 1 174 ? -39.419 -38.936 -1.214 1.00 22.36 174 GLN B O 1
ATOM 2861 N N . LEU B 1 175 ? -39.195 -40.274 0.588 1.00 22.83 175 LEU B N 1
ATOM 2862 C CA . LEU B 1 175 ? -37.856 -40.716 0.191 1.00 23.79 175 LEU B CA 1
ATOM 2863 C C . LEU B 1 175 ? -37.906 -42.068 -0.521 1.00 22.55 175 LEU B C 1
ATOM 2864 O O . LEU B 1 175 ? -37.533 -42.162 -1.696 1.00 22.41 175 LEU B O 1
ATOM 2869 N N . LEU B 1 176 ? -38.383 -43.115 0.167 1.00 22.34 176 LEU B N 1
ATOM 2870 C CA . LEU B 1 176 ? -38.465 -44.444 -0.438 1.00 26.17 176 LEU B CA 1
ATOM 2871 C C . LEU B 1 176 ? -39.306 -44.439 -1.712 1.00 27.24 176 LEU B C 1
ATOM 2872 O O . LEU B 1 176 ? -38.910 -45.022 -2.729 1.00 25.83 176 LEU B O 1
ATOM 2877 N N . ALA B 1 177 ? -40.463 -43.782 -1.687 1.00 28.67 177 ALA B N 1
ATOM 2878 C CA . ALA B 1 177 ? -41.331 -43.848 -2.856 1.00 27.36 177 ALA B CA 1
ATOM 2879 C C . ALA B 1 177 ? -40.857 -42.961 -4.013 1.00 32.07 177 ALA B C 1
ATOM 2880 O O . ALA B 1 177 ? -41.367 -43.109 -5.128 1.00 32.87 177 ALA B O 1
ATOM 2882 N N . ARG B 1 178 ? -39.898 -42.054 -3.790 1.00 27.08 178 ARG B N 1
ATOM 2883 C CA . ARG B 1 178 ? -39.201 -41.363 -4.875 1.00 24.17 178 ARG B CA 1
ATOM 2884 C C . ARG B 1 178 ? -37.881 -42.029 -5.257 1.00 27.79 178 ARG B C 1
ATOM 2885 O O . ARG B 1 178 ? -37.142 -41.486 -6.087 1.00 27.24 178 ARG B O 1
ATOM 2893 N N . GLY B 1 179 ? -37.551 -43.173 -4.667 1.00 26.42 179 GLY B N 1
ATOM 2894 C CA . GLY B 1 179 ? -36.264 -43.796 -4.929 1.00 23.76 179 GLY B CA 1
ATOM 2895 C C . GLY B 1 179 ? -35.054 -43.054 -4.386 1.00 24.99 179 GLY B C 1
ATOM 2896 O O . GLY B 1 179 ? -33.937 -43.272 -4.869 1.00 25.19 179 GLY B O 1
ATOM 2897 N N . LEU B 1 180 ? -35.233 -42.185 -3.387 1.00 21.73 180 LEU B N 1
ATOM 2898 C CA . LEU B 1 180 ? -34.092 -41.479 -2.800 1.00 18.76 180 LEU B CA 1
ATOM 2899 C C . LEU B 1 180 ? -33.314 -42.335 -1.801 1.00 23.48 180 LEU B C 1
ATOM 2900 O O . LEU B 1 180 ? -32.189 -41.969 -1.424 1.00 23.29 180 LEU B O 1
ATOM 2905 N N . ILE B 1 181 ? -33.898 -43.449 -1.348 1.00 23.96 181 ILE B N 1
ATOM 2906 C CA . ILE B 1 181 ? -33.234 -44.427 -0.493 1.00 25.64 181 ILE B CA 1
ATOM 2907 C C . ILE B 1 181 ? -33.594 -45.809 -1.021 1.00 29.50 181 ILE B C 1
ATOM 2908 O O . ILE B 1 181 ? -34.522 -45.971 -1.818 1.00 32.86 181 ILE B O 1
ATOM 2913 N N . SER B 1 182 ? -32.844 -46.807 -0.560 1.00 33.74 182 SER B N 1
ATOM 2914 C CA . SER B 1 182 ? -33.010 -48.192 -0.968 1.00 36.94 182 SER B CA 1
ATOM 2915 C C . SER B 1 182 ? -34.166 -48.839 -0.212 1.00 36.49 182 SER B C 1
ATOM 2916 O O . SER B 1 182 ? -34.570 -48.385 0.862 1.00 35.62 182 SER B O 1
ATOM 2919 N N . GLU B 1 183 ? -34.691 -49.933 -0.779 1.00 42.64 183 GLU B N 1
ATOM 2920 C CA . GLU B 1 183 ? -35.784 -50.630 -0.105 1.00 42.06 183 GLU B CA 1
ATOM 2921 C C . GLU B 1 183 ? -35.352 -51.185 1.243 1.00 40.85 183 GLU B C 1
ATOM 2922 O O . GLU B 1 183 ? -36.177 -51.298 2.158 1.00 48.47 183 GLU B O 1
ATOM 2928 N N . GLY B 1 184 ? -34.071 -51.517 1.390 1.00 37.48 184 GLY B N 1
ATOM 2929 C CA . GLY B 1 184 ? -33.544 -51.966 2.665 1.00 38.09 184 GLY B CA 1
ATOM 2930 C C . GLY B 1 184 ? -33.203 -50.863 3.641 1.00 39.47 184 GLY B C 1
ATOM 2931 O O . GLY B 1 184 ? -32.918 -51.154 4.807 1.00 38.32 184 GLY B O 1
ATOM 2932 N N . ALA B 1 185 ? -33.221 -49.602 3.190 1.00 34.31 185 ALA B N 1
ATOM 2933 C CA . ALA B 1 185 ? -32.847 -48.493 4.062 1.00 34.72 185 ALA B CA 1
ATOM 2934 C C . ALA B 1 185 ? -33.843 -48.305 5.198 1.00 36.05 185 ALA B C 1
ATOM 2935 O O . ALA B 1 185 ? -33.468 -47.837 6.283 1.00 34.92 185 ALA B O 1
ATOM 2937 N N . VAL B 1 186 ? -35.108 -48.661 4.973 1.00 32.30 186 VAL B N 1
ATOM 2938 C CA . VAL B 1 186 ? -36.106 -48.546 6.025 1.00 37.12 186 VAL B CA 1
ATOM 2939 C C . VAL B 1 186 ? -35.949 -49.639 7.077 1.00 39.11 186 VAL B C 1
ATOM 2940 O O . VAL B 1 186 ? -36.380 -49.461 8.224 1.00 43.24 186 VAL B O 1
ATOM 2944 N N . SER B 1 187 ? -35.316 -50.759 6.733 1.00 33.17 187 SER B N 1
ATOM 2945 C CA . SER B 1 187 ? -35.031 -51.818 7.698 1.00 36.81 187 SER B CA 1
ATOM 2946 C C . SER B 1 187 ? -33.799 -51.544 8.549 1.00 33.47 187 SER B C 1
ATOM 2947 O O . SER B 1 187 ? -33.452 -52.384 9.383 1.00 31.34 187 SER B O 1
ATOM 2950 N N . LEU B 1 188 ? -33.108 -50.424 8.324 1.00 28.71 188 LEU B N 1
ATOM 2951 C CA . LEU B 1 188 ? -31.898 -50.107 9.066 1.00 31.64 188 LEU B CA 1
ATOM 2952 C C . LEU B 1 188 ? -32.180 -49.761 10.523 1.00 27.53 188 LEU B C 1
ATOM 2953 O O . LEU B 1 188 ? -31.285 -49.917 11.361 1.00 30.66 188 LEU B O 1
ATOM 2958 N N . PHE B 1 189 ? -33.386 -49.295 10.840 1.00 23.85 189 PHE B N 1
ATOM 2959 C CA . PHE B 1 189 ? -33.752 -48.900 12.195 1.00 26.11 189 PHE B CA 1
ATOM 2960 C C . PHE B 1 189 ? -35.112 -49.489 12.560 1.00 28.53 189 PHE B C 1
ATOM 2961 O O . PHE B 1 189 ? -35.913 -49.856 11.692 1.00 27.84 189 PHE B O 1
ATOM 2969 N N . ALA B 1 190 ? -35.362 -49.587 13.863 1.00 26.52 190 ALA B N 1
ATOM 2970 C CA . ALA B 1 190 ? -36.654 -49.991 14.395 1.00 27.94 190 ALA B CA 1
ATOM 2971 C C . ALA B 1 190 ? -37.133 -48.922 15.367 1.00 29.48 190 ALA B C 1
ATOM 2972 O O . ALA B 1 190 ? -36.348 -48.113 15.865 1.00 29.01 190 ALA B O 1
ATOM 2974 N N . ILE B 1 191 ? -38.436 -48.900 15.617 1.00 26.08 191 ILE B N 1
ATOM 2975 C CA . ILE B 1 191 ? -39.042 -47.937 16.532 1.00 24.80 191 ILE B CA 1
ATOM 2976 C C . ILE B 1 191 ? -39.764 -48.708 17.634 1.00 31.32 191 ILE B C 1
ATOM 2977 O O . ILE B 1 191 ? -40.499 -49.664 17.351 1.00 26.19 191 ILE B O 1
ATOM 2982 N N . SER B 1 192 ? -39.545 -48.304 18.887 1.00 28.43 192 SER B N 1
ATOM 2983 C CA . SER B 1 192 ? -40.132 -49.025 20.014 1.00 31.49 192 SER B CA 1
ATOM 2984 C C . SER B 1 192 ? -40.286 -48.098 21.213 1.00 32.07 192 SER B C 1
ATOM 2985 O O . SER B 1 192 ? -39.607 -47.072 21.323 1.00 29.08 192 SER B O 1
ATOM 2988 N N . ASP B 1 193 ? -41.189 -48.465 22.131 1.00 32.76 193 ASP B N 1
ATOM 2989 C CA . ASP B 1 193 ? -41.042 -47.833 23.440 1.00 36.89 193 ASP B CA 1
ATOM 2990 C C . ASP B 1 193 ? -41.277 -48.814 24.576 1.00 33.50 193 ASP B C 1
ATOM 2991 O O . ASP B 1 193 ? -41.653 -48.415 25.683 1.00 33.61 193 ASP B O 1
ATOM 2996 N N . ASP B 1 194 ? -40.977 -50.079 24.336 1.00 34.95 194 ASP B N 1
ATOM 2997 C CA . ASP B 1 194 ? -40.980 -51.116 25.358 1.00 35.43 194 ASP B CA 1
ATOM 2998 C C . ASP B 1 194 ? -39.553 -51.565 25.654 1.00 32.90 194 ASP B C 1
ATOM 2999 O O . ASP B 1 194 ? -38.852 -52.038 24.758 1.00 31.92 194 ASP B O 1
ATOM 3004 N N . GLU B 1 195 ? -39.140 -51.455 26.921 1.00 32.21 195 GLU B N 1
ATOM 3005 C CA . GLU B 1 195 ? -37.771 -51.810 27.286 1.00 32.06 195 GLU B CA 1
ATOM 3006 C C . GLU B 1 195 ? -37.459 -53.264 26.951 1.00 35.00 195 GLU B C 1
ATOM 3007 O O . GLU B 1 195 ? -36.391 -53.570 26.410 1.00 32.73 195 GLU B O 1
ATOM 3013 N N . ASP B 1 196 ? -38.372 -54.181 27.286 1.00 34.60 196 ASP B N 1
ATOM 3014 C CA . ASP B 1 196 ? -38.153 -55.590 26.959 1.00 36.69 196 ASP B CA 1
ATOM 3015 C C . ASP B 1 196 ? -37.952 -55.784 25.459 1.00 35.19 196 ASP B C 1
ATOM 3016 O O . ASP B 1 196 ? -37.007 -56.452 25.026 1.00 38.31 196 ASP B O 1
ATOM 3021 N N . GLU B 1 197 ? -38.861 -55.233 24.655 1.00 36.67 197 GLU B N 1
ATOM 3022 C CA . GLU B 1 197 ? -38.737 -55.259 23.198 1.00 36.64 197 GLU B CA 1
ATOM 3023 C C . GLU B 1 197 ? -37.366 -54.781 22.735 1.00 37.03 197 GLU B C 1
ATOM 3024 O O . GLU B 1 197 ? -36.715 -55.416 21.894 1.00 36.42 197 GLU B O 1
ATOM 3030 N N . ILE B 1 198 ? -36.914 -53.648 23.277 1.00 34.74 198 ILE B N 1
ATOM 3031 C CA . ILE B 1 198 ? -35.660 -53.052 22.826 1.00 31.24 198 ILE B CA 1
ATOM 3032 C C . ILE B 1 198 ? -34.478 -53.930 23.202 1.00 34.33 198 ILE B C 1
ATOM 3033 O O . ILE B 1 198 ? -33.570 -54.150 22.389 1.00 38.09 198 ILE B O 1
ATOM 3038 N N . VAL B 1 199 ? -34.456 -54.442 24.435 1.00 31.37 199 VAL B N 1
ATOM 3039 C CA . VAL B 1 199 ? -33.349 -55.303 24.837 1.00 38.07 199 VAL B CA 1
ATOM 3040 C C . VAL B 1 199 ? -33.317 -56.554 23.967 1.00 39.60 199 VAL B C 1
ATOM 3041 O O . VAL B 1 199 ? -32.251 -56.976 23.501 1.00 42.27 199 VAL B O 1
ATOM 3045 N N . ALA B 1 200 ? -34.485 -57.146 23.707 1.00 40.18 200 ALA B N 1
ATOM 3046 C CA . ALA B 1 200 ? -34.532 -58.320 22.840 1.00 42.77 200 ALA B CA 1
ATOM 3047 C C . ALA B 1 200 ? -34.034 -57.985 21.442 1.00 42.55 200 ALA B C 1
ATOM 3048 O O . ALA B 1 200 ? -33.242 -58.736 20.862 1.00 45.95 200 ALA B O 1
ATOM 3050 N N . TYR B 1 201 ? -34.460 -56.839 20.899 1.00 42.24 201 TYR B N 1
ATOM 3051 C CA . TYR B 1 201 ? -34.028 -56.432 19.565 1.00 40.07 201 TYR B CA 1
ATOM 3052 C C . TYR B 1 201 ? -32.519 -56.225 19.500 1.00 43.17 201 TYR B C 1
ATOM 3053 O O . TYR B 1 201 ? -31.873 -56.625 18.522 1.00 45.66 201 TYR B O 1
ATOM 3062 N N . LEU B 1 202 ? -31.940 -55.573 20.514 1.00 40.89 202 LEU B N 1
ATOM 3063 C CA . LEU B 1 202 ? -30.502 -55.321 20.493 1.00 42.53 202 LEU B CA 1
ATOM 3064 C C . LEU B 1 202 ? -29.727 -56.633 20.534 1.00 45.08 202 LEU B C 1
ATOM 3065 O O . LEU B 1 202 ? -28.764 -56.820 19.779 1.00 45.36 202 LEU B O 1
ATOM 3070 N N . SER B 1 203 ? -30.154 -57.565 21.388 1.00 46.99 203 SER B N 1
ATOM 3071 C CA . SER B 1 203 ? -29.512 -58.875 21.454 1.00 49.91 203 SER B CA 1
ATOM 3072 C C . SER B 1 203 ? -29.682 -59.626 20.141 1.00 51.53 203 SER B C 1
ATOM 3073 O O . SER B 1 203 ? -28.701 -60.000 19.484 1.00 50.87 203 SER B O 1
ATOM 3076 N N . GLU B 1 204 ? -30.938 -59.834 19.738 1.00 49.99 204 GLU B N 1
ATOM 3077 C CA . GLU B 1 204 ? -31.269 -60.539 18.506 1.00 52.49 204 GLU B CA 1
ATOM 3078 C C . GLU B 1 204 ? -30.498 -60.032 17.291 1.00 53.43 204 GLU B C 1
ATOM 3079 O O . GLU B 1 204 ? -30.360 -60.773 16.314 1.00 53.98 204 GLU B O 1
ATOM 3085 N N . HIS B 1 205 ? -29.988 -58.797 17.310 1.00 47.73 205 HIS B N 1
ATOM 3086 C CA . HIS B 1 205 ? -29.344 -58.244 16.123 1.00 48.70 205 HIS B CA 1
ATOM 3087 C C . HIS B 1 205 ? -27.869 -57.916 16.330 1.00 47.96 205 HIS B C 1
ATOM 3088 O O . HIS B 1 205 ? -27.287 -57.187 15.520 1.00 47.87 205 HIS B O 1
ATOM 3095 N N . GLY B 1 206 ? -27.245 -58.431 17.383 1.00 43.74 206 GLY B N 1
ATOM 3096 C CA . GLY B 1 206 ? -25.801 -58.354 17.436 1.00 48.77 206 GLY B CA 1
ATOM 3097 C C . GLY B 1 206 ? -25.169 -57.834 18.709 1.00 52.86 206 GLY B C 1
ATOM 3098 O O . GLY B 1 206 ? -24.016 -58.169 19.001 1.00 51.90 206 GLY B O 1
ATOM 3099 N N . LEU B 1 207 ? -25.883 -57.002 19.464 1.00 49.94 207 LEU B N 1
ATOM 3100 C CA . LEU B 1 207 ? -25.330 -56.493 20.713 1.00 48.75 207 LEU B CA 1
ATOM 3101 C C . LEU B 1 207 ? -25.090 -57.649 21.677 1.00 50.40 207 LEU B C 1
ATOM 3102 O O . LEU B 1 207 ? -26.033 -58.339 22.081 1.00 51.17 207 LEU B O 1
ATOM 3107 N N . GLN B 1 208 ? -23.824 -57.855 22.043 1.00 49.79 208 GLN B N 1
ATOM 3108 C CA . GLN B 1 208 ? -23.383 -59.043 22.778 1.00 55.76 208 GLN B CA 1
ATOM 3109 C C . GLN B 1 208 ? -23.874 -58.992 24.227 1.00 58.21 208 GLN B C 1
ATOM 3110 O O . GLN B 1 208 ? -23.141 -58.669 25.165 1.00 58.07 208 GLN B O 1
ATOM 3116 N N . THR B 1 209 ? -25.142 -59.347 24.413 1.00 59.35 209 THR B N 1
ATOM 3117 C CA . THR B 1 209 ? -25.745 -59.314 25.738 1.00 59.51 209 THR B CA 1
ATOM 3118 C C . THR B 1 209 ? -25.303 -60.522 26.557 1.00 63.64 209 THR B C 1
ATOM 3119 O O . THR B 1 209 ? -24.991 -61.585 26.010 1.00 64.77 209 THR B O 1
ATOM 3123 N N . ALA B 1 210 ? -25.276 -60.345 27.880 1.00 59.60 210 ALA B N 1
ATOM 3124 C CA . ALA B 1 210 ? -24.860 -61.401 28.814 1.00 60.41 210 ALA B CA 1
ATOM 3125 C C . ALA B 1 210 ? -25.623 -62.707 28.587 1.00 63.66 210 ALA B C 1
ATOM 3126 O O . ALA B 1 210 ? -26.845 -62.759 28.733 1.00 66.97 210 ALA B O 1
ATOM 3128 N N . GLU C 1 9 ? -43.597 -62.021 5.165 1.00 57.36 9 GLU C N 1
ATOM 3129 C CA . GLU C 1 9 ? -42.150 -62.162 5.005 1.00 58.64 9 GLU C CA 1
ATOM 3130 C C . GLU C 1 9 ? -41.830 -63.343 4.087 1.00 55.90 9 GLU C C 1
ATOM 3131 O O . GLU C 1 9 ? -41.211 -63.168 3.032 1.00 48.86 9 GLU C O 1
ATOM 3137 N N . GLN C 1 10 ? -42.249 -64.547 4.496 1.00 56.62 10 GLN C N 1
ATOM 3138 C CA . GLN C 1 10 ? -42.210 -65.687 3.581 1.00 51.25 10 GLN C CA 1
ATOM 3139 C C . GLN C 1 10 ? -42.994 -65.384 2.311 1.00 51.58 10 GLN C C 1
ATOM 3140 O O . GLN C 1 10 ? -42.591 -65.777 1.207 1.00 49.56 10 GLN C O 1
ATOM 3146 N N . ALA C 1 11 ? -44.109 -64.662 2.452 1.00 52.08 11 ALA C N 1
ATOM 3147 C CA . ALA C 1 11 ? -44.885 -64.226 1.296 1.00 52.64 11 ALA C CA 1
ATOM 3148 C C . ALA C 1 11 ? -44.010 -63.499 0.283 1.00 50.51 11 ALA C C 1
ATOM 3149 O O . ALA C 1 11 ? -44.046 -63.799 -0.917 1.00 49.96 11 ALA C O 1
ATOM 3151 N N . ARG C 1 12 ? -43.203 -62.544 0.757 1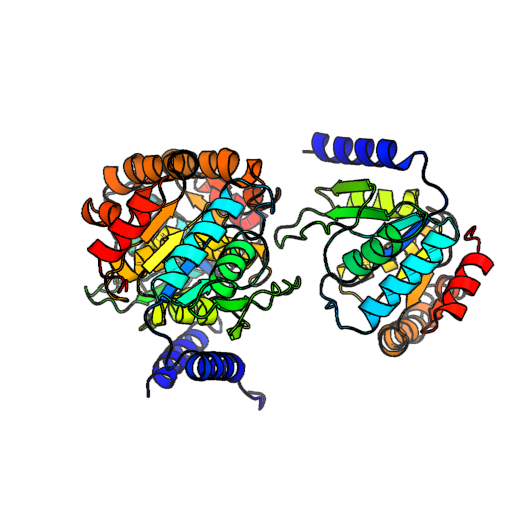.00 49.25 12 ARG C N 1
ATOM 3152 C CA . ARG C 1 12 ? -42.374 -61.741 -0.140 1.00 48.97 12 ARG C CA 1
ATOM 3153 C C . ARG C 1 12 ? -41.338 -62.597 -0.858 1.00 47.44 12 ARG C C 1
ATOM 3154 O O . ARG C 1 12 ? -41.130 -62.453 -2.068 1.00 46.51 12 ARG C O 1
ATOM 3162 N N . TYR C 1 13 ? -40.663 -63.485 -0.119 1.00 45.98 13 TYR C N 1
ATOM 3163 C CA . TYR C 1 13 ? -39.633 -64.325 -0.726 1.00 45.56 13 TYR C CA 1
ATOM 3164 C C . TYR C 1 13 ? -40.212 -65.171 -1.854 1.00 44.60 13 TYR C C 1
ATOM 3165 O O . TYR C 1 13 ? -39.628 -65.262 -2.941 1.00 42.05 13 TYR C O 1
ATOM 3174 N N . ASP C 1 14 ? -41.361 -65.810 -1.608 1.00 49.63 14 ASP C N 1
ATOM 3175 C CA . ASP C 1 14 ? -42.009 -66.589 -2.660 1.00 48.74 14 ASP C CA 1
ATOM 3176 C C . ASP C 1 14 ? -42.390 -65.707 -3.843 1.00 44.74 14 ASP C C 1
ATOM 3177 O O . ASP C 1 14 ? -42.202 -66.099 -5.000 1.00 44.40 14 ASP C O 1
ATOM 3182 N N . ALA C 1 15 ? -42.896 -64.499 -3.574 1.00 45.89 15 ALA C N 1
ATOM 3183 C CA . ALA C 1 15 ? -43.273 -63.598 -4.660 1.00 45.61 15 ALA C CA 1
ATOM 3184 C C . ALA C 1 15 ? -42.069 -63.239 -5.520 1.00 47.02 15 ALA C C 1
ATOM 3185 O O . ALA C 1 15 ? -42.158 -63.212 -6.755 1.00 45.35 15 ALA C O 1
ATOM 3187 N N . GLU C 1 16 ? -40.927 -62.970 -4.882 1.00 45.21 16 GLU C N 1
ATOM 3188 C CA . GLU C 1 16 ? -39.719 -62.648 -5.633 1.00 42.75 16 GLU C CA 1
ATOM 3189 C C . GLU C 1 16 ? -39.265 -63.841 -6.466 1.00 42.80 16 GLU C C 1
ATOM 3190 O O . GLU C 1 16 ? -38.772 -63.677 -7.591 1.00 38.96 16 GLU C O 1
ATOM 3196 N N . ARG C 1 17 ? -39.442 -65.053 -5.932 1.00 42.41 17 ARG C N 1
ATOM 3197 C CA . ARG C 1 17 ? -39.144 -66.266 -6.688 1.00 44.01 17 ARG C CA 1
ATOM 3198 C C . ARG C 1 17 ? -40.011 -66.360 -7.940 1.00 43.98 17 ARG C C 1
ATOM 3199 O O . ARG C 1 17 ? -39.510 -66.624 -9.041 1.00 42.47 17 ARG C O 1
ATOM 3207 N N . ARG C 1 18 ? -41.320 -66.133 -7.789 1.00 44.98 18 ARG C N 1
ATOM 3208 C CA . ARG C 1 18 ? -42.235 -66.295 -8.917 1.00 48.33 18 ARG C CA 1
ATOM 3209 C C . ARG C 1 18 ? -41.976 -65.252 -9.999 1.00 47.01 18 ARG C C 1
ATOM 3210 O O . ARG C 1 18 ? -42.060 -65.555 -11.195 1.00 45.13 18 ARG C O 1
ATOM 3218 N N . GLN C 1 19 ? -41.634 -64.026 -9.595 1.00 46.49 19 GLN C N 1
ATOM 3219 C CA . GLN C 1 19 ? -41.330 -62.981 -10.563 1.00 43.29 19 GLN C CA 1
ATOM 3220 C C . GLN C 1 19 ? -40.123 -63.352 -11.415 1.00 44.76 19 GLN C C 1
ATOM 3221 O O . GLN C 1 19 ? -40.118 -63.127 -12.631 1.00 45.50 19 GLN C O 1
ATOM 3227 N N . ALA C 1 20 ? -39.082 -63.911 -10.793 1.00 38.07 20 ALA C N 1
ATOM 3228 C CA . ALA C 1 20 ? -37.886 -64.252 -11.551 1.00 40.22 20 ALA C CA 1
ATOM 3229 C C . ALA C 1 20 ? -38.171 -65.379 -12.534 1.00 42.95 20 ALA C C 1
ATOM 3230 O O . ALA C 1 20 ? -37.698 -65.354 -13.678 1.00 44.80 20 ALA C O 1
ATOM 3232 N N . ASP C 1 21 ? -38.955 -66.370 -12.101 1.00 45.60 21 ASP C N 1
ATOM 3233 C CA . ASP C 1 21 ? -39.291 -67.496 -12.966 1.00 47.25 21 ASP C CA 1
ATOM 3234 C C . ASP C 1 21 ? -40.077 -67.037 -14.189 1.00 46.64 21 ASP C C 1
ATOM 3235 O O . ASP C 1 21 ? -39.793 -67.464 -15.316 1.00 48.14 21 ASP C O 1
ATOM 3240 N N . GLU C 1 22 ? -41.066 -66.160 -13.985 1.00 49.06 22 GLU C N 1
ATOM 3241 C CA . GLU C 1 22 ? -41.772 -65.552 -15.111 1.00 51.29 22 GLU C CA 1
ATOM 3242 C C . GLU C 1 22 ? -40.805 -64.829 -16.038 1.00 50.81 22 GLU C C 1
ATOM 3243 O O . GLU C 1 22 ? -40.789 -65.070 -17.251 1.00 49.88 22 GLU C O 1
ATOM 3249 N N . ALA C 1 23 ? -39.985 -63.935 -15.477 1.00 46.61 23 ALA C N 1
ATOM 3250 C CA . ALA C 1 23 ? -39.165 -63.054 -16.297 1.00 45.51 23 ALA C CA 1
ATOM 3251 C C . ALA C 1 23 ? -38.148 -63.822 -17.128 1.00 46.36 23 ALA C C 1
ATOM 3252 O O . ALA C 1 23 ? -37.719 -63.337 -18.181 1.00 45.72 23 ALA C O 1
ATOM 3254 N N . LEU C 1 24 ? -37.738 -65.005 -16.674 1.00 44.95 24 LEU C N 1
ATOM 3255 C CA . LEU C 1 24 ? -36.642 -65.738 -17.297 1.00 48.01 24 LEU C CA 1
ATOM 3256 C C . LEU C 1 24 ? -37.096 -66.987 -18.048 1.00 48.06 24 LEU C C 1
ATOM 3257 O O . LEU C 1 24 ? -36.252 -67.699 -18.610 1.00 47.53 24 LEU C O 1
ATOM 3262 N N . ALA C 1 25 ? -38.405 -67.258 -18.087 1.00 49.95 25 ALA C N 1
ATOM 3263 C CA . ALA C 1 25 ? -38.906 -68.519 -18.632 1.00 54.38 25 ALA C CA 1
ATOM 3264 C C . ALA C 1 25 ? -38.482 -68.736 -20.082 1.00 52.42 25 ALA C C 1
ATOM 3265 O O . ALA C 1 25 ? -38.373 -69.885 -20.528 1.00 56.75 25 ALA C O 1
ATOM 3267 N N . GLY C 1 26 ? -38.227 -67.667 -20.828 1.00 49.67 26 GLY C N 1
ATOM 3268 C CA . GLY C 1 26 ? -37.805 -67.793 -22.205 1.00 51.97 26 GLY C CA 1
ATOM 3269 C C . GLY C 1 26 ? -36.328 -67.599 -22.468 1.00 55.58 26 GLY C C 1
ATOM 3270 O O . GLY C 1 26 ? -35.939 -67.463 -23.635 1.00 56.59 26 GLY C O 1
ATOM 3271 N N . VAL C 1 27 ? -35.489 -67.595 -21.437 1.00 50.11 27 VAL C N 1
ATOM 3272 C CA . VAL C 1 27 ? -34.087 -67.223 -21.569 1.00 48.71 27 VAL C CA 1
ATOM 3273 C C . VAL C 1 27 ? -33.244 -68.490 -21.531 1.00 49.23 27 VAL C C 1
ATOM 3274 O O . VAL C 1 27 ? -33.244 -69.211 -20.525 1.00 51.55 27 VAL C O 1
ATOM 3278 N N . PHE C 1 28 ? -32.510 -68.756 -22.622 1.00 49.84 28 PHE C N 1
ATOM 3279 C CA . PHE C 1 28 ? -31.623 -69.910 -22.763 1.00 46.97 28 PHE C CA 1
ATOM 3280 C C . PHE C 1 28 ? -30.853 -69.767 -24.067 1.00 46.18 28 PHE C C 1
ATOM 3281 O O . PHE C 1 28 ? -31.432 -69.363 -25.082 1.00 49.88 28 PHE C O 1
ATOM 3289 N N . PRO C 1 29 ? -29.550 -70.076 -24.092 1.00 45.72 29 PRO C N 1
ATOM 3290 C CA . PRO C 1 29 ? -28.739 -70.495 -22.946 1.00 45.83 29 PRO C CA 1
ATOM 3291 C C . PRO C 1 29 ? -28.286 -69.290 -22.112 1.00 45.01 29 PRO C C 1
ATOM 3292 O O . PRO C 1 29 ? -28.579 -68.157 -22.499 1.00 43.38 29 PRO C O 1
ATOM 3296 N N . ALA C 1 30 ? -27.577 -69.528 -21.009 1.00 42.78 30 ALA C N 1
ATOM 3297 C CA . ALA C 1 30 ? -27.158 -68.438 -20.136 1.00 42.98 30 ALA C CA 1
ATOM 3298 C C . ALA C 1 30 ? -25.891 -68.817 -19.379 1.00 41.73 30 ALA C C 1
ATOM 3299 O O . ALA C 1 30 ? -25.631 -69.995 -19.103 1.00 38.18 30 ALA C O 1
ATOM 3301 N N . VAL C 1 31 ? -25.097 -67.798 -19.063 1.00 35.43 31 VAL C N 1
ATOM 3302 C CA . VAL C 1 31 ? -23.915 -67.921 -18.223 1.00 36.14 31 VAL C CA 1
ATOM 3303 C C . VAL C 1 31 ? -24.079 -66.938 -17.071 1.00 38.70 31 VAL C C 1
ATOM 3304 O O . VAL C 1 31 ? -24.682 -65.872 -17.231 1.00 36.65 31 VAL C O 1
ATOM 3308 N N . SER C 1 32 ? -23.587 -67.324 -15.897 1.00 34.81 32 SER C N 1
ATOM 3309 C CA . SER C 1 32 ? -23.479 -66.426 -14.755 1.00 33.53 32 SER C CA 1
ATOM 3310 C C . SER C 1 32 ? -22.044 -65.941 -14.6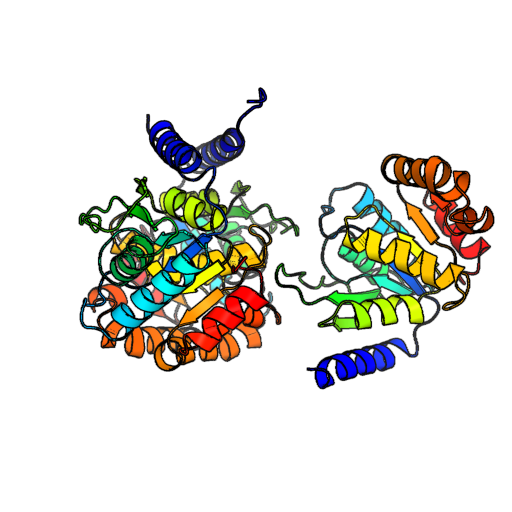30 1.00 33.13 32 SER C C 1
ATOM 3311 O O . SER C 1 32 ? -21.094 -66.718 -14.795 1.00 34.52 32 SER C O 1
ATOM 3314 N N . ILE C 1 33 ? -21.881 -64.649 -14.340 1.00 34.44 33 ILE C N 1
ATOM 3315 C CA . ILE C 1 33 ? -20.572 -64.087 -14.027 1.00 33.02 33 ILE C CA 1
ATOM 3316 C C . ILE C 1 33 ? -20.628 -63.536 -12.605 1.00 31.64 33 ILE C C 1
ATOM 3317 O O . ILE C 1 33 ? -21.509 -62.730 -12.280 1.00 32.56 33 ILE C O 1
ATOM 3322 N N . PHE C 1 34 ? -19.708 -63.995 -11.761 1.00 34.16 34 PHE C N 1
ATOM 3323 C CA . PHE C 1 34 ? -19.593 -63.578 -10.369 1.00 34.64 34 PHE C CA 1
ATOM 3324 C C . PHE C 1 34 ? -18.321 -62.758 -10.187 1.00 33.56 34 PHE C C 1
ATOM 3325 O O . PHE C 1 34 ? -17.386 -62.838 -10.991 1.00 32.90 34 PHE C O 1
ATOM 3333 N N . GLY C 1 35 ? -18.265 -61.998 -9.101 1.00 30.06 35 GLY C N 1
ATOM 3334 C CA . GLY C 1 35 ? -17.078 -61.218 -8.818 1.00 29.58 35 GLY C CA 1
ATOM 3335 C C . GLY C 1 35 ? -17.393 -60.018 -7.945 1.00 29.37 35 GLY C C 1
ATOM 3336 O O . GLY C 1 35 ? -18.544 -59.725 -7.637 1.00 28.40 35 GLY C O 1
ATOM 3337 N N . SER C 1 36 ? -16.329 -59.306 -7.594 1.00 29.10 36 SER C N 1
ATOM 3338 C CA . SER C 1 36 ? -16.394 -58.325 -6.515 1.00 29.31 36 SER C CA 1
ATOM 3339 C C . SER C 1 36 ? -17.278 -57.132 -6.872 1.00 31.53 36 SER C C 1
ATOM 3340 O O . SER C 1 36 ? -17.217 -56.597 -7.982 1.00 30.02 36 SER C O 1
ATOM 3343 N N . ALA C 1 37 ? -18.107 -56.715 -5.906 1.00 30.33 37 ALA C N 1
ATOM 3344 C CA . ALA C 1 37 ? -18.843 -55.461 -6.007 1.00 30.52 37 ALA C CA 1
ATOM 3345 C C . ALA C 1 37 ? -17.919 -54.252 -6.007 1.00 28.09 37 ALA C C 1
ATOM 3346 O O . ALA C 1 37 ? -18.346 -53.155 -6.402 1.00 28.93 37 ALA C O 1
ATOM 3348 N N . ARG C 1 38 ? -16.665 -54.437 -5.600 1.00 28.78 38 ARG C N 1
ATOM 3349 C CA . ARG C 1 38 ? -15.728 -53.348 -5.346 1.00 29.86 38 ARG C CA 1
ATOM 3350 C C . ARG C 1 38 ? -14.736 -53.096 -6.471 1.00 31.87 38 ARG C C 1
ATOM 3351 O O . ARG C 1 38 ? -13.956 -52.145 -6.374 1.00 32.88 38 ARG C O 1
ATOM 3359 N N . THR C 1 39 ? -14.739 -53.902 -7.525 1.00 31.72 39 THR C N 1
ATOM 3360 C CA . THR C 1 39 ? -13.779 -53.716 -8.618 1.00 31.37 39 THR C CA 1
ATOM 3361 C C . THR C 1 39 ? -14.046 -52.418 -9.381 1.00 30.32 39 THR C C 1
ATOM 3362 O O . THR C 1 39 ? -15.138 -52.248 -9.939 1.00 31.16 39 THR C O 1
ATOM 3366 N N . PRO C 1 40 ? -13.092 -51.486 -9.431 1.00 33.82 40 PRO C N 1
ATOM 3367 C CA . PRO C 1 40 ? -13.356 -50.179 -10.059 1.00 33.86 40 PRO C CA 1
ATOM 3368 C C . PRO C 1 40 ? -13.440 -50.276 -11.576 1.00 39.05 40 PRO C C 1
ATOM 3369 O O . PRO C 1 40 ? -12.935 -51.219 -12.197 1.00 36.78 40 PRO C O 1
ATOM 3373 N N . GLN C 1 41 ? -14.082 -49.262 -12.177 1.00 35.41 41 GLN C N 1
ATOM 3374 C CA . GLN C 1 41 ? -14.276 -49.274 -13.629 1.00 39.51 41 GLN C CA 1
ATOM 3375 C C . GLN C 1 41 ? -12.958 -49.353 -14.395 1.00 41.77 41 GLN C C 1
ATOM 3376 O O . GLN C 1 41 ? -12.927 -49.881 -15.511 1.00 45.54 41 GLN C O 1
ATOM 3382 N N . ASN C 1 42 ? -11.874 -48.816 -13.844 1.00 38.01 42 ASN C N 1
ATOM 3383 C CA . ASN C 1 42 ? -10.617 -48.761 -14.578 1.00 38.95 42 ASN C CA 1
ATOM 3384 C C . ASN C 1 42 ? -9.704 -49.949 -14.283 1.00 42.98 42 ASN C C 1
ATOM 3385 O O . ASN C 1 42 ? -8.542 -49.940 -14.700 1.00 43.19 42 ASN C O 1
ATOM 3390 N N . HIS C 1 43 ? -10.202 -50.967 -13.582 1.00 39.79 43 HIS C N 1
ATOM 3391 C CA . HIS C 1 43 ? -9.413 -52.156 -13.285 1.00 45.04 43 HIS C CA 1
ATOM 3392 C C . HIS C 1 43 ? -9.376 -53.091 -14.486 1.00 39.76 43 HIS C C 1
ATOM 3393 O O . HIS C 1 43 ? -10.296 -53.115 -15.313 1.00 37.88 43 HIS C O 1
ATOM 3400 N N . ALA C 1 44 ? -8.286 -53.862 -14.579 1.00 43.11 44 ALA C N 1
ATOM 3401 C CA . ALA C 1 44 ? -8.144 -54.816 -15.678 1.00 42.73 44 ALA C CA 1
ATOM 3402 C C . ALA C 1 44 ? -9.248 -55.872 -15.650 1.00 42.54 44 ALA C C 1
ATOM 3403 O O . ALA C 1 44 ? -9.802 -56.226 -16.698 1.00 45.21 44 ALA C O 1
ATOM 3405 N N . ASP C 1 45 ? -9.596 -56.378 -14.457 1.00 43.82 45 ASP C N 1
ATOM 3406 C CA . ASP C 1 45 ? -10.635 -57.403 -14.360 1.00 40.08 45 ASP C CA 1
ATOM 3407 C C . ASP C 1 45 ? -11.997 -56.869 -14.788 1.00 41.44 45 ASP C C 1
ATOM 3408 O O . ASP C 1 45 ? -12.820 -57.618 -15.333 1.00 37.44 45 ASP C O 1
ATOM 3413 N N . TYR C 1 46 ? -12.260 -55.582 -14.540 1.00 40.52 46 TYR C N 1
ATOM 3414 C CA . TYR C 1 46 ? -13.515 -54.981 -14.984 1.00 39.94 46 TYR C CA 1
ATOM 3415 C C . TYR C 1 46 ? -13.601 -54.967 -16.505 1.00 39.98 46 TYR C C 1
ATOM 3416 O O . TYR C 1 46 ? -14.611 -55.384 -17.087 1.00 38.78 46 TYR C O 1
ATOM 3425 N N . ALA C 1 47 ? -12.553 -54.471 -17.168 1.00 43.32 47 ALA C N 1
ATOM 3426 C CA . ALA C 1 47 ? -12.527 -54.496 -18.627 1.00 41.93 47 ALA C CA 1
ATOM 3427 C C . ALA C 1 47 ? -12.662 -55.920 -19.152 1.00 43.05 47 ALA C C 1
ATOM 3428 O O . ALA C 1 47 ? -13.434 -56.178 -20.084 1.00 41.23 47 ALA C O 1
ATOM 3430 N N . PHE C 1 48 ? -11.941 -56.861 -18.534 1.00 43.30 48 PHE C N 1
ATOM 3431 C CA . PHE C 1 48 ? -11.982 -58.264 -18.947 1.00 42.26 48 PHE C CA 1
ATOM 3432 C C . PHE C 1 48 ? -13.402 -58.821 -18.900 1.00 44.16 48 PHE C C 1
ATOM 3433 O O . PHE C 1 48 ? -13.917 -59.339 -19.898 1.00 44.00 48 PHE C O 1
ATOM 3441 N N . ALA C 1 49 ? -14.050 -58.729 -17.734 1.00 43.30 49 ALA C N 1
ATOM 3442 C CA . ALA C 1 49 ? -15.408 -59.242 -17.588 1.00 38.94 49 ALA C CA 1
ATOM 3443 C C . ALA C 1 49 ? -16.382 -58.566 -18.544 1.00 41.85 49 ALA C C 1
ATOM 3444 O O . ALA C 1 49 ? -17.340 -59.199 -19.002 1.00 40.85 49 ALA C O 1
ATOM 3446 N N . CYS C 1 50 ? -16.172 -57.281 -18.842 1.00 39.86 50 CYS C N 1
ATOM 3447 C CA . CYS C 1 50 ? -17.086 -56.578 -19.735 1.00 39.82 50 CYS C CA 1
ATOM 3448 C C . CYS C 1 50 ? -16.969 -57.107 -21.158 1.00 39.62 50 CYS C C 1
ATOM 3449 O O . CYS C 1 50 ? -17.978 -57.370 -21.823 1.00 40.43 50 CYS C O 1
ATOM 3452 N N . ARG C 1 51 ? -15.736 -57.260 -21.634 1.00 40.56 51 ARG C N 1
ATOM 3453 C CA . ARG C 1 51 ? -15.506 -57.746 -22.989 1.00 45.31 51 ARG C CA 1
ATOM 3454 C C . ARG C 1 51 ? -15.935 -59.200 -23.134 1.00 47.41 51 ARG C C 1
ATOM 3455 O O . ARG C 1 51 ? -16.585 -59.563 -24.125 1.00 45.85 51 ARG C O 1
ATOM 3463 N N . LEU C 1 52 ? -15.599 -60.041 -22.148 1.00 45.42 52 LEU C N 1
ATOM 3464 C CA . LEU C 1 52 ? -16.086 -61.418 -22.148 1.00 44.49 52 LEU C CA 1
ATOM 3465 C C . LEU C 1 52 ? -17.608 -61.464 -22.244 1.00 45.03 52 LEU C C 1
ATOM 3466 O O . LEU C 1 52 ? -18.168 -62.201 -23.060 1.00 47.03 52 LEU C O 1
ATOM 3471 N N . ALA C 1 53 ? -18.300 -60.678 -21.421 1.00 41.35 53 ALA C N 1
ATOM 3472 C CA . ALA C 1 53 ? -19.758 -60.707 -21.457 1.00 40.85 53 ALA C CA 1
ATOM 3473 C C . ALA C 1 53 ? -20.290 -60.186 -22.787 1.00 46.44 53 ALA C C 1
ATOM 3474 O O . ALA C 1 53 ? -21.307 -60.680 -23.288 1.00 44.75 53 ALA C O 1
ATOM 3476 N N . ARG C 1 54 ? -19.632 -59.167 -23.354 1.00 43.37 54 ARG C N 1
ATOM 3477 C CA . ARG C 1 54 ? -19.983 -58.691 -24.689 1.00 46.91 54 ARG C CA 1
ATOM 3478 C C . ARG C 1 54 ? -19.866 -59.819 -25.708 1.00 45.95 54 ARG C C 1
ATOM 3479 O O . ARG C 1 54 ? -20.804 -60.091 -26.468 1.00 44.68 54 ARG C O 1
ATOM 3487 N N . ARG C 1 55 ? -18.718 -60.500 -25.714 1.00 47.72 55 ARG C N 1
ATOM 3488 C CA . ARG C 1 55 ? -18.475 -61.592 -26.653 1.00 46.71 55 ARG C CA 1
ATOM 3489 C C . ARG C 1 55 ? -19.513 -62.698 -26.510 1.00 50.05 55 ARG C C 1
ATOM 3490 O O . ARG C 1 55 ? -20.093 -63.149 -27.505 1.00 51.93 55 ARG C O 1
ATOM 3498 N N . LEU C 1 56 ? -19.751 -63.160 -25.277 1.00 47.25 56 LEU C N 1
ATOM 3499 C CA . LEU C 1 56 ? -20.717 -64.232 -25.062 1.00 47.06 56 LEU C CA 1
ATOM 3500 C C . LEU C 1 56 ? -22.112 -63.813 -25.502 1.00 48.91 56 LEU C C 1
ATOM 3501 O O . LEU C 1 56 ? -22.843 -64.606 -26.111 1.00 48.87 56 LEU C O 1
ATOM 3506 N N . SER C 1 57 ? -22.497 -62.569 -25.204 1.00 43.87 57 SER C N 1
ATOM 3507 C CA . SER C 1 57 ? -23.821 -62.088 -25.582 1.00 43.64 57 SER C CA 1
ATOM 3508 C C . SER C 1 57 ? -24.004 -62.106 -27.091 1.00 49.05 57 SER C C 1
ATOM 3509 O O . SER C 1 57 ? -25.098 -62.401 -27.590 1.00 50.27 57 SER C O 1
ATOM 3512 N N . ASP C 1 58 ? -22.943 -61.781 -27.832 1.00 50.22 58 ASP C N 1
ATOM 3513 C CA . ASP C 1 58 ? -23.054 -61.674 -29.282 1.00 52.99 58 ASP C CA 1
ATOM 3514 C C . ASP C 1 58 ? -23.182 -63.046 -29.931 1.00 53.92 58 ASP C C 1
ATOM 3515 O O . ASP C 1 58 ? -23.759 -63.163 -31.020 1.00 57.26 58 ASP C O 1
ATOM 3520 N N . SER C 1 59 ? -22.665 -64.091 -29.275 1.00 53.80 59 SER C N 1
ATOM 3521 C CA . SER C 1 59 ? -22.890 -65.470 -29.697 1.00 51.43 59 SER C CA 1
ATOM 3522 C C . SER C 1 59 ? -24.148 -66.076 -29.083 1.00 52.71 59 SER C C 1
ATOM 3523 O O . SER C 1 59 ? -24.210 -67.296 -28.888 1.00 59.68 59 SER C O 1
ATOM 3526 N N . GLY C 1 60 ? -25.150 -65.258 -28.766 1.00 48.61 60 GLY C N 1
ATOM 3527 C CA . GLY C 1 60 ? -26.462 -65.751 -28.395 1.00 47.86 60 GLY C CA 1
ATOM 3528 C C . GLY C 1 60 ? -26.624 -66.249 -26.973 1.00 50.39 60 GLY C C 1
ATOM 3529 O O . GLY C 1 60 ? -27.642 -66.890 -26.677 1.00 46.13 60 GLY C O 1
ATOM 3530 N N . ILE C 1 61 ? -25.672 -65.973 -26.080 1.00 49.78 61 ILE C N 1
ATOM 3531 C CA . ILE C 1 61 ? -25.736 -66.432 -24.692 1.00 45.80 61 ILE C CA 1
ATOM 3532 C C . ILE C 1 61 ? -26.171 -65.274 -23.803 1.00 46.34 61 ILE C C 1
ATOM 3533 O O . ILE C 1 61 ? -25.559 -64.199 -23.826 1.00 44.93 61 ILE C O 1
ATOM 3538 N N . ALA C 1 62 ? -27.222 -65.490 -23.019 1.00 44.32 62 ALA C N 1
ATOM 3539 C CA . ALA C 1 62 ? -27.618 -64.501 -22.030 1.00 42.79 62 ALA C CA 1
ATOM 3540 C C . ALA C 1 62 ? -26.613 -64.470 -20.881 1.00 42.68 62 ALA C C 1
ATOM 3541 O O . ALA C 1 62 ? -25.955 -65.470 -20.570 1.00 42.43 62 ALA C O 1
ATOM 3543 N N . VAL C 1 63 ? -26.485 -63.304 -20.251 1.00 42.21 63 VAL C N 1
ATOM 3544 C CA . VAL C 1 63 ? -25.548 -63.118 -19.152 1.00 40.05 63 VAL C CA 1
ATOM 3545 C C . VAL C 1 63 ? -26.340 -62.714 -17.916 1.00 40.46 63 VAL C C 1
ATOM 3546 O O . VAL C 1 63 ? -27.161 -61.790 -17.972 1.00 40.45 63 VAL C O 1
ATOM 3550 N N . ILE C 1 64 ? -26.124 -63.439 -16.821 1.00 37.89 64 ILE C N 1
ATOM 3551 C CA . ILE C 1 64 ? -26.752 -63.172 -15.534 1.00 35.66 64 ILE C CA 1
ATOM 3552 C C . ILE C 1 64 ? -25.661 -62.752 -14.560 1.00 33.93 64 ILE C C 1
ATOM 3553 O O . ILE C 1 64 ? -24.630 -63.426 -14.444 1.00 31.05 64 ILE C O 1
ATOM 3558 N N . SER C 1 65 ? -25.887 -61.643 -13.860 1.00 32.14 65 SER C N 1
ATOM 3559 C CA . SER C 1 65 ? -24.972 -61.194 -12.821 1.00 30.58 65 SER C CA 1
ATOM 3560 C C . SER C 1 65 ? -25.788 -60.723 -11.625 1.00 30.24 65 SER C C 1
ATOM 3561 O O . SER C 1 65 ? -27.022 -60.650 -11.673 1.00 30.00 65 SER C O 1
ATOM 3564 N N . GLY C 1 66 ? -25.089 -60.380 -10.541 1.00 30.33 66 GLY C N 1
ATOM 3565 C CA . GLY C 1 66 ? -25.787 -59.880 -9.366 1.00 29.31 66 GLY C CA 1
ATOM 3566 C C . GLY C 1 66 ? -26.420 -58.509 -9.525 1.00 30.99 66 GLY C C 1
ATOM 3567 O O . GLY C 1 66 ? -27.063 -58.034 -8.582 1.00 29.13 66 GLY C O 1
ATOM 3568 N N . GLY C 1 67 ? -26.241 -57.860 -10.680 1.00 31.06 67 GLY C N 1
ATOM 3569 C CA . GLY C 1 67 ? -26.943 -56.634 -11.028 1.00 31.43 67 GLY C CA 1
ATOM 3570 C C . GLY C 1 67 ? -26.554 -55.381 -10.268 1.00 30.29 67 GLY C C 1
ATOM 3571 O O . GLY C 1 67 ? -27.270 -54.374 -10.374 1.00 33.30 67 GLY C O 1
ATOM 3572 N N . GLY C 1 68 ? -25.456 -55.402 -9.513 1.00 29.24 68 GLY C N 1
ATOM 3573 C CA . GLY C 1 68 ? -25.035 -54.258 -8.726 1.00 30.03 68 GLY C CA 1
ATOM 3574 C C . GLY C 1 68 ? -23.807 -53.590 -9.315 1.00 30.04 68 GLY C C 1
ATOM 3575 O O . GLY C 1 68 ? -23.626 -53.554 -10.535 1.00 32.04 68 GLY C O 1
ATOM 3576 N N . PRO C 1 69 ? -22.932 -53.056 -8.466 1.00 30.37 69 PRO C N 1
ATOM 3577 C CA . PRO C 1 69 ? -21.706 -52.402 -8.942 1.00 28.66 69 PRO C CA 1
ATOM 3578 C C . PRO C 1 69 ? -20.591 -53.398 -9.258 1.00 31.70 69 PRO C C 1
ATOM 3579 O O . PRO C 1 69 ? -20.746 -54.613 -9.144 1.00 30.67 69 PRO C O 1
ATOM 3583 N N . GLY C 1 70 ? -19.453 -52.850 -9.674 1.00 26.66 70 GLY C N 1
ATOM 3584 C CA . GLY C 1 70 ? -18.243 -53.654 -9.789 1.00 28.36 70 GLY C CA 1
ATOM 3585 C C . GLY C 1 70 ? -18.324 -54.652 -10.931 1.00 31.09 70 GLY C C 1
ATOM 3586 O O . GLY C 1 70 ? -18.718 -54.321 -12.056 1.00 31.10 70 GLY C O 1
ATOM 3587 N N . ILE C 1 71 ? -17.908 -55.893 -10.655 1.00 29.77 71 ILE C N 1
ATOM 3588 C CA . ILE C 1 71 ? -17.943 -56.912 -11.702 1.00 33.92 71 ILE C CA 1
ATOM 3589 C C . ILE C 1 71 ? -19.366 -57.128 -12.184 1.00 30.68 71 ILE C C 1
ATOM 3590 O O . ILE C 1 71 ? -19.594 -57.361 -13.377 1.00 32.84 71 ILE C O 1
ATOM 3595 N N . MET C 1 72 ? -20.352 -57.019 -11.289 1.00 27.97 72 MET C N 1
ATOM 3596 C CA . MET C 1 72 ? -21.735 -57.192 -11.722 1.00 26.54 72 MET C CA 1
ATOM 3597 C C . MET C 1 72 ? -22.095 -56.168 -12.786 1.00 34.06 72 MET C C 1
ATOM 3598 O O . MET C 1 72 ? -22.838 -56.468 -13.731 1.00 33.59 72 MET C O 1
ATOM 3603 N N . GLU C 1 73 ? -21.570 -54.950 -12.646 1.00 33.36 73 GLU C N 1
ATOM 3604 C CA . GLU C 1 73 ? -21.838 -53.905 -13.624 1.00 31.41 73 GLU C CA 1
ATOM 3605 C C . GLU C 1 73 ? -21.054 -54.134 -14.912 1.00 32.66 73 GLU C C 1
ATOM 3606 O O . GLU C 1 73 ? -21.585 -53.913 -16.007 1.00 35.78 73 GLU C O 1
ATOM 3612 N N . ALA C 1 74 ? -19.783 -54.536 -14.808 1.00 33.59 74 ALA C N 1
ATOM 3613 C CA . ALA C 1 74 ? -19.015 -54.825 -16.020 1.00 36.42 74 ALA C CA 1
ATOM 3614 C C . ALA C 1 74 ? -19.721 -55.877 -16.861 1.00 37.95 74 ALA C C 1
ATOM 3615 O O . ALA C 1 74 ? -19.865 -55.723 -18.083 1.00 37.01 74 ALA C O 1
ATOM 3617 N N . ALA C 1 75 ? -20.191 -56.947 -16.208 1.00 34.24 75 ALA C N 1
ATOM 3618 C CA . ALA C 1 75 ? -20.854 -58.041 -16.914 1.00 39.05 75 ALA C CA 1
ATOM 3619 C C . ALA C 1 75 ? -22.153 -57.574 -17.554 1.00 38.98 75 ALA C C 1
ATOM 3620 O O . ALA C 1 75 ? -22.418 -57.858 -18.729 1.00 40.11 75 ALA C O 1
ATOM 3622 N N . ASN C 1 76 ? -22.981 -56.854 -16.795 1.00 33.86 76 ASN C N 1
ATOM 3623 C CA . ASN C 1 76 ? -24.212 -56.322 -17.367 1.00 37.38 76 ASN C CA 1
ATOM 3624 C C . ASN C 1 76 ? -23.925 -55.324 -18.486 1.00 39.82 76 ASN C C 1
ATOM 3625 O O . ASN C 1 76 ? -24.656 -55.281 -19.482 1.00 38.97 76 ASN C O 1
ATOM 3630 N N . LYS C 1 77 ? -22.867 -54.516 -18.347 1.00 36.25 77 LYS C N 1
ATOM 3631 C CA . LYS C 1 77 ? -22.573 -53.509 -19.368 1.00 41.31 77 LYS C CA 1
ATOM 3632 C C . LYS C 1 77 ? -22.260 -54.165 -20.710 1.00 40.93 77 LYS C C 1
ATOM 3633 O O . LYS C 1 77 ? -22.839 -53.803 -21.744 1.00 41.69 77 LYS C O 1
ATOM 3639 N N . GLY C 1 78 ? -21.345 -55.138 -20.709 1.00 40.50 78 GLY C N 1
ATOM 3640 C CA . GLY C 1 78 ? -21.033 -55.845 -21.942 1.00 43.30 78 GLY C CA 1
ATOM 3641 C C . GLY C 1 78 ? -22.254 -56.512 -22.543 1.00 43.85 78 GLY C C 1
ATOM 3642 O O . GLY C 1 78 ? -22.558 -56.332 -23.725 1.00 46.08 78 GLY C O 1
ATOM 3643 N N . ALA C 1 79 ? -22.986 -57.273 -21.726 1.00 42.34 79 ALA C N 1
ATOM 3644 C CA . ALA C 1 79 ? -24.145 -58.011 -22.216 1.00 42.00 79 ALA C CA 1
ATOM 3645 C C . ALA C 1 79 ? -25.270 -57.083 -22.652 1.00 45.57 79 ALA C C 1
ATOM 3646 O O . ALA C 1 79 ? -26.011 -57.406 -23.590 1.00 43.98 79 ALA C O 1
ATOM 3648 N N . PHE C 1 80 ? -25.422 -55.938 -21.982 1.00 42.59 80 PHE C N 1
ATOM 3649 C CA . PHE C 1 80 ? -26.382 -54.935 -22.429 1.00 43.02 80 PHE C CA 1
ATOM 3650 C C . PHE C 1 80 ? -26.058 -54.444 -23.837 1.00 43.27 80 PHE C C 1
ATOM 3651 O O . PHE C 1 80 ? -26.973 -54.158 -24.616 1.00 44.39 80 PHE C O 1
ATOM 3659 N N . ALA C 1 81 ? -24.767 -54.339 -24.176 1.00 41.71 81 ALA C N 1
ATOM 3660 C CA . ALA C 1 81 ? -24.331 -53.955 -25.514 1.00 47.77 81 ALA C CA 1
ATOM 3661 C C . ALA C 1 81 ? -24.290 -55.129 -26.489 1.00 50.97 81 ALA C C 1
ATOM 3662 O O . ALA C 1 81 ? -24.044 -54.914 -27.684 1.00 52.67 81 ALA C O 1
ATOM 3664 N N . GLY C 1 82 ? -24.520 -56.356 -26.019 1.00 50.08 82 GLY C N 1
ATOM 3665 C CA . GLY C 1 82 ? -24.554 -57.515 -26.882 1.00 44.63 82 GLY C CA 1
ATOM 3666 C C . GLY C 1 82 ? -25.971 -57.860 -27.324 1.00 48.98 82 GLY C C 1
ATOM 3667 O O . GLY C 1 82 ? -26.957 -57.340 -26.806 1.00 45.79 82 GLY C O 1
ATOM 3668 N N . LYS C 1 83 ? -26.044 -58.787 -28.290 1.00 52.09 83 LYS C N 1
ATOM 3669 C CA . LYS C 1 83 ? -27.317 -59.158 -28.906 1.00 53.15 83 LYS C CA 1
ATOM 3670 C C . LYS C 1 83 ? -28.301 -59.770 -27.913 1.00 50.02 83 LYS C C 1
ATOM 3671 O O . LYS C 1 83 ? -29.520 -59.640 -28.092 1.00 53.12 83 LYS C O 1
ATOM 3677 N N . SER C 1 84 ? -27.807 -60.458 -26.887 1.00 49.38 84 SER C N 1
ATOM 3678 C CA . SER C 1 84 ? -28.647 -61.245 -25.992 1.00 49.70 84 SER C CA 1
ATOM 3679 C C . SER C 1 84 ? -28.952 -60.472 -24.713 1.00 49.27 84 SER C C 1
ATOM 3680 O O . SER C 1 84 ? -28.352 -59.432 -24.428 1.00 46.33 84 SER C O 1
ATOM 3683 N N . VAL C 1 85 ? -29.899 -61.005 -23.931 1.00 46.43 85 VAL C N 1
ATOM 3684 C CA . VAL C 1 85 ? -30.400 -60.274 -22.769 1.00 46.37 85 VAL C CA 1
ATOM 3685 C C . VAL C 1 85 ? -29.323 -60.173 -21.694 1.00 44.12 85 VAL C C 1
ATOM 3686 O O . VAL C 1 85 ? -28.461 -61.054 -21.541 1.00 42.94 85 VAL C O 1
ATOM 3690 N N . SER C 1 86 ? -29.358 -59.061 -20.964 1.00 42.82 86 SER C N 1
ATOM 3691 C CA . SER C 1 86 ? -28.535 -58.835 -19.783 1.00 40.95 86 SER C CA 1
ATOM 3692 C C . SER C 1 86 ? -29.449 -58.936 -18.572 1.00 37.60 86 SER C C 1
ATOM 3693 O O . SER C 1 86 ? -30.492 -58.275 -18.521 1.00 38.67 86 SER C O 1
ATOM 3696 N N . VAL C 1 87 ? -29.092 -59.794 -17.620 1.00 39.25 87 VAL C N 1
ATOM 3697 C CA . VAL C 1 87 ? -29.946 -60.059 -16.472 1.00 37.87 87 VAL C CA 1
ATOM 3698 C C . VAL C 1 87 ? -29.192 -59.687 -15.208 1.00 34.39 87 VAL C C 1
ATOM 3699 O O . VAL C 1 87 ? -28.001 -59.995 -15.074 1.00 35.93 87 VAL C O 1
ATOM 3703 N N . GLY C 1 88 ? -29.892 -59.030 -14.284 1.00 35.34 88 GLY C N 1
ATOM 3704 C CA . GLY C 1 88 ? -29.328 -58.663 -12.993 1.00 33.34 88 GLY C CA 1
ATOM 3705 C C . GLY C 1 88 ? -30.164 -59.162 -11.832 1.00 31.90 88 GLY C C 1
ATOM 3706 O O . GLY C 1 88 ? -31.387 -58.994 -11.825 1.00 31.97 88 GLY C O 1
ATOM 3707 N N . LEU C 1 89 ? -29.522 -59.782 -10.839 1.00 29.91 89 LEU C N 1
ATOM 3708 C CA . LEU C 1 89 ? -30.212 -60.336 -9.672 1.00 28.69 89 LEU C CA 1
ATOM 3709 C C . LEU C 1 89 ? -29.808 -59.510 -8.449 1.00 31.51 89 LEU C C 1
ATOM 3710 O O . LEU C 1 89 ? -28.962 -59.923 -7.653 1.00 28.34 89 LEU C O 1
ATOM 3715 N N . ASN C 1 90 ? -30.432 -58.334 -8.304 1.00 31.33 90 ASN C N 1
ATOM 3716 C CA . ASN C 1 90 ? -30.083 -57.391 -7.241 1.00 33.72 90 ASN C CA 1
ATOM 3717 C C . ASN C 1 90 ? -30.456 -57.969 -5.880 1.00 30.42 90 ASN C C 1
ATOM 3718 O O . ASN C 1 90 ? -31.531 -58.547 -5.705 1.00 31.36 90 ASN C O 1
ATOM 3723 N N . ILE C 1 91 ? -29.551 -57.819 -4.914 1.00 30.14 91 ILE C N 1
ATOM 3724 C CA . ILE C 1 91 ? -29.746 -58.285 -3.544 1.00 28.92 91 ILE C CA 1
ATOM 3725 C C . ILE C 1 91 ? -29.924 -57.056 -2.659 1.00 30.02 91 ILE C C 1
ATOM 3726 O O . ILE C 1 91 ? -29.155 -56.092 -2.769 1.00 27.09 91 ILE C O 1
ATOM 3731 N N . VAL C 1 92 ? -30.961 -57.069 -1.824 1.00 27.13 92 VAL C N 1
ATOM 3732 C CA . VAL C 1 92 ? -31.235 -55.976 -0.885 1.00 29.80 92 VAL C CA 1
ATOM 3733 C C . VAL C 1 92 ? -30.433 -56.214 0.395 1.00 30.00 92 VAL C C 1
ATOM 3734 O O . VAL C 1 92 ? -30.643 -57.213 1.092 1.00 27.22 92 VAL C O 1
ATOM 3738 N N . LEU C 1 93 ? -29.517 -55.298 0.711 1.00 25.93 93 LEU C N 1
ATOM 3739 C CA . LEU C 1 93 ? -28.606 -55.427 1.842 1.00 25.45 93 LEU C CA 1
ATOM 3740 C C . LEU C 1 93 ? -28.504 -54.102 2.584 1.00 29.42 93 LEU C C 1
ATOM 3741 O O . LEU C 1 93 ? -28.650 -53.036 1.973 1.00 25.62 93 LEU C O 1
ATOM 3746 N N . PRO C 1 94 ? -28.231 -54.137 3.897 1.00 28.62 94 PRO C N 1
ATOM 3747 C CA . PRO C 1 94 ? -27.926 -52.880 4.617 1.00 27.92 94 PRO C CA 1
ATOM 3748 C C . PRO C 1 94 ? -26.895 -52.010 3.906 1.00 26.04 94 PRO C C 1
ATOM 3749 O O . PRO C 1 94 ? -27.163 -50.827 3.651 1.00 24.82 94 PRO C O 1
ATOM 3753 N N . HIS C 1 95 ? -25.721 -52.559 3.588 1.00 24.61 95 HIS C N 1
ATOM 3754 C CA . HIS C 1 95 ? -24.741 -51.892 2.733 1.00 24.28 95 HIS C CA 1
ATOM 3755 C C . HIS C 1 95 ? -25.253 -52.008 1.304 1.00 26.99 95 HIS C C 1
ATOM 3756 O O . HIS C 1 95 ? -25.080 -53.033 0.643 1.00 24.29 95 HIS C O 1
ATOM 3763 N N . GLU C 1 96 ? -25.895 -50.948 0.828 1.00 24.13 96 GLU C N 1
ATOM 3764 C CA . GLU C 1 96 ? -26.734 -51.037 -0.355 1.00 25.83 96 GLU C CA 1
ATOM 3765 C C . GLU C 1 96 ? -25.927 -51.347 -1.615 1.00 27.48 96 GLU C C 1
ATOM 3766 O O . GLU C 1 96 ? -24.852 -50.783 -1.844 1.00 24.10 96 GLU C O 1
ATOM 3772 N N . GLN C 1 97 ? -26.462 -52.255 -2.435 1.00 25.08 97 GLN C N 1
ATOM 3773 C CA . GLN C 1 97 ? -25.963 -52.493 -3.785 1.00 28.02 97 GLN C CA 1
ATOM 3774 C C . GLN C 1 97 ? -26.944 -51.833 -4.754 1.00 25.64 97 GLN C C 1
ATOM 3775 O O . GLN C 1 97 ? -28.008 -52.381 -5.039 1.00 28.77 97 GLN C O 1
ATOM 3781 N N . LYS C 1 98 ? -26.604 -50.637 -5.236 1.00 25.55 98 LYS C N 1
ATOM 3782 C CA . LYS C 1 98 ? -27.457 -49.967 -6.216 1.00 27.15 98 LYS C CA 1
ATOM 3783 C C . LYS C 1 98 ? -27.495 -50.754 -7.522 1.00 27.63 98 LYS C C 1
ATOM 3784 O O . LYS C 1 98 ? -26.441 -51.150 -8.030 1.00 28.20 98 LYS C O 1
ATOM 3790 N N . PRO C 1 99 ? -28.675 -51.001 -8.085 1.00 32.80 99 PRO C N 1
ATOM 3791 C CA . PRO C 1 99 ? -28.758 -51.715 -9.368 1.00 32.85 99 PRO C CA 1
ATOM 3792 C C . PRO C 1 99 ? -28.115 -50.898 -10.475 1.00 34.94 99 PRO C C 1
ATOM 3793 O O . PRO C 1 99 ? -28.342 -49.689 -10.585 1.00 33.17 99 PRO C O 1
ATOM 3797 N N . ASN C 1 100 ? -27.311 -51.560 -11.296 1.00 32.87 100 ASN C N 1
ATOM 3798 C CA . ASN C 1 100 ? -26.678 -50.868 -12.407 1.00 34.35 100 ASN C CA 1
ATOM 3799 C C . ASN C 1 100 ? -27.696 -50.672 -13.531 1.00 35.49 100 ASN C C 1
ATOM 3800 O O . ASN C 1 100 ? -28.749 -51.320 -13.551 1.00 34.50 100 ASN C O 1
ATOM 3805 N N . PRO C 1 101 ? -27.442 -49.734 -14.451 1.00 38.12 101 PRO C N 1
ATOM 3806 C CA . PRO C 1 101 ? -28.469 -49.406 -15.447 1.00 38.36 101 PRO C CA 1
ATOM 3807 C C . PRO C 1 101 ? -28.328 -50.191 -16.744 1.00 39.51 101 PRO C C 1
ATOM 3808 O O . PRO C 1 101 ? -28.851 -49.782 -17.784 1.00 40.53 101 PRO C O 1
ATOM 3812 N N . TYR C 1 102 ? -27.632 -51.321 -16.701 1.00 38.08 102 TYR C N 1
ATOM 3813 C CA . TYR C 1 102 ? -27.361 -52.062 -17.927 1.00 39.10 102 TYR C CA 1
ATOM 3814 C C . TYR C 1 102 ? -28.062 -53.416 -17.944 1.00 37.90 102 TYR C C 1
ATOM 3815 O O . TYR C 1 102 ? -27.432 -54.433 -18.252 1.00 41.41 102 TYR C O 1
ATOM 3824 N N . GLN C 1 103 ? -29.354 -53.447 -17.629 1.00 37.26 103 GLN C N 1
ATOM 3825 C CA . GLN C 1 103 ? -30.082 -54.701 -17.472 1.00 38.91 103 GLN C CA 1
ATOM 3826 C C . GLN C 1 103 ? -31.344 -54.698 -18.318 1.00 42.54 103 GLN C C 1
ATOM 3827 O O . GLN C 1 103 ? -32.181 -53.801 -18.177 1.00 40.78 103 GLN C O 1
ATOM 3833 N N . ASP C 1 104 ? -31.494 -55.713 -19.176 1.00 41.58 104 ASP C N 1
ATOM 3834 C CA . ASP C 1 104 ? -32.759 -55.892 -19.885 1.00 40.94 104 ASP C CA 1
ATOM 3835 C C . ASP C 1 104 ? -33.828 -56.466 -18.964 1.00 43.02 104 ASP C C 1
ATOM 3836 O O . ASP C 1 104 ? -35.003 -56.081 -19.047 1.00 38.19 104 ASP C O 1
ATOM 3841 N N . ILE C 1 105 ? -33.437 -57.392 -18.092 1.00 41.74 105 ILE C N 1
ATOM 3842 C CA . ILE C 1 105 ? -34.315 -57.987 -17.091 1.00 40.63 105 ILE C CA 1
ATOM 3843 C C . ILE C 1 105 ? -33.718 -57.660 -15.726 1.00 39.09 105 ILE C C 1
ATOM 3844 O O . ILE C 1 105 ? -32.627 -58.140 -15.388 1.00 40.37 105 ILE C O 1
ATOM 3849 N N . ALA C 1 106 ? -34.423 -56.841 -14.945 1.00 38.76 106 ALA C N 1
ATOM 3850 C CA . ALA C 1 106 ? -33.933 -56.331 -13.664 1.00 39.52 106 ALA C CA 1
ATOM 3851 C C . ALA C 1 106 ? -34.771 -56.933 -12.541 1.00 37.22 106 ALA C C 1
ATOM 3852 O O . ALA C 1 106 ? -35.930 -56.549 -12.352 1.00 38.53 106 ALA C O 1
ATOM 3854 N N . LEU C 1 107 ? -34.187 -57.875 -11.798 1.00 36.99 107 LEU C N 1
ATOM 3855 C CA . LEU C 1 107 ? -34.870 -58.562 -10.712 1.00 31.29 107 LEU C CA 1
ATOM 3856 C C . LEU C 1 107 ? -34.271 -58.159 -9.369 1.00 32.36 107 LEU C C 1
ATOM 3857 O O . LEU C 1 107 ? -33.127 -57.701 -9.295 1.00 33.95 107 LEU C O 1
ATOM 3862 N N . ARG C 1 108 ? -35.059 -58.351 -8.301 1.00 32.80 108 ARG C N 1
ATOM 3863 C CA . ARG C 1 108 ? -34.692 -57.945 -6.944 1.00 33.81 108 ARG C CA 1
ATOM 3864 C C . ARG C 1 108 ? -34.988 -59.075 -5.968 1.00 35.30 108 ARG C C 1
ATOM 3865 O O . ARG C 1 108 ? -36.040 -59.713 -6.061 1.00 37.08 108 ARG C O 1
ATOM 3873 N N . PHE C 1 109 ? -34.085 -59.301 -5.008 1.00 29.30 109 PHE C N 1
ATOM 3874 C CA . PHE C 1 109 ? -34.293 -60.330 -3.995 1.00 32.20 109 PHE C CA 1
ATOM 3875 C C . PHE C 1 109 ? -33.971 -59.796 -2.610 1.00 30.78 109 PHE C C 1
ATOM 3876 O O . PHE C 1 109 ? -32.968 -59.101 -2.418 1.00 30.98 109 PHE C O 1
ATOM 3884 N N . SER C 1 110 ? -34.843 -60.117 -1.654 1.00 29.02 110 SER C N 1
ATOM 3885 C CA . SER C 1 110 ? -34.619 -59.783 -0.254 1.00 31.14 110 SER C CA 1
ATOM 3886 C C . SER C 1 110 ? -33.656 -60.737 0.430 1.00 33.35 110 SER C C 1
ATOM 3887 O O . SER C 1 110 ? -33.104 -60.385 1.479 1.00 32.91 110 SER C O 1
ATOM 3890 N N . ARG C 1 111 ? -33.440 -61.924 -0.145 1.00 28.42 111 ARG C N 1
ATOM 3891 C CA . ARG C 1 111 ? -32.649 -62.976 0.477 1.00 32.53 111 ARG C CA 1
ATOM 3892 C C . ARG C 1 111 ? -31.680 -63.582 -0.522 1.00 28.60 111 ARG C C 1
ATOM 3893 O O . ARG C 1 111 ? -32.000 -63.743 -1.706 1.00 28.53 111 ARG C O 1
ATOM 3901 N N . PHE C 1 112 ? -30.511 -63.980 -0.013 1.00 28.67 112 PHE C N 1
ATOM 3902 C CA . PHE C 1 112 ? -29.534 -64.673 -0.857 1.00 32.79 112 PHE C CA 1
ATOM 3903 C C . PHE C 1 112 ? -30.075 -65.990 -1.415 1.00 29.94 112 PHE C C 1
ATOM 3904 O O . PHE C 1 112 ? -29.708 -66.380 -2.529 1.00 27.97 112 PHE C O 1
ATOM 3912 N N . ALA C 1 113 ? -30.930 -66.692 -0.663 1.00 32.00 113 ALA C N 1
ATOM 3913 C CA . ALA C 1 113 ? -31.358 -68.032 -1.084 1.00 30.38 113 ALA C CA 1
ATOM 3914 C C . ALA C 1 113 ? -32.084 -68.005 -2.430 1.00 31.81 113 ALA C C 1
ATOM 3915 O O . ALA C 1 113 ? -31.736 -68.761 -3.352 1.00 28.76 113 ALA C O 1
ATOM 3917 N N . GLU C 1 114 ? -33.109 -67.155 -2.566 1.00 29.30 114 GLU C N 1
ATOM 3918 C CA . GLU C 1 114 ? -33.833 -67.108 -3.837 1.00 29.60 114 GLU C CA 1
ATOM 3919 C C . GLU C 1 114 ? -32.939 -66.601 -4.961 1.00 30.59 114 GLU C C 1
ATOM 3920 O O . GLU C 1 114 ? -33.035 -67.073 -6.100 1.00 28.98 114 GLU C O 1
ATOM 3926 N N . ARG C 1 115 ? -32.051 -65.650 -4.649 1.00 28.30 115 ARG C N 1
ATOM 3927 C CA . ARG C 1 115 ? -31.121 -65.122 -5.642 1.00 26.95 115 ARG C CA 1
ATOM 3928 C C . ARG C 1 115 ? -30.235 -66.218 -6.220 1.00 30.07 115 ARG C C 1
ATOM 3929 O O . ARG C 1 115 ? -30.078 -66.327 -7.444 1.00 29.18 115 ARG C O 1
ATOM 3937 N N . LYS C 1 116 ? -29.631 -67.039 -5.352 1.00 28.03 116 LYS C N 1
ATOM 3938 C CA . LYS C 1 116 ? -28.742 -68.079 -5.862 1.00 28.83 116 LYS C CA 1
ATOM 3939 C C . LYS C 1 116 ? -29.521 -69.172 -6.579 1.00 28.66 116 LYS C C 1
ATOM 3940 O O . LYS C 1 116 ? -29.029 -69.728 -7.569 1.00 29.58 116 LYS C O 1
ATOM 3946 N N . ALA C 1 117 ? -30.738 -69.473 -6.113 1.00 30.81 117 ALA C N 1
ATOM 3947 C CA . ALA C 1 117 ? -31.563 -70.464 -6.805 1.00 32.69 117 ALA C CA 1
ATOM 3948 C C . ALA C 1 117 ? -31.815 -70.052 -8.253 1.00 33.97 117 ALA C C 1
ATOM 3949 O O . ALA C 1 117 ? -31.822 -70.897 -9.154 1.00 29.93 117 ALA C O 1
ATOM 3951 N N . VAL C 1 118 ? -32.007 -68.754 -8.498 1.00 31.72 118 VAL C N 1
ATOM 3952 C CA . VAL C 1 118 ? -32.191 -68.272 -9.866 1.00 34.07 118 VAL C CA 1
ATOM 3953 C C . VAL C 1 118 ? -30.901 -68.422 -10.666 1.00 31.25 118 VAL C C 1
ATOM 3954 O O . VAL C 1 118 ? -30.914 -68.931 -11.792 1.00 36.75 118 VAL C O 1
ATOM 3958 N N . PHE C 1 119 ? -29.773 -67.968 -10.104 1.00 29.61 119 PHE C N 1
ATOM 3959 C CA . PHE C 1 119 ? -28.466 -68.198 -10.714 1.00 31.09 119 PHE C CA 1
ATOM 3960 C C . PHE C 1 119 ? -28.332 -69.643 -11.189 1.00 33.16 119 PHE C C 1
ATOM 3961 O O . PHE C 1 119 ? -28.003 -69.907 -12.351 1.00 33.04 119 PHE C O 1
ATOM 3969 N N . PHE C 1 120 ? -28.596 -70.595 -10.285 1.00 30.90 120 PHE C N 1
ATOM 3970 C CA . PHE C 1 120 ? -28.242 -71.991 -10.542 1.00 30.75 120 PHE C CA 1
ATOM 3971 C C . PHE C 1 120 ? -29.311 -72.741 -11.332 1.00 32.81 120 PHE C C 1
ATOM 3972 O O . PHE C 1 120 ? -28.996 -73.752 -11.978 1.00 35.42 120 PHE C O 1
ATOM 3980 N N . ARG C 1 121 ? -30.555 -72.264 -11.309 1.00 34.37 121 ARG C N 1
ATOM 3981 C CA . ARG C 1 121 ? -31.590 -72.848 -12.156 1.00 35.47 121 ARG C CA 1
ATOM 3982 C C . ARG C 1 121 ? -31.407 -72.450 -13.618 1.00 41.55 121 ARG C C 1
ATOM 3983 O O . ARG C 1 121 ? -31.605 -73.275 -14.518 1.00 38.09 121 ARG C O 1
ATOM 3991 N N . TYR C 1 122 ? -31.008 -71.203 -13.882 1.00 35.98 122 TYR C N 1
ATOM 3992 C CA . TYR C 1 122 ? -31.094 -70.658 -15.234 1.00 37.52 122 TYR C CA 1
ATOM 3993 C C . TYR C 1 122 ? -29.758 -70.506 -15.955 1.00 37.01 122 TYR C C 1
ATOM 3994 O O . TYR C 1 122 ? -29.742 -69.993 -17.079 1.00 38.08 122 TYR C O 1
ATOM 4003 N N . SER C 1 123 ? -28.648 -70.953 -15.369 1.00 36.53 123 SER C N 1
ATOM 4004 C CA . SER C 1 123 ? -27.334 -70.891 -15.999 1.00 35.83 123 SER C CA 1
ATOM 4005 C C . SER C 1 123 ? -26.858 -72.286 -16.391 1.00 37.77 123 SER C C 1
ATOM 4006 O O . SER C 1 123 ? -27.220 -73.278 -15.755 1.00 37.76 123 SER C O 1
ATOM 4009 N N . GLN C 1 124 ? -26.015 -72.350 -17.427 1.00 37.98 124 GLN C N 1
ATOM 4010 C CA . GLN C 1 124 ? -25.343 -73.587 -17.812 1.00 39.23 124 GLN C CA 1
ATOM 4011 C C . GLN C 1 124 ? -23.825 -73.460 -17.772 1.00 42.72 124 GLN C C 1
ATOM 4012 O O . GLN C 1 124 ? -23.128 -74.381 -18.213 1.00 42.41 124 GLN C O 1
ATOM 4018 N N . ALA C 1 125 ? -23.293 -72.350 -17.261 1.00 37.89 125 ALA C N 1
ATOM 4019 C CA . ALA C 1 125 ? -21.856 -72.183 -17.099 1.00 36.92 125 ALA C CA 1
ATOM 4020 C C . ALA C 1 125 ? -21.625 -71.031 -16.130 1.00 34.46 125 ALA C C 1
ATOM 4021 O O . ALA C 1 125 ? -22.523 -70.218 -15.892 1.00 36.41 125 ALA C O 1
ATOM 4023 N N . TYR C 1 126 ? -20.409 -70.969 -15.578 1.00 36.44 126 TYR C N 1
ATOM 4024 C CA . TYR C 1 126 ? -20.068 -69.976 -14.558 1.00 35.04 126 TYR C CA 1
ATOM 4025 C C . TYR C 1 126 ? -18.674 -69.431 -14.793 1.00 36.75 126 TYR C C 1
ATOM 4026 O O . TYR C 1 126 ? -17.720 -70.200 -14.959 1.00 36.92 126 TYR C O 1
ATOM 4035 N N . VAL C 1 127 ? -18.566 -68.101 -14.805 1.00 37.41 127 VAL C N 1
ATOM 4036 C CA . VAL C 1 127 ? -17.290 -67.396 -14.831 1.00 34.62 127 VAL C CA 1
ATOM 4037 C C . VAL C 1 127 ? -17.157 -66.622 -13.525 1.00 32.31 127 VAL C C 1
ATOM 4038 O O . VAL C 1 127 ? -18.056 -65.857 -13.163 1.00 33.57 127 VAL C O 1
ATOM 4042 N N . VAL C 1 128 ? -16.046 -66.823 -12.823 1.00 34.45 128 VAL C N 1
ATOM 4043 C CA . VAL C 1 128 ? -15.844 -66.277 -11.480 1.00 35.00 128 VAL C CA 1
ATOM 4044 C C . VAL C 1 128 ? -14.650 -65.326 -11.523 1.00 33.89 128 VAL C C 1
ATOM 4045 O O . VAL C 1 128 ? -13.493 -65.752 -11.433 1.00 35.02 128 VAL C O 1
ATOM 4049 N N . MET C 1 129 ? -14.928 -64.031 -11.647 1.00 34.77 129 MET C N 1
ATOM 4050 C CA . MET C 1 129 ? -13.939 -62.996 -11.387 1.00 33.42 129 MET C CA 1
ATOM 4051 C C . MET C 1 129 ? -13.530 -63.003 -9.906 1.00 34.58 129 MET C C 1
ATOM 4052 O O . MET C 1 129 ? -14.259 -63.516 -9.053 1.00 31.70 129 MET C O 1
ATOM 4057 N N . PRO C 1 130 ? -12.368 -62.431 -9.569 1.00 35.21 130 PRO C N 1
ATOM 4058 C CA . PRO C 1 130 ? -11.992 -62.332 -8.149 1.00 34.48 130 PRO C CA 1
ATOM 4059 C C . PRO C 1 130 ? -13.050 -61.585 -7.343 1.00 33.40 130 PRO C C 1
ATOM 4060 O O . PRO C 1 130 ? -13.667 -60.630 -7.827 1.00 34.93 130 PRO C O 1
ATOM 4064 N N . GLY C 1 131 ? -13.282 -62.061 -6.120 1.00 33.43 131 GLY C N 1
ATOM 4065 C CA . GLY C 1 131 ? -14.311 -61.516 -5.254 1.00 29.22 131 GLY C CA 1
ATOM 4066 C C . GLY C 1 131 ? -14.031 -61.874 -3.811 1.00 30.54 131 GLY C C 1
ATOM 4067 O O . GLY C 1 131 ? -13.043 -62.543 -3.493 1.00 32.67 131 GLY C O 1
ATOM 4068 N N . GLY C 1 132 ? -14.933 -61.424 -2.935 1.00 29.05 132 GLY C N 1
ATOM 4069 C CA . GLY C 1 132 ? -14.831 -61.638 -1.503 1.00 31.83 132 GLY C CA 1
ATOM 4070 C C . GLY C 1 132 ? -15.629 -62.840 -1.033 1.00 33.69 132 GLY C C 1
ATOM 4071 O O . GLY C 1 132 ? -15.916 -63.768 -1.799 1.00 31.41 132 GLY C O 1
ATOM 4072 N N . PHE C 1 133 ? -16.006 -62.817 0.252 1.00 32.55 133 PHE C N 1
ATOM 4073 C CA . PHE C 1 133 ? -16.668 -63.974 0.856 1.00 31.57 133 PHE C CA 1
ATOM 4074 C C . PHE C 1 133 ? -17.936 -64.364 0.102 1.00 29.99 133 PHE C C 1
ATOM 4075 O O . PHE C 1 133 ? -18.246 -65.554 -0.028 1.00 27.89 133 PHE C O 1
ATOM 4083 N N . GLY C 1 134 ? -18.691 -63.379 -0.400 1.00 26.24 134 GLY C N 1
ATOM 4084 C CA . GLY C 1 134 ? -19.929 -63.696 -1.101 1.00 28.65 134 GLY C CA 1
ATOM 4085 C C . GLY C 1 134 ? -19.701 -64.376 -2.439 1.00 27.83 134 GLY C C 1
ATOM 4086 O O . GLY C 1 134 ? -20.522 -65.189 -2.877 1.00 27.72 134 GLY C O 1
ATOM 4087 N N . THR C 1 135 ? -18.599 -64.037 -3.114 1.00 27.98 135 THR C N 1
ATOM 4088 C CA . THR C 1 135 ? -18.219 -64.744 -4.333 1.00 27.74 135 THR C CA 1
ATOM 4089 C C . THR C 1 135 ? -17.738 -66.157 -4.017 1.00 28.62 135 THR C C 1
ATOM 4090 O O . THR C 1 135 ? -17.995 -67.092 -4.785 1.00 30.48 135 THR C O 1
ATOM 4094 N N . LEU C 1 136 ? -17.058 -66.333 -2.883 1.00 28.47 136 LEU C N 1
ATOM 4095 C CA . LEU C 1 136 ? -16.635 -67.675 -2.488 1.00 28.64 136 LEU C CA 1
ATOM 4096 C C . LEU C 1 136 ? -17.815 -68.517 -2.040 1.00 30.33 136 LEU C C 1
ATOM 4097 O O . LEU C 1 136 ? -17.820 -69.733 -2.268 1.00 28.54 136 LEU C O 1
ATOM 4102 N N . ASP C 1 137 ? -18.809 -67.894 -1.398 1.00 25.86 137 ASP C N 1
ATOM 4103 C CA . ASP C 1 137 ? -20.085 -68.566 -1.143 1.00 28.77 137 ASP C CA 1
ATOM 4104 C C . ASP C 1 137 ? -20.666 -69.122 -2.435 1.00 27.98 137 ASP C C 1
ATOM 4105 O O . ASP C 1 137 ? -20.963 -70.322 -2.533 1.00 26.86 137 ASP C O 1
ATOM 4110 N N . GLU C 1 138 ? -20.811 -68.259 -3.452 1.00 26.21 138 GLU C N 1
ATOM 4111 C CA . GLU C 1 138 ? -21.332 -68.708 -4.739 1.00 27.58 138 GLU C CA 1
ATOM 4112 C C . GLU C 1 138 ? -20.478 -69.824 -5.326 1.00 29.15 138 GLU C C 1
ATOM 4113 O O . GLU C 1 138 ? -21.013 -70.799 -5.873 1.00 27.51 138 GLU C O 1
ATOM 4119 N N . LEU C 1 139 ? -19.151 -69.694 -5.231 1.00 27.72 139 LEU C N 1
ATOM 4120 C CA . LEU C 1 139 ? -18.256 -70.672 -5.851 1.00 28.35 139 LEU C CA 1
ATOM 4121 C C . LEU C 1 139 ? -18.403 -72.040 -5.202 1.00 31.64 139 LEU C C 1
ATOM 4122 O O . LEU C 1 139 ? -18.661 -73.038 -5.888 1.00 30.24 139 LEU C O 1
ATOM 4127 N N . PHE C 1 140 ? -18.239 -72.112 -3.881 1.00 30.89 140 PHE C N 1
ATOM 4128 C CA . PHE C 1 140 ? -18.305 -73.417 -3.237 1.00 29.52 140 PHE C CA 1
ATOM 4129 C C . PHE C 1 140 ? -19.725 -73.966 -3.189 1.00 30.87 140 PHE C C 1
ATOM 4130 O O . PHE C 1 140 ? -19.892 -75.192 -3.106 1.00 28.69 140 PHE C O 1
ATOM 4138 N N . GLU C 1 141 ? -20.747 -73.112 -3.315 1.00 25.88 141 GLU C N 1
ATOM 4139 C CA . GLU C 1 141 ? -22.107 -73.633 -3.420 1.00 25.99 141 GLU C CA 1
ATOM 4140 C C . GLU C 1 141 ? -22.322 -74.344 -4.757 1.00 28.64 141 GLU C C 1
ATOM 4141 O O . GLU C 1 141 ? -22.896 -75.436 -4.799 1.00 28.33 141 GLU C O 1
ATOM 4147 N N . ILE C 1 142 ? -21.870 -73.750 -5.867 1.00 29.04 142 ILE C N 1
ATOM 4148 C CA . ILE C 1 142 ? -22.121 -74.405 -7.152 1.00 29.99 142 ILE C CA 1
ATOM 4149 C C . ILE C 1 142 ? -21.241 -75.649 -7.292 1.00 32.20 142 ILE C C 1
ATOM 4150 O O . ILE C 1 142 ? -21.689 -76.683 -7.805 1.00 31.35 142 ILE C O 1
ATOM 4155 N N . LEU C 1 143 ? -20.009 -75.598 -6.775 1.00 28.89 143 LEU C N 1
ATOM 4156 C CA . LEU C 1 143 ? -19.185 -76.806 -6.710 1.00 29.29 143 LEU C CA 1
ATOM 4157 C C . LEU C 1 143 ? -19.891 -77.911 -5.928 1.00 31.44 143 LEU C C 1
ATOM 4158 O O . LEU C 1 143 ? -19.889 -79.082 -6.343 1.00 30.49 143 LEU C O 1
ATOM 4163 N N . THR C 1 144 ? -20.526 -77.553 -4.810 1.00 26.95 144 THR C N 1
ATOM 4164 C CA . THR C 1 144 ? -21.236 -78.534 -3.993 1.00 29.53 144 THR C CA 1
ATOM 4165 C C . THR C 1 144 ? -22.444 -79.098 -4.728 1.00 29.65 144 THR C C 1
ATOM 4166 O O . THR C 1 144 ? -22.663 -80.319 -4.744 1.00 30.13 144 THR C O 1
ATOM 4170 N N . LEU C 1 145 ? -23.243 -78.222 -5.344 1.00 25.74 145 LEU C N 1
ATOM 4171 C CA . LEU C 1 145 ? -24.437 -78.663 -6.049 1.00 28.38 145 LEU C CA 1
ATOM 4172 C C . LEU C 1 145 ? -24.085 -79.545 -7.239 1.00 29.73 145 LEU C C 1
ATOM 4173 O O . LEU C 1 145 ? -24.824 -80.481 -7.562 1.00 31.90 145 LEU C O 1
ATOM 4178 N N . VAL C 1 146 ? -22.967 -79.258 -7.911 1.00 29.36 146 VAL C N 1
ATOM 4179 C CA . VAL C 1 146 ? -22.551 -80.090 -9.041 1.00 30.96 146 VAL C CA 1
ATOM 4180 C C . VAL C 1 146 ? -22.004 -81.417 -8.540 1.00 32.14 146 VAL C C 1
ATOM 4181 O O . VAL C 1 146 ? -22.378 -82.491 -9.030 1.00 29.04 146 VAL C O 1
ATOM 4185 N N . GLN C 1 147 ? -21.113 -81.357 -7.546 1.00 29.94 147 GLN C N 1
ATOM 4186 C CA . GLN C 1 147 ? -20.477 -82.571 -7.043 1.00 31.33 147 GLN C CA 1
ATOM 4187 C C . GLN C 1 147 ? -21.518 -83.527 -6.481 1.00 32.93 147 GLN C C 1
ATOM 4188 O O . GLN C 1 147 ? -21.390 -84.747 -6.639 1.00 31.33 147 GLN C O 1
ATOM 4194 N N . THR C 1 148 ? -22.567 -82.997 -5.841 1.00 26.50 148 THR C N 1
ATOM 4195 C CA . THR C 1 148 ? -23.612 -83.832 -5.258 1.00 30.14 148 THR C CA 1
ATOM 4196 C C . THR C 1 148 ? -24.693 -84.216 -6.260 1.00 31.49 148 THR C C 1
ATOM 4197 O O . THR C 1 148 ? -25.584 -85.000 -5.914 1.00 32.40 148 THR C O 1
ATOM 4201 N N . GLY C 1 149 ? -24.635 -83.707 -7.487 1.00 27.56 149 GLY C N 1
ATOM 4202 C CA . GLY C 1 149 ? -25.647 -84.042 -8.469 1.00 30.27 149 GLY C CA 1
ATOM 4203 C C . GLY C 1 149 ? -26.980 -83.362 -8.268 1.00 36.31 149 GLY C C 1
ATOM 4204 O O . GLY C 1 149 ? -27.991 -83.826 -8.807 1.00 32.88 149 GLY C O 1
ATOM 4205 N N . LYS C 1 150 ? -27.018 -82.276 -7.490 1.00 31.12 150 LYS C N 1
ATOM 4206 C CA . LYS C 1 150 ? -28.243 -81.501 -7.331 1.00 33.12 150 LYS C CA 1
ATOM 4207 C C . LYS C 1 150 ? -28.493 -80.556 -8.501 1.00 35.04 150 LYS C C 1
ATOM 4208 O O . LYS C 1 150 ? -29.644 -80.172 -8.732 1.00 40.93 150 LYS C O 1
ATOM 4214 N N . VAL C 1 151 ? -27.449 -80.153 -9.219 1.00 34.72 151 VAL C N 1
ATOM 4215 C CA . VAL C 1 151 ? -27.608 -79.485 -10.510 1.00 40.95 151 VAL C CA 1
ATOM 4216 C C . VAL C 1 151 ? -26.710 -80.187 -11.519 1.00 39.50 151 VAL C C 1
ATOM 4217 O O . VAL C 1 151 ? -25.716 -80.833 -11.147 1.00 39.19 151 VAL C O 1
ATOM 4221 N N . PRO C 1 152 ? -27.030 -80.074 -12.806 1.00 40.18 152 PRO C N 1
ATOM 4222 C CA . PRO C 1 152 ? -26.272 -80.801 -13.839 1.00 40.75 152 PRO C CA 1
ATOM 4223 C C . PRO C 1 152 ? -24.836 -80.318 -13.919 1.00 42.73 152 PRO C C 1
ATOM 4224 O O . PRO C 1 152 ? -24.531 -79.182 -13.520 1.00 44.33 152 PRO C O 1
ATOM 4228 N N . PRO C 1 153 ? -23.924 -81.154 -14.424 1.00 40.93 153 PRO C N 1
ATOM 4229 C CA . PRO C 1 153 ? -22.556 -80.689 -14.675 1.00 39.88 153 PRO C CA 1
ATOM 4230 C C . PRO C 1 153 ? -22.547 -79.467 -15.583 1.00 42.49 153 PRO C C 1
ATOM 4231 O O . PRO C 1 153 ? -23.430 -79.278 -16.423 1.00 42.30 153 PRO C O 1
ATOM 4235 N N . CYS C 1 154 ? -21.535 -78.625 -15.392 1.00 42.12 154 CYS C N 1
ATOM 4236 C CA . CYS C 1 154 ? -21.416 -77.390 -16.154 1.00 38.99 154 CYS C CA 1
ATOM 4237 C C . CYS C 1 154 ? -20.022 -76.836 -15.927 1.00 40.57 154 CYS C C 1
ATOM 4238 O O . CYS C 1 154 ? -19.424 -77.075 -14.869 1.00 39.13 154 CYS C O 1
ATOM 4241 N N . PRO C 1 155 ? -19.461 -76.119 -16.893 1.00 38.40 155 PRO C N 1
ATOM 4242 C CA . PRO C 1 155 ? -18.116 -75.573 -16.702 1.00 40.89 155 PRO C CA 1
ATOM 4243 C C . PRO C 1 155 ? -18.119 -74.445 -15.678 1.00 41.36 155 PRO C C 1
ATOM 4244 O O . PRO C 1 155 ? -19.054 -73.644 -15.603 1.00 38.40 155 PRO C O 1
ATOM 4248 N N . ILE C 1 156 ? -17.065 -74.409 -14.871 1.00 40.23 156 ILE C N 1
ATOM 4249 C CA . ILE C 1 156 ? -16.856 -73.376 -13.866 1.00 37.46 156 ILE C CA 1
ATOM 4250 C C . ILE C 1 156 ? -15.439 -72.866 -14.074 1.00 37.99 156 ILE C C 1
ATOM 4251 O O . ILE C 1 156 ? -14.472 -73.618 -13.892 1.00 40.08 156 ILE C O 1
ATOM 4256 N N . VAL C 1 157 ? -15.311 -71.604 -14.477 1.00 38.84 157 VAL C N 1
ATOM 4257 C CA . VAL C 1 157 ? -14.021 -71.009 -14.816 1.00 39.33 157 VAL C CA 1
ATOM 4258 C C . VAL C 1 157 ? -13.720 -69.893 -13.821 1.00 39.42 157 VAL C C 1
ATOM 4259 O O . VAL C 1 157 ? -14.467 -68.910 -13.731 1.00 38.52 157 VAL C O 1
ATOM 4263 N N . LEU C 1 158 ? -12.635 -70.052 -13.071 1.00 34.19 158 LEU C N 1
ATOM 4264 C CA . LEU C 1 158 ? -12.092 -68.976 -12.258 1.00 38.09 158 LEU C CA 1
ATOM 4265 C C . LEU C 1 158 ? -11.173 -68.145 -13.145 1.00 41.93 158 LEU C C 1
ATOM 4266 O O . LEU C 1 158 ? -10.327 -68.699 -13.855 1.00 42.23 158 LEU C O 1
ATOM 4271 N N . VAL C 1 159 ? -11.349 -66.824 -13.126 1.00 40.38 159 VAL C N 1
ATOM 4272 C CA . VAL C 1 159 ? -10.538 -65.919 -13.939 1.00 40.85 159 VAL C CA 1
ATOM 4273 C C . VAL C 1 159 ? -9.553 -65.202 -13.033 1.00 43.21 159 VAL C C 1
ATOM 4274 O O . VAL C 1 159 ? -9.953 -64.546 -12.064 1.00 40.69 159 VAL C O 1
ATOM 4278 N N . GLY C 1 160 ? -8.266 -65.314 -13.357 1.00 42.41 160 GLY C N 1
ATOM 4279 C CA . GLY C 1 160 ? -7.236 -64.666 -12.576 1.00 41.09 160 GLY C CA 1
ATOM 4280 C C . GLY C 1 160 ? -6.302 -65.645 -11.898 1.00 44.16 160 GLY C C 1
ATOM 4281 O O . GLY C 1 160 ? -6.497 -65.985 -10.727 1.00 43.19 160 GLY C O 1
ATOM 4282 N N . LYS C 1 161 ? -5.267 -66.084 -12.622 1.00 46.13 161 LYS C N 1
ATOM 4283 C CA . LYS C 1 161 ? -4.380 -67.128 -12.118 1.00 41.75 161 LYS C CA 1
ATOM 4284 C C . LYS C 1 161 ? -3.633 -66.672 -10.867 1.00 44.22 161 LYS C C 1
ATOM 4285 O O . LYS C 1 161 ? -3.549 -67.408 -9.879 1.00 41.99 161 LYS C O 1
ATOM 4291 N N . ALA C 1 162 ? -3.092 -65.449 -10.883 1.00 43.56 162 ALA C N 1
ATOM 4292 C CA . ALA C 1 162 ? -2.396 -64.948 -9.701 1.00 45.05 162 ALA C CA 1
ATOM 4293 C C . ALA C 1 162 ? -3.321 -64.927 -8.490 1.00 41.29 162 ALA C C 1
ATOM 4294 O O . ALA C 1 162 ? -2.906 -65.262 -7.372 1.00 42.98 162 ALA C O 1
ATOM 4296 N N . PHE C 1 163 ? -4.586 -64.560 -8.703 1.00 41.76 163 PHE C N 1
ATOM 4297 C CA . PHE C 1 163 ? -5.544 -64.468 -7.604 1.00 43.21 163 PHE C CA 1
ATOM 4298 C C . PHE C 1 163 ? -5.971 -65.847 -7.113 1.00 40.43 163 PHE C C 1
ATOM 4299 O O . PHE C 1 163 ? -6.021 -66.099 -5.903 1.00 40.80 163 PHE C O 1
ATOM 4307 N N . TRP C 1 164 ? -6.303 -66.744 -8.042 1.00 41.84 164 TRP C N 1
ATOM 4308 C CA . TRP C 1 164 ? -6.963 -68.000 -7.708 1.00 41.43 164 TRP C CA 1
ATOM 4309 C C . TRP C 1 164 ? -6.005 -69.148 -7.421 1.00 41.20 164 TRP C C 1
ATOM 4310 O O . TRP C 1 164 ? -6.383 -70.085 -6.705 1.00 38.96 164 TRP C O 1
ATOM 4321 N N . SER C 1 165 ? -4.785 -69.108 -7.964 1.00 39.42 165 SER C N 1
ATOM 4322 C CA . SER C 1 165 ? -3.907 -70.276 -7.897 1.00 45.19 165 SER C CA 1
ATOM 4323 C C . SER C 1 165 ? -3.687 -70.733 -6.460 1.00 43.69 165 SER C C 1
ATOM 4324 O O . SER C 1 165 ? -3.752 -71.931 -6.171 1.00 42.68 165 SER C O 1
ATOM 4327 N N . GLY C 1 166 ? -3.459 -69.790 -5.538 1.00 44.29 166 GLY C N 1
ATOM 4328 C CA . GLY C 1 166 ? -3.232 -70.151 -4.147 1.00 39.51 166 GLY C CA 1
ATOM 4329 C C . GLY C 1 166 ? -4.389 -70.895 -3.502 1.00 43.43 166 GLY C C 1
ATOM 4330 O O . GLY C 1 166 ? -4.183 -71.670 -2.562 1.00 44.20 166 GLY C O 1
ATOM 4331 N N . LEU C 1 167 ? -5.619 -70.662 -3.974 1.00 41.86 167 LEU C N 1
ATOM 4332 C CA . LEU C 1 167 ? -6.754 -71.434 -3.468 1.00 40.32 167 LEU C CA 1
ATOM 4333 C C . LEU C 1 167 ? -6.723 -72.857 -4.006 1.00 39.43 167 LEU C C 1
ATOM 4334 O O . LEU C 1 167 ? -6.944 -73.820 -3.261 1.00 41.86 167 LEU C O 1
ATOM 4339 N N . ALA C 1 168 ? -6.458 -73.001 -5.306 1.00 42.55 168 ALA C N 1
ATOM 4340 C CA . ALA C 1 168 ? -6.381 -74.323 -5.918 1.00 43.49 168 ALA C CA 1
ATOM 4341 C C . ALA C 1 168 ? -5.259 -75.146 -5.301 1.00 43.73 168 ALA C C 1
ATOM 4342 O O . ALA C 1 168 ? -5.429 -76.341 -5.025 1.00 43.60 168 ALA C O 1
ATOM 4344 N N . GLU C 1 169 ? -4.108 -74.519 -5.059 1.00 44.28 169 GLU C N 1
ATOM 4345 C CA . GLU C 1 169 ? -3.004 -75.215 -4.407 1.00 44.95 169 GLU C CA 1
ATOM 4346 C C . GLU C 1 169 ? -3.386 -75.665 -3.003 1.00 45.09 169 GLU C C 1
ATOM 4347 O O . GLU C 1 169 ? -3.036 -76.777 -2.582 1.00 42.93 169 GLU C O 1
ATOM 4353 N N . TRP C 1 170 ? -4.130 -74.828 -2.269 1.00 42.11 170 TRP C N 1
ATOM 4354 C CA . TRP C 1 170 ? -4.598 -75.230 -0.945 1.00 40.16 170 TRP C CA 1
ATOM 4355 C C . TRP C 1 170 ? -5.602 -76.373 -1.028 1.00 41.39 170 TRP C C 1
ATOM 4356 O O . TRP C 1 170 ? -5.622 -77.255 -0.160 1.00 42.86 170 TRP C O 1
ATOM 4367 N N . ILE C 1 171 ? -6.466 -76.352 -2.042 1.00 39.14 171 ILE C N 1
ATOM 4368 C CA . ILE C 1 171 ? -7.432 -77.433 -2.222 1.00 40.05 171 ILE C CA 1
ATOM 4369 C C . ILE C 1 171 ? -6.710 -78.752 -2.482 1.00 41.23 171 ILE C C 1
ATOM 4370 O O . ILE C 1 171 ? -7.082 -79.798 -1.936 1.00 43.13 171 ILE C O 1
ATOM 4375 N N . ASN C 1 172 ? -5.658 -78.725 -3.308 1.00 44.32 172 ASN C N 1
ATOM 4376 C CA . ASN C 1 172 ? -4.904 -79.948 -3.583 1.00 43.92 172 ASN C CA 1
ATOM 4377 C C . ASN C 1 172 ? -4.106 -80.387 -2.365 1.00 46.02 172 ASN C C 1
ATOM 4378 O O . ASN C 1 172 ? -4.115 -81.567 -1.992 1.00 43.87 172 ASN C O 1
ATOM 4383 N N . ALA C 1 173 ? -3.407 -79.446 -1.731 1.00 45.30 173 ALA C N 1
ATOM 4384 C CA . ALA C 1 173 ? -2.528 -79.798 -0.625 1.00 44.95 173 ALA C CA 1
ATOM 4385 C C . ALA C 1 173 ? -3.305 -80.269 0.594 1.00 45.87 173 ALA C C 1
ATOM 4386 O O . ALA C 1 173 ? -2.783 -81.061 1.384 1.00 48.43 173 ALA C O 1
ATOM 4388 N N . GLN C 1 174 ? -4.548 -79.816 0.763 1.00 45.43 174 GLN C N 1
ATOM 4389 C CA . GLN C 1 174 ? -5.270 -80.069 2.004 1.00 44.74 174 GLN C CA 1
ATOM 4390 C C . GLN C 1 174 ? -6.529 -80.901 1.808 1.00 45.66 174 GLN C C 1
ATOM 4391 O O . GLN C 1 174 ? -6.724 -81.888 2.524 1.00 45.13 174 GLN C O 1
ATOM 4397 N N . LEU C 1 175 ? -7.407 -80.527 0.874 1.00 44.48 175 LEU C N 1
ATOM 4398 C CA . LEU C 1 175 ? -8.667 -81.256 0.726 1.00 39.58 175 LEU C CA 1
ATOM 4399 C C . LEU C 1 175 ? -8.466 -82.571 -0.022 1.00 42.95 175 LEU C C 1
ATOM 4400 O O . LEU C 1 175 ? -8.938 -83.627 0.418 1.00 40.66 175 LEU C O 1
ATOM 4405 N N . LEU C 1 176 ? -7.786 -82.518 -1.168 1.00 43.94 176 LEU C N 1
ATOM 4406 C CA . LEU C 1 176 ? -7.520 -83.732 -1.936 1.00 43.78 176 LEU C CA 1
ATOM 4407 C C . LEU C 1 176 ? -6.562 -84.652 -1.191 1.00 47.22 176 LEU C C 1
ATOM 4408 O O . LEU C 1 176 ? -6.808 -85.857 -1.068 1.00 44.97 176 LEU C O 1
ATOM 4413 N N . ALA C 1 177 ? -5.465 -84.090 -0.674 1.00 45.78 177 ALA C N 1
ATOM 4414 C CA . ALA C 1 177 ? -4.433 -84.904 -0.039 1.00 48.56 177 ALA C CA 1
ATOM 4415 C C . ALA C 1 177 ? -4.981 -85.718 1.126 1.00 47.93 177 ALA C C 1
ATOM 4416 O O . ALA C 1 177 ? -4.527 -86.842 1.358 1.00 48.17 177 ALA C O 1
ATOM 4418 N N . ARG C 1 178 ? -5.956 -85.183 1.862 1.00 47.27 178 ARG C N 1
ATOM 4419 C CA . ARG C 1 178 ? -6.528 -85.880 3.009 1.00 44.41 178 ARG C CA 1
ATOM 4420 C C . ARG C 1 178 ? -7.739 -86.738 2.650 1.00 41.77 178 ARG C C 1
ATOM 4421 O O . ARG C 1 178 ? -8.357 -87.313 3.552 1.00 44.29 178 ARG C O 1
ATOM 4429 N N . GLY C 1 179 ? -8.099 -86.828 1.370 1.00 43.03 179 GLY C N 1
ATOM 4430 C CA . GLY C 1 179 ? -9.235 -87.639 0.972 1.00 40.29 179 GLY C CA 1
ATOM 4431 C C . GLY C 1 179 ? -10.595 -87.050 1.279 1.00 42.69 179 GLY C C 1
ATOM 4432 O O . GLY C 1 179 ? -11.604 -87.763 1.204 1.00 35.51 179 GLY C O 1
ATOM 4433 N N . LEU C 1 180 ? -10.653 -85.761 1.633 1.00 38.54 180 LEU C N 1
ATOM 4434 C CA . LEU C 1 180 ? -11.936 -85.117 1.894 1.00 36.23 180 LEU C CA 1
ATOM 4435 C C . LEU C 1 180 ? -12.725 -84.903 0.612 1.00 38.86 180 LEU C C 1
ATOM 4436 O O . LEU C 1 180 ? -13.958 -84.796 0.652 1.00 37.30 180 LEU C O 1
ATOM 4441 N N . ILE C 1 181 ? -12.033 -84.808 -0.523 1.00 37.11 181 ILE C N 1
ATOM 4442 C CA . ILE C 1 181 ? -12.664 -84.750 -1.833 1.00 40.02 181 ILE C CA 1
ATOM 4443 C C . ILE C 1 181 ? -11.897 -85.678 -2.765 1.00 41.33 181 ILE C C 1
ATOM 4444 O O . ILE C 1 181 ? -10.727 -85.991 -2.542 1.00 42.88 181 ILE C O 1
ATOM 4449 N N . SER C 1 182 ? -12.567 -86.100 -3.830 1.00 43.09 182 SER C N 1
ATOM 4450 C CA . SER C 1 182 ? -11.957 -87.006 -4.791 1.00 46.21 182 SER C CA 1
ATOM 4451 C C . SER C 1 182 ? -11.220 -86.229 -5.875 1.00 47.47 182 SER C C 1
ATOM 4452 O O . SER C 1 182 ? -11.341 -85.006 -6.001 1.00 44.50 182 SER C O 1
ATOM 4455 N N . GLU C 1 183 ?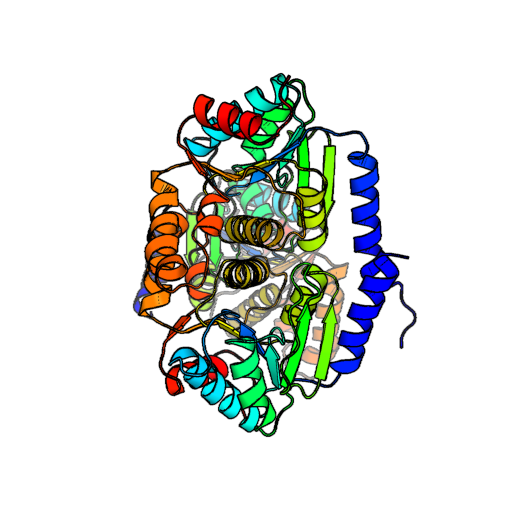 -10.445 -86.968 -6.676 1.00 47.25 183 GLU C N 1
ATOM 4456 C CA . GLU C 1 183 ? -9.700 -86.350 -7.767 1.00 48.82 183 GLU C CA 1
ATOM 4457 C C . GLU C 1 183 ? -10.639 -85.698 -8.770 1.00 47.17 183 GLU C C 1
ATOM 4458 O O . GLU C 1 183 ? -10.326 -84.642 -9.332 1.00 47.81 183 GLU C O 1
ATOM 4464 N N . GLY C 1 184 ? -11.796 -86.317 -9.010 1.00 43.51 184 GLY C N 1
ATOM 4465 C CA . GLY C 1 184 ? -12.757 -85.741 -9.930 1.00 47.12 184 GLY C CA 1
ATOM 4466 C C . GLY C 1 184 ? -13.379 -84.465 -9.406 1.00 46.99 184 GLY C C 1
ATOM 4467 O O . GLY C 1 184 ? -13.844 -83.630 -10.189 1.00 47.01 184 GLY C O 1
ATOM 4468 N N . ALA C 1 185 ? -13.408 -84.301 -8.081 1.00 46.11 185 ALA C N 1
ATOM 4469 C CA . ALA C 1 185 ? -13.934 -83.069 -7.505 1.00 44.80 185 ALA C CA 1
ATOM 4470 C C . ALA C 1 185 ? -13.073 -81.877 -7.901 1.00 44.77 185 ALA C C 1
ATOM 4471 O O . ALA C 1 185 ? -13.597 -80.815 -8.257 1.00 42.42 185 ALA C O 1
ATOM 4473 N N . VAL C 1 186 ? -11.745 -82.045 -7.867 1.00 42.65 186 VAL C N 1
ATOM 4474 C CA . VAL C 1 186 ? -10.832 -80.958 -8.219 1.00 43.74 186 VAL C CA 1
ATOM 4475 C C . VAL C 1 186 ? -10.981 -80.580 -9.685 1.00 47.68 186 VAL C C 1
ATOM 4476 O O . VAL C 1 186 ? -10.756 -79.421 -10.062 1.00 47.78 186 VAL C O 1
ATOM 4480 N N . SER C 1 187 ? -11.396 -81.529 -10.530 1.00 44.30 187 SER C N 1
ATOM 4481 C CA . SER C 1 187 ? -11.572 -81.273 -11.955 1.00 45.58 187 SER C CA 1
ATOM 4482 C C . SER C 1 187 ? -12.858 -80.525 -12.279 1.00 44.12 187 SER C C 1
ATOM 4483 O O . SER C 1 187 ? -13.101 -80.230 -13.455 1.00 43.43 187 SER C O 1
ATOM 4486 N N . LEU C 1 188 ? -13.690 -80.207 -11.284 1.00 42.07 188 LEU C N 1
ATOM 4487 C CA . LEU C 1 188 ? -14.936 -79.509 -11.579 1.00 40.62 188 LEU C CA 1
ATOM 4488 C C . LEU C 1 188 ? -14.720 -78.051 -11.971 1.00 38.56 188 LEU C C 1
ATOM 4489 O O . LEU C 1 188 ? -15.656 -77.417 -12.475 1.00 34.66 188 LEU C O 1
ATOM 4494 N N . PHE C 1 189 ? -13.518 -77.507 -11.777 1.00 39.80 189 PHE C N 1
ATOM 4495 C CA . PHE C 1 189 ? -13.245 -76.122 -12.146 1.00 43.87 189 PHE C CA 1
ATOM 4496 C C . PHE C 1 189 ? -11.888 -76.013 -12.825 1.00 43.13 189 PHE C C 1
ATOM 4497 O O . PHE C 1 189 ? -11.002 -76.849 -12.632 1.00 44.99 189 PHE C O 1
ATOM 4505 N N . ALA C 1 190 ? -11.727 -74.935 -13.592 1.00 42.96 190 ALA C N 1
ATOM 4506 C CA . ALA C 1 190 ? -10.476 -74.591 -14.252 1.00 47.17 190 ALA C CA 1
ATOM 4507 C C . ALA C 1 190 ? -10.175 -73.116 -14.006 1.00 46.24 190 ALA C C 1
ATOM 4508 O O . ALA C 1 190 ? -11.064 -72.337 -13.652 1.00 43.77 190 ALA C O 1
ATOM 4510 N N . ILE C 1 191 ? -8.907 -72.742 -14.196 1.00 44.34 191 ILE C N 1
ATOM 4511 C CA . ILE C 1 191 ? -8.432 -71.373 -14.015 1.00 43.64 191 ILE C CA 1
ATOM 4512 C C . ILE C 1 191 ? -7.833 -70.885 -15.329 1.00 50.83 191 ILE C C 1
ATOM 4513 O O . ILE C 1 191 ? -7.160 -71.647 -16.033 1.00 48.18 191 ILE C O 1
ATOM 4518 N N . SER C 1 192 ? -8.075 -69.615 -15.659 1.00 47.64 192 SER C N 1
ATOM 4519 C CA . SER C 1 192 ? -7.609 -69.068 -16.927 1.00 48.72 192 SER C CA 1
ATOM 4520 C C . SER C 1 192 ? -7.464 -67.555 -16.818 1.00 52.02 192 SER C C 1
ATOM 4521 O O . SER C 1 192 ? -8.130 -66.911 -15.999 1.00 48.55 192 SER C O 1
ATOM 4524 N N . ASP C 1 193 ? -6.577 -66.998 -17.652 1.00 50.45 193 ASP C N 1
ATOM 4525 C CA . ASP C 1 193 ? -6.426 -65.551 -17.798 1.00 48.29 193 ASP C CA 1
ATOM 4526 C C . ASP C 1 193 ? -6.730 -65.073 -19.212 1.00 50.65 193 ASP C C 1
ATOM 4527 O O . ASP C 1 193 ? -6.483 -63.902 -19.521 1.00 48.74 193 ASP C O 1
ATOM 4532 N N . ASP C 1 194 ? -7.262 -65.938 -20.074 1.00 52.10 194 ASP C N 1
ATOM 4533 C CA . ASP C 1 194 ? -7.275 -65.711 -21.514 1.00 49.12 194 ASP C CA 1
ATOM 4534 C C . ASP C 1 194 ? -8.703 -65.804 -22.028 1.00 50.42 194 ASP C C 1
ATOM 4535 O O . ASP C 1 194 ? -9.373 -66.820 -21.820 1.00 52.95 194 ASP C O 1
ATOM 4540 N N . GLU C 1 195 ? -9.163 -64.752 -22.711 1.00 47.99 195 GLU C N 1
ATOM 4541 C CA . GLU C 1 195 ? -10.542 -64.735 -23.190 1.00 51.37 195 GLU C CA 1
ATOM 4542 C C . GLU C 1 195 ? -10.813 -65.869 -24.169 1.00 52.19 195 GLU C C 1
ATOM 4543 O O . GLU C 1 195 ? -11.876 -66.498 -24.115 1.00 51.98 195 GLU C O 1
ATOM 4549 N N . ASP C 1 196 ? -9.870 -66.136 -25.081 1.00 55.16 196 ASP C N 1
ATOM 4550 C CA . ASP C 1 196 ? -10.057 -67.209 -26.055 1.00 53.47 196 ASP C CA 1
ATOM 4551 C C . ASP C 1 196 ? -10.102 -68.569 -25.368 1.00 55.17 196 ASP C C 1
ATOM 4552 O O . ASP C 1 196 ? -11.006 -69.377 -25.620 1.00 55.22 196 ASP C O 1
ATOM 4557 N N . GLU C 1 197 ? -9.124 -68.838 -24.502 1.00 52.20 197 GLU C N 1
ATOM 4558 C CA . GLU C 1 197 ? -9.128 -70.054 -23.700 1.00 53.38 197 GLU C CA 1
ATOM 4559 C C . GLU C 1 197 ? -10.450 -70.229 -22.961 1.00 55.48 197 GLU C C 1
ATOM 4560 O O . GLU C 1 197 ? -10.992 -71.338 -22.890 1.00 56.14 197 GLU C O 1
ATOM 4566 N N . ILE C 1 198 ? -10.999 -69.133 -22.431 1.00 54.59 198 ILE C N 1
ATOM 4567 C CA . ILE C 1 198 ? -12.204 -69.222 -21.610 1.00 56.38 198 ILE C CA 1
ATOM 4568 C C . ILE C 1 198 ? -13.414 -69.594 -22.459 1.00 54.60 198 ILE C C 1
ATOM 4569 O O . ILE C 1 198 ? -14.173 -70.506 -22.111 1.00 55.53 198 ILE C O 1
ATOM 4574 N N . VAL C 1 199 ? -13.630 -68.886 -23.573 1.00 52.27 199 VAL C N 1
ATOM 4575 C CA . VAL C 1 199 ? -14.836 -69.144 -24.357 1.00 55.38 199 VAL C CA 1
ATOM 4576 C C . VAL C 1 199 ? -14.767 -70.529 -24.987 1.00 56.28 199 VAL C C 1
ATOM 4577 O O . VAL C 1 199 ? -15.791 -71.211 -25.128 1.00 54.72 199 VAL C O 1
ATOM 4581 N N . ALA C 1 200 ? -13.567 -70.971 -25.364 1.00 55.81 200 ALA C N 1
ATOM 4582 C CA . ALA C 1 200 ? -13.397 -72.327 -25.872 1.00 59.56 200 ALA C CA 1
ATOM 4583 C C . ALA C 1 200 ? -13.785 -73.348 -24.811 1.00 61.81 200 ALA C C 1
ATOM 4584 O O . ALA C 1 200 ? -14.639 -74.215 -25.041 1.00 63.69 200 ALA C O 1
ATOM 4586 N N . TYR C 1 201 ? -13.172 -73.239 -23.628 1.00 57.08 201 TYR C N 1
ATOM 4587 C CA . TYR C 1 201 ? -13.458 -74.150 -22.525 1.00 59.03 201 TYR C CA 1
ATOM 4588 C C . TYR C 1 201 ? -14.943 -74.193 -22.178 1.00 59.34 201 TYR C C 1
ATOM 4589 O O . TYR C 1 201 ? -15.460 -75.249 -21.798 1.00 63.58 201 TYR C O 1
ATOM 4598 N N . LEU C 1 202 ? -15.645 -73.066 -22.299 1.00 57.72 202 LEU C N 1
ATOM 4599 C CA . LEU C 1 202 ? -17.065 -73.041 -21.960 1.00 58.62 202 LEU C CA 1
ATOM 4600 C C . LEU C 1 202 ? -17.884 -73.852 -22.957 1.00 62.84 202 LEU C C 1
ATOM 4601 O O . LEU C 1 202 ? -18.759 -74.633 -22.567 1.00 64.57 202 LEU C O 1
ATOM 4606 N N . SER C 1 203 ? -17.620 -73.671 -24.254 1.00 64.92 203 SER C N 1
ATOM 4607 C CA . SER C 1 203 ? -18.347 -74.426 -25.271 1.00 66.50 203 SER C CA 1
ATOM 4608 C C . SER C 1 203 ? -17.889 -75.876 -25.321 1.00 64.45 203 SER C C 1
ATOM 4609 O O . SER C 1 203 ? -18.693 -76.774 -25.599 1.00 66.54 203 SER C O 1
ATOM 4612 N N . GLU C 1 204 ? -16.603 -76.113 -25.054 1.00 63.47 204 GLU C N 1
ATOM 4613 C CA . GLU C 1 204 ? -16.069 -77.467 -24.962 1.00 64.80 204 GLU C CA 1
ATOM 4614 C C . GLU C 1 204 ? -16.817 -78.311 -23.936 1.00 65.10 204 GLU C C 1
ATOM 4615 O O . GLU C 1 204 ? -16.882 -79.538 -24.075 1.00 64.02 204 GLU C O 1
ATOM 4621 N N . HIS C 1 205 ? -17.387 -77.682 -22.904 1.00 65.36 205 HIS C N 1
ATOM 4622 C CA . HIS C 1 205 ? -18.055 -78.402 -21.825 1.00 61.77 205 HIS C CA 1
ATOM 4623 C C . HIS C 1 205 ? -19.557 -78.120 -21.763 1.00 62.17 205 HIS C C 1
ATOM 4624 O O . HIS C 1 205 ? -20.162 -78.200 -20.690 1.00 60.50 205 HIS C O 1
ATOM 4631 N N . GLY C 1 206 ? -20.177 -77.797 -22.898 1.00 63.75 206 GLY C N 1
ATOM 4632 C CA . GLY C 1 206 ? -21.623 -77.825 -23.012 1.00 61.69 206 GLY C CA 1
ATOM 4633 C C . GLY C 1 206 ? -22.314 -76.489 -23.191 1.00 64.79 206 GLY C C 1
ATOM 4634 O O . GLY C 1 206 ? -23.531 -76.480 -23.409 1.00 67.62 206 GLY C O 1
ATOM 4635 N N . LEU C 1 207 ? -21.610 -75.362 -23.106 1.00 66.80 207 LEU C N 1
ATOM 4636 C CA . LEU C 1 207 ? -22.264 -74.071 -23.297 1.00 63.00 207 LEU C CA 1
ATOM 4637 C C . LEU C 1 207 ? -22.534 -73.854 -24.783 1.00 64.34 207 LEU C C 1
ATOM 4638 O O . LEU C 1 207 ? -21.646 -74.051 -25.618 1.00 64.93 207 LEU C O 1
ATOM 4643 N N . GLN C 1 208 ? -23.757 -73.436 -25.108 1.00 63.76 208 GLN C N 1
ATOM 4644 C CA . GLN C 1 208 ? -24.304 -73.520 -26.467 1.00 66.88 208 GLN C CA 1
ATOM 4645 C C . GLN C 1 208 ? -24.323 -72.146 -27.141 1.00 68.66 208 GLN C C 1
ATOM 4646 O O . GLN C 1 208 ? -25.372 -71.503 -27.250 1.00 64.06 208 GLN C O 1
ATOM 4652 N N . THR C 1 209 ? -23.160 -71.715 -27.633 1.00 67.29 209 THR C N 1
ATOM 4653 C CA . THR C 1 209 ? -23.051 -70.445 -28.359 1.00 65.41 209 THR C CA 1
ATOM 4654 C C . THR C 1 209 ? -24.125 -70.292 -29.436 1.00 67.09 209 THR C C 1
ATOM 4655 O O . THR C 1 209 ? -23.821 -70.249 -30.628 1.00 70.61 209 THR C O 1
#

Radius of gyration: 26.42 Å; Cα contacts (8 Å, |Δi|>4): 1303; chains: 3; bounding box: 51×78×68 Å

Organism: Neisseria meningitidis serogroup B (strain ATCC BAA-335 / MC58) (NCBI:txid122586)

Solvent-accessible surface area: 25844 Å² total; per-residue (Å²): 200,101,158,187,120,89,128,22,42,158,17,23,45,24,74,144,110,0,57,127,31,0,84,75,22,121,17,0,0,0,1,4,10,3,21,66,5,73,125,144,58,79,19,12,54,47,0,26,174,0,0,104,87,2,0,53,22,38,1,4,0,0,0,4,0,0,56,5,0,16,23,0,0,0,85,2,0,99,64,8,182,19,54,0,0,0,0,12,7,56,33,28,28,77,35,64,86,10,102,55,28,74,34,69,12,153,0,23,74,22,39,20,18,6,53,7,0,17,164,19,13,48,0,2,0,0,0,1,0,6,1,27,9,0,3,19,2,0,18,0,1,4,21,14,69,30,48,68,26,107,120,22,4,0,1,3,7,17,106,88,17,0,40,27,1,18,113,11,4,68,60,34,0,52,78,126,36,21,6,43,131,45,3,35,80,46,19,25,46,4,83,70,42,90,90,0,15,61,50,1,47,130,86,54,5,112,54,116,163,93,38,61,108,19,26,30,20,69,137,106,0,54,141,42,1,83,76,24,125,14,0,0,0,0,5,10,6,36,128,11,76,130,145,76,77,35,10,43,19,0,27,122,0,0,106,87,1,0,48,23,40,0,4,0,0,0,5,0,1,54,6,0,16,19,0,0,0,85,2,0,93,63,12,171,19,54,0,0,0,0,16,9,51,29,88,160,155,41,153,77,11,97,62,25,74,33,72,16,162,0,15,87,24,41,20,16,5,49,4,0,14,163,18,11,48,0,0,0,0,0,10,0,9,2,30,8,0,4,17,2,0,18,0,1,5,23,1,11,24,25,68,24,102,82,25,6,0,1,5,4,15,105,72,6,0,42,28,3,17,114,12,4,62,52,66,0,44,80,73,39,4,6,18,108,10,3,40,91,13,19,28,44,6,73,69,36,91,90,0,14,58,52,1,45,140,85,56,3,112,43,114,153,105,74,136,41,34,27,21,105,121,106,0,37,140,43,1,85,79,22,130,16,0,0,0,1,4,9,24,18,147,18,51,76,140,82,76,39,8,36,37,0,26,145,0,0,107,92,0,0,53,40,40,0,3,0,0,0,3,0,0,17,6,0,12,20,0,0,0,46,2,0,94,61,12,179,21,52,0,0,0,0,6,2,36,43,58,33,19,27,82,58,12,102,57,25,77,30,74,18,111,1,31,83,86,59,18,14,22,57,5,0,16,160,22,12,47,0,2,0,0,2,20,14,42,185,44,9,52,60,16,2,75,55,0,20,77,41,13,107,77,60,156,22,104,120,20,5,0,2,2,6,18,112,103,103,2,41,43,41,15,114,133,7,63,61,63,42,50,76,174,62,126,48,71,134,46,13,31,82,45,24,28,39,4,77,66,48,91,90,0,17,61,48,0,47,133,87,51,6,108,89

Sequence (612 aa):
NTNRVPEQARYDAERRQADEALAGVFPAVSIFGSARTPQNHADYAFACRLARRLSDSGIAVISGGGPGIMEAANKGAFAGKSVSVGLNIVLPHEQKPNPYQDIALRFSRFAERKAVFFRYSQAYVVMPGGFGTLDELFEILTLVQTGKVPPCPIVLVGKAFWSGLAEWINAQLLARGLISEGAVSLFAISDDEDEIVAYLSEHGLQTAPEQARYDAERRQADEALAGVFPAVSIFGSARTPQNHADYAFACRLARRLSDSGIAVISGGGPGIMEAANKGAFAGKSVSVGLNIVLPHEQKPNPYQDIALRFSRFAERKAVFFRYSQAYVVMPGGFGTLDELFEILTLVQTGKVPPCPIVLVGKAFWSGLAEWINAQLLARGLISEGAVSLFAISDDEDEIVAYLSEHGLQTAEQARYDAERRQADEALAGVFPAVSIFGSARTPQNHADYAFACRLARRLSDSGIAVISGGGPGIMEAANKGAFAGKSVSVGLNIVLPHEQKPNPYQDIALRFSRFAERKAVFFRYSQAYVVMPGGFGTLDELFEILTLVQTGKVPPCPIVLVGKAFWSGLAEWINAQLLARGLISEGAVSLFAISDDEDEIVAYLSEHGLQT